Protein AF-A0A520Q5Q8-F1 (afdb_monomer)

Radius of gyration: 28.35 Å; Cα contacts (8 Å, |Δi|>4): 1143; chains: 1; bounding box: 76×62×76 Å

Mean predicted aligned error: 6.93 Å

Solvent-accessible surface area (backbone atoms only — not comparable to full-atom values): 28474 Å² total; per-residue (Å²): 132,87,76,79,60,55,26,36,37,42,36,36,56,57,55,71,32,51,42,46,49,42,38,22,42,50,52,19,48,32,73,73,33,75,84,32,46,32,32,36,36,27,25,58,93,52,46,52,65,52,68,46,31,88,71,50,74,43,77,41,70,35,61,63,80,49,60,69,50,71,88,41,71,67,20,45,48,50,52,50,52,51,39,47,55,39,38,76,62,58,30,43,33,34,40,38,70,55,31,29,35,70,52,14,49,53,51,40,42,25,66,29,84,38,25,38,27,38,58,84,26,39,84,60,9,48,76,32,42,73,42,66,40,86,70,70,85,85,52,28,57,47,59,49,48,40,53,64,33,58,94,72,75,47,68,77,44,90,55,41,76,39,27,45,40,70,72,22,41,51,50,25,50,54,52,31,56,79,66,65,47,48,79,83,50,34,34,33,38,28,75,54,60,84,52,61,17,53,34,56,58,64,69,50,54,37,54,39,61,69,68,70,60,70,38,33,38,37,46,49,53,58,89,43,31,80,77,44,47,65,44,36,64,74,48,42,95,40,35,42,75,43,24,57,72,54,54,70,39,17,51,49,35,51,44,28,67,21,32,32,34,45,20,24,80,35,40,70,41,39,49,20,40,20,32,66,22,14,28,42,33,45,36,30,58,59,55,53,80,37,66,40,52,71,68,78,68,36,43,71,48,62,54,84,91,60,62,91,76,55,89,44,88,87,37,66,31,69,51,24,70,62,61,49,55,65,65,51,49,60,56,48,68,75,42,65,68,36,71,66,42,42,33,28,28,41,79,52,67,65,58,49,48,55,35,43,77,68,30,34,77,59,46,70,40,55,45,97,69,88,64,90,83,71,72,60,79,95,49,53,71,58,61,40,23,30,50,53,3,40,52,32,19,50,56,34,46,54,57,36,50,28,39,29,50,54,26,33,29,42,9,51,24,58,41,24,34,55,98,88,40,82,36,58,56,46,86,48,70,68,51,28,49,56,48,52,60,68,40,53,66,32,70,32,50,22,34,17,7,36,16,38,37,33,61,69,61,76,44,77,51,70,50,71,44,70,15,37,41,38,31,41,79,69,58,67,68,60,52,54,58,43,60,74,66,56,65,30,67,87,24,50,52,24,57,51,71,69,62,38,44,73,71,65,44,49,54,48,71,49,68,54,66,38,14,68,68,36,52,46,52,88,69,47,48,61,53,43,48,75,70,72,48,72,54,58,83,70,80,77,131

Foldseek 3Di:
DPDQWQEEEEEDADDLLLVLLLVLVLVLSCVVRVRHAYEYEYAQQRCQFAVLPPSHDYYQHDPPVLCPDCVDPSSVVSVVVLLVVLCVSQGQEYEYLPLACVSLVSLQSNVHPAHFYAPPRPNPSCVSGDYHFYDDPLAASSVNSQSSCVVVVTDGDQASFTFFDPVLLVQLVVLCVVLVQLPPFEEEEAQDDPAQQQGADLVQLLVLLVPVDAAYEYEDALVCQVVCVVSDVSNDSRYDYPHNVGGPSNSLLSLLLHQEYEHELDNSQSSNLNSLFQYEYEGELDDCSHRNSRDHQYDYDWDPPRDPHDPRRPPHNVRSVVCHSVNVVVVVVVGGTRDAAEEECDPDPLVCVVCVVVQHRYDYDHAPDDCPPDDQPPHAPQRSQQVVQVVSQVRSLVVCVRSSHFHKYKGKGKFKDDPRHTFAQQPALVSLLVLVVSLEQHKTKMKMKMWMAGSSNRDIDIDMDIKIKHAYDDDPVNSVVLSVVVQQGPAHSRHDQVVCVVVVGRMDMDGQSVSNVTDRCVVVVVVCVVRVRDRDPDPDD

Structure (mmCIF, N/CA/C/O backbone):
data_AF-A0A520Q5Q8-F1
#
_entry.id   AF-A0A520Q5Q8-F1
#
loop_
_atom_site.group_PDB
_atom_site.id
_atom_site.type_symbol
_atom_site.label_atom_id
_atom_site.label_alt_id
_atom_site.label_comp_id
_atom_site.label_asym_id
_atom_site.label_entity_id
_atom_site.label_seq_id
_atom_site.pdbx_PDB_ins_code
_atom_site.Cartn_x
_atom_site.Cartn_y
_atom_site.Cartn_z
_atom_site.occupancy
_atom_site.B_iso_or_equiv
_atom_site.auth_seq_id
_atom_site.auth_comp_id
_atom_site.auth_asym_id
_atom_site.auth_atom_id
_atom_site.pdbx_PDB_model_num
ATOM 1 N N . MET A 1 1 ? -4.361 -36.937 -13.264 1.00 37.47 1 MET A N 1
ATOM 2 C CA . MET A 1 1 ? -4.366 -36.373 -11.900 1.00 37.47 1 MET A CA 1
ATOM 3 C C . MET A 1 1 ? -3.478 -35.142 -11.941 1.00 37.47 1 MET A C 1
ATOM 5 O O . MET A 1 1 ? -2.271 -35.295 -12.064 1.00 37.47 1 MET A O 1
ATOM 9 N N . THR A 1 2 ? -4.038 -33.935 -12.019 1.00 52.47 2 THR A N 1
ATOM 10 C CA . THR A 1 2 ? -3.224 -32.711 -11.960 1.00 52.47 2 THR A CA 1
ATOM 11 C C . THR A 1 2 ? -2.820 -32.517 -10.508 1.00 52.47 2 THR A C 1
ATOM 13 O O . THR A 1 2 ? -3.655 -32.139 -9.693 1.00 52.47 2 THR A O 1
ATOM 16 N N . ASN A 1 3 ? -1.582 -32.884 -10.181 1.00 72.31 3 ASN A N 1
ATOM 17 C CA . ASN A 1 3 ? -1.048 -32.726 -8.835 1.00 72.31 3 ASN A CA 1
ATOM 18 C C . ASN A 1 3 ? -1.079 -31.233 -8.472 1.00 72.31 3 ASN A C 1
ATOM 20 O O . ASN A 1 3 ? -0.588 -30.410 -9.250 1.00 72.31 3 ASN A O 1
ATOM 24 N N . THR A 1 4 ? -1.702 -30.886 -7.348 1.00 89.88 4 THR A N 1
ATOM 25 C CA . THR A 1 4 ? -1.678 -29.518 -6.818 1.00 89.88 4 THR A CA 1
ATOM 26 C C . THR A 1 4 ? -0.217 -29.153 -6.530 1.00 89.88 4 THR A C 1
ATOM 28 O O . THR A 1 4 ? 0.457 -29.944 -5.874 1.00 89.88 4 THR A O 1
ATOM 31 N N . PRO A 1 5 ? 0.312 -28.025 -7.039 1.00 95.00 5 PRO A N 1
ATOM 32 C CA . PRO A 1 5 ? 1.702 -27.658 -6.797 1.00 95.00 5 PRO A CA 1
ATOM 33 C C . PRO A 1 5 ? 1.919 -27.342 -5.313 1.00 95.00 5 PRO A C 1
ATOM 35 O O . PRO A 1 5 ? 1.166 -26.562 -4.733 1.00 95.00 5 PRO A O 1
ATOM 38 N N . GLU A 1 6 ? 2.966 -27.908 -4.716 1.00 97.00 6 GLU A N 1
ATOM 39 C CA . GLU A 1 6 ? 3.378 -27.613 -3.340 1.00 97.00 6 GLU A CA 1
ATOM 40 C C . GLU A 1 6 ? 4.468 -26.539 -3.305 1.00 97.00 6 GLU A C 1
ATOM 42 O O . GLU A 1 6 ? 4.583 -25.807 -2.323 1.00 97.00 6 GLU A O 1
ATOM 47 N N . ARG A 1 7 ? 5.270 -26.420 -4.372 1.00 98.38 7 ARG A N 1
ATOM 48 C CA . ARG A 1 7 ? 6.349 -25.430 -4.489 1.00 98.38 7 ARG A CA 1
ATOM 49 C C . ARG A 1 7 ? 6.286 -24.680 -5.810 1.00 98.38 7 ARG A C 1
ATOM 51 O O . ARG A 1 7 ? 6.423 -25.262 -6.888 1.00 98.38 7 ARG A O 1
ATOM 58 N N . ILE A 1 8 ? 6.149 -23.363 -5.726 1.00 98.75 8 ILE A N 1
ATOM 59 C CA . ILE A 1 8 ? 5.976 -22.465 -6.865 1.00 98.75 8 ILE A CA 1
ATOM 60 C C . ILE A 1 8 ? 7.108 -21.437 -6.880 1.00 98.75 8 ILE A C 1
ATOM 62 O O . ILE A 1 8 ? 7.420 -20.837 -5.854 1.00 98.75 8 ILE A O 1
ATOM 66 N N . LEU A 1 9 ? 7.699 -21.199 -8.052 1.00 98.81 9 LEU A N 1
ATOM 67 C CA . LEU A 1 9 ? 8.658 -20.116 -8.267 1.00 98.81 9 LEU A CA 1
ATOM 68 C C . LEU A 1 9 ? 8.105 -19.081 -9.247 1.00 98.81 9 LEU A C 1
ATOM 70 O O . LEU A 1 9 ? 7.878 -19.373 -10.424 1.00 98.81 9 LEU A O 1
ATOM 74 N N . LEU A 1 10 ? 7.990 -17.837 -8.795 1.00 98.69 10 LEU A N 1
ATOM 75 C CA . LEU A 1 10 ? 7.756 -16.683 -9.657 1.00 98.69 10 LEU A CA 1
ATOM 76 C C . LEU A 1 10 ? 9.097 -16.071 -10.084 1.00 98.69 10 LEU A C 1
ATOM 78 O O . LEU A 1 10 ? 9.955 -15.773 -9.258 1.00 98.69 10 LEU A O 1
ATOM 82 N N . ILE A 1 11 ? 9.306 -15.856 -11.382 1.00 98.50 11 ILE A N 1
ATOM 83 C CA . ILE A 1 11 ? 10.536 -15.264 -11.920 1.00 98.50 11 ILE A CA 1
ATOM 84 C C . ILE A 1 11 ? 10.229 -13.871 -12.474 1.00 98.50 11 ILE A C 1
ATOM 86 O O . ILE A 1 11 ? 9.659 -13.720 -13.556 1.00 98.50 11 ILE A O 1
ATOM 90 N N . ARG A 1 12 ? 10.677 -12.833 -11.755 1.00 97.62 12 ARG A N 1
ATOM 91 C CA . ARG A 1 12 ? 10.673 -11.439 -12.231 1.00 97.62 12 ARG A CA 1
ATOM 92 C C . ARG A 1 12 ? 11.882 -10.671 -11.685 1.00 97.62 12 ARG A C 1
ATOM 94 O O . ARG A 1 12 ? 11.743 -9.857 -10.781 1.00 97.62 12 ARG A O 1
ATOM 101 N N . PRO A 1 13 ? 13.090 -10.866 -12.238 1.00 95.31 13 PRO A N 1
ATOM 102 C CA . PRO A 1 13 ? 14.275 -10.167 -11.757 1.00 95.31 13 PRO A CA 1
ATOM 103 C C . PRO A 1 13 ? 14.294 -8.667 -12.069 1.00 95.31 13 PRO A C 1
ATOM 105 O O . PRO A 1 13 ? 15.038 -7.937 -11.417 1.00 95.31 13 PRO A O 1
ATOM 108 N N . SER A 1 14 ? 13.572 -8.180 -13.090 1.00 92.38 14 SER A N 1
ATOM 109 C CA . SER A 1 14 ? 13.646 -6.773 -13.512 1.00 92.38 14 SER A CA 1
ATOM 110 C C . SER A 1 14 ? 12.522 -6.312 -14.441 1.00 92.38 14 SER A C 1
ATOM 112 O O . SER A 1 14 ? 11.904 -7.128 -15.086 1.00 92.38 14 SER A O 1
ATOM 114 N N . ALA A 1 15 ? 12.276 -5.022 -14.654 1.00 93.00 15 ALA A N 1
ATOM 115 C CA . ALA A 1 15 ? 12.786 -3.889 -13.886 1.00 93.00 15 ALA A CA 1
ATOM 116 C C . ALA A 1 15 ? 12.002 -3.725 -12.575 1.00 93.00 15 ALA A C 1
ATOM 118 O O . ALA A 1 15 ? 10.929 -4.288 -12.441 1.00 93.00 15 ALA A O 1
ATOM 119 N N . LEU A 1 16 ? 12.510 -2.930 -11.632 1.00 94.56 16 LEU A N 1
ATOM 120 C CA . LEU A 1 16 ? 11.876 -2.723 -10.323 1.00 94.56 16 LEU A CA 1
ATOM 121 C C . LEU A 1 16 ? 10.377 -2.367 -10.398 1.00 94.56 16 LEU A C 1
ATOM 123 O O . LEU A 1 16 ? 9.581 -2.982 -9.707 1.00 94.56 16 LEU A O 1
ATOM 127 N N . GLY A 1 17 ? 9.969 -1.455 -11.289 1.00 93.69 17 GLY A N 1
ATOM 128 C CA . GLY A 1 17 ? 8.543 -1.138 -11.458 1.00 93.69 17 GLY A CA 1
ATOM 129 C C . GLY A 1 17 ? 7.709 -2.334 -11.932 1.00 93.69 17 GLY A C 1
ATOM 130 O O . GLY A 1 17 ? 6.552 -2.472 -11.561 1.00 93.69 17 GLY A O 1
ATOM 131 N N . ASP A 1 18 ? 8.301 -3.245 -12.706 1.00 95.44 18 ASP A N 1
ATOM 132 C CA . ASP A 1 18 ? 7.633 -4.489 -13.072 1.00 95.44 18 ASP A CA 1
ATOM 133 C C . ASP A 1 18 ? 7.570 -5.504 -11.933 1.00 95.44 18 ASP A C 1
ATOM 135 O O . ASP A 1 18 ? 6.618 -6.275 -11.883 1.00 95.44 18 ASP A O 1
ATOM 139 N N . VAL A 1 19 ? 8.566 -5.519 -11.043 1.00 96.88 19 VAL A N 1
ATOM 140 C CA . VAL A 1 19 ? 8.537 -6.345 -9.828 1.00 96.88 19 VAL A CA 1
ATOM 141 C C . VAL A 1 19 ? 7.296 -5.978 -9.018 1.00 96.88 19 VAL A C 1
ATOM 143 O O . VAL A 1 19 ? 6.451 -6.842 -8.808 1.00 96.88 19 VAL A O 1
ATOM 146 N N . CYS A 1 20 ? 7.111 -4.689 -8.703 1.00 95.69 20 CYS A N 1
ATOM 147 C CA . CYS A 1 20 ? 5.908 -4.188 -8.025 1.00 95.69 20 CYS A CA 1
ATOM 148 C C . CYS A 1 20 ? 4.623 -4.586 -8.774 1.00 95.69 20 CYS A C 1
ATOM 150 O O . CYS A 1 20 ? 3.688 -5.115 -8.188 1.00 95.69 20 CYS A O 1
ATOM 152 N N . ARG A 1 21 ? 4.601 -4.422 -10.103 1.00 95.88 21 ARG A N 1
ATOM 153 C CA . ARG A 1 21 ? 3.441 -4.748 -10.953 1.00 95.88 21 ARG A CA 1
ATOM 154 C C . ARG A 1 21 ? 3.111 -6.237 -11.076 1.00 95.88 21 ARG A C 1
ATOM 156 O O . ARG A 1 21 ? 2.067 -6.565 -11.631 1.00 95.88 21 ARG A O 1
ATOM 163 N N . THR A 1 22 ? 3.976 -7.139 -10.614 1.00 97.38 22 THR A N 1
ATOM 164 C CA . THR A 1 22 ? 3.727 -8.591 -10.682 1.00 97.38 22 THR A CA 1
ATOM 165 C C . THR A 1 22 ? 3.011 -9.112 -9.428 1.00 97.38 22 THR A C 1
ATOM 167 O O . THR A 1 22 ? 2.541 -10.245 -9.438 1.00 97.38 22 THR A O 1
ATOM 170 N N . VAL A 1 23 ? 2.857 -8.301 -8.373 1.00 97.44 23 VAL A N 1
ATOM 171 C CA . VAL A 1 23 ? 2.156 -8.683 -7.128 1.00 97.44 23 VAL A CA 1
ATOM 172 C C . VAL A 1 23 ? 0.776 -9.326 -7.359 1.00 97.44 23 VAL A C 1
ATOM 174 O O . VAL A 1 23 ? 0.518 -10.358 -6.743 1.00 97.44 23 VAL A O 1
ATOM 177 N N . PRO A 1 24 ? -0.074 -8.866 -8.300 1.00 97.50 24 PRO A N 1
ATOM 178 C CA . PRO A 1 24 ? -1.357 -9.520 -8.565 1.00 97.50 24 PRO A CA 1
ATOM 179 C C . PRO A 1 24 ? -1.231 -11.003 -8.958 1.00 97.50 24 PRO A C 1
ATOM 181 O O . PRO A 1 24 ? -2.108 -11.810 -8.648 1.00 97.50 24 PRO A O 1
ATOM 184 N N . VAL A 1 25 ? -0.119 -11.403 -9.591 1.00 98.31 25 VAL A N 1
ATOM 185 C CA . VAL A 1 25 ? 0.178 -12.815 -9.888 1.00 98.31 25 VAL A CA 1
ATOM 186 C C . VAL A 1 25 ? 0.442 -13.591 -8.598 1.00 98.31 25 VAL A C 1
ATOM 188 O O . VAL A 1 25 ? -0.117 -14.669 -8.426 1.00 98.31 25 VAL A O 1
ATOM 191 N N . LEU A 1 26 ? 1.240 -13.036 -7.679 1.00 98.38 26 LEU A N 1
ATOM 192 C CA . LEU A 1 26 ? 1.501 -13.625 -6.361 1.00 98.38 26 LEU A CA 1
ATOM 193 C C . LEU A 1 26 ? 0.196 -13.811 -5.570 1.00 98.38 26 LEU A C 1
ATOM 195 O O . LEU A 1 26 ? -0.075 -14.922 -5.119 1.00 98.38 26 LEU A O 1
ATOM 199 N N . ARG A 1 27 ? -0.640 -12.764 -5.489 1.00 97.75 27 ARG A N 1
ATOM 200 C CA . ARG A 1 27 ? -1.954 -12.804 -4.817 1.00 97.75 27 ARG A CA 1
ATOM 201 C C . ARG A 1 27 ? -2.837 -13.915 -5.380 1.00 97.75 27 ARG A C 1
ATOM 203 O O . ARG A 1 27 ? -3.430 -14.693 -4.639 1.00 97.75 27 ARG A O 1
ATOM 210 N N . SER A 1 28 ? -2.881 -14.024 -6.708 1.00 98.19 28 SER A N 1
ATOM 211 C CA . SER A 1 28 ? -3.678 -15.046 -7.392 1.00 98.19 28 SER A CA 1
ATOM 212 C C . SER A 1 28 ? -3.173 -16.463 -7.118 1.00 98.19 28 SER A C 1
ATOM 214 O O . SER A 1 28 ? -3.970 -17.378 -6.918 1.00 98.19 28 SER A O 1
ATOM 216 N N . LEU A 1 29 ? -1.850 -16.654 -7.079 1.00 98.00 29 LEU A N 1
ATOM 217 C CA . LEU A 1 29 ? -1.246 -17.945 -6.754 1.00 98.00 29 LEU A CA 1
ATOM 218 C C . LEU A 1 29 ? -1.519 -18.345 -5.302 1.00 98.00 29 LEU A C 1
ATOM 220 O O . LEU A 1 29 ? -1.904 -19.487 -5.077 1.00 98.00 29 LEU A O 1
ATOM 224 N N . ARG A 1 30 ? -1.380 -17.432 -4.332 1.00 97.94 30 ARG A N 1
ATOM 225 C CA . ARG A 1 30 ? -1.684 -17.727 -2.923 1.00 97.94 30 ARG A CA 1
ATOM 226 C C . ARG A 1 30 ? -3.156 -18.053 -2.710 1.00 97.94 30 ARG A C 1
ATOM 228 O O . ARG A 1 30 ? -3.459 -18.999 -1.992 1.00 97.94 30 ARG A O 1
ATOM 235 N N . ALA A 1 31 ? -4.059 -17.309 -3.345 1.00 97.19 31 ALA A N 1
ATOM 236 C CA . ALA A 1 31 ? -5.492 -17.573 -3.254 1.00 97.19 31 ALA A CA 1
ATOM 237 C C . ALA A 1 31 ? -5.862 -18.958 -3.815 1.00 97.19 31 ALA A C 1
ATOM 239 O O . ALA A 1 31 ? -6.665 -19.671 -3.217 1.00 97.19 31 ALA A O 1
ATOM 240 N N . ALA A 1 32 ? -5.256 -19.359 -4.938 1.00 96.88 32 ALA A N 1
ATOM 241 C CA . ALA A 1 32 ? -5.492 -20.669 -5.542 1.00 96.88 32 ALA A CA 1
ATOM 242 C C . ALA A 1 32 ? -4.774 -21.821 -4.822 1.00 96.88 32 ALA A C 1
ATOM 244 O O . ALA A 1 32 ? -5.279 -22.944 -4.807 1.00 96.88 32 ALA A O 1
ATOM 245 N N . TYR A 1 33 ? -3.613 -21.552 -4.222 1.00 97.12 33 TYR A N 1
ATOM 246 C CA . TYR A 1 33 ? -2.770 -22.544 -3.557 1.00 97.12 33 TYR A CA 1
ATOM 247 C C . TYR A 1 33 ? -2.369 -22.079 -2.142 1.00 97.12 33 TYR A C 1
ATOM 249 O O . TYR A 1 33 ? -1.199 -21.768 -1.905 1.00 97.12 33 TYR A O 1
ATOM 257 N N . PRO A 1 34 ? -3.304 -22.059 -1.168 1.00 96.88 34 PRO A N 1
ATOM 258 C CA . PRO A 1 34 ? -3.063 -21.476 0.157 1.00 96.88 34 PRO A CA 1
ATOM 259 C C . PRO A 1 34 ? -1.911 -22.116 0.935 1.00 96.88 34 PRO A C 1
ATOM 261 O O . PRO A 1 34 ? -1.244 -21.434 1.709 1.00 96.88 34 PRO A O 1
ATOM 264 N N . HIS A 1 35 ? -1.659 -23.408 0.708 1.00 96.50 35 HIS A N 1
ATOM 265 C CA . HIS A 1 35 ? -0.629 -24.188 1.401 1.00 96.50 35 HIS A CA 1
ATOM 266 C C . HIS A 1 35 ? 0.679 -24.334 0.613 1.00 96.50 35 HIS A C 1
ATOM 268 O O . HIS A 1 35 ? 1.635 -24.900 1.139 1.00 96.50 35 HIS A O 1
ATOM 274 N N . ALA A 1 36 ? 0.735 -23.865 -0.638 1.00 97.75 36 ALA A N 1
ATOM 275 C CA . ALA A 1 36 ? 1.954 -23.966 -1.430 1.00 97.75 36 ALA A CA 1
ATOM 276 C C . ALA A 1 36 ? 3.011 -22.995 -0.904 1.00 97.75 36 ALA A C 1
ATOM 278 O O . ALA A 1 36 ? 2.702 -21.862 -0.538 1.00 97.75 36 ALA A O 1
ATOM 279 N N . ARG A 1 37 ? 4.271 -23.416 -0.937 1.00 98.25 37 ARG A N 1
ATOM 280 C CA . ARG A 1 37 ? 5.399 -22.508 -0.792 1.00 98.25 37 ARG A CA 1
ATOM 281 C C . ARG A 1 37 ? 5.580 -21.730 -2.092 1.00 98.25 37 ARG A C 1
ATOM 283 O O . ARG A 1 37 ? 5.824 -22.333 -3.137 1.00 98.25 37 ARG A O 1
ATOM 290 N N . ILE A 1 38 ? 5.517 -20.409 -2.035 1.00 98.69 38 ILE A N 1
ATOM 291 C CA . ILE A 1 38 ? 5.717 -19.506 -3.163 1.00 98.69 38 ILE A CA 1
ATOM 292 C C . ILE A 1 38 ? 6.993 -18.708 -2.916 1.00 98.69 38 ILE A C 1
ATOM 294 O O . ILE A 1 38 ? 7.037 -17.831 -2.055 1.00 98.69 38 ILE A O 1
ATOM 298 N N . ASP A 1 39 ? 8.030 -18.998 -3.698 1.00 98.62 39 ASP A N 1
ATOM 299 C CA . ASP A 1 39 ? 9.257 -18.209 -3.719 1.00 98.62 39 ASP A CA 1
ATOM 300 C C . ASP A 1 39 ? 9.277 -17.278 -4.945 1.00 98.62 39 ASP A C 1
ATOM 302 O O . ASP A 1 39 ? 8.678 -17.562 -5.989 1.00 98.62 39 ASP A O 1
ATOM 306 N N . TRP A 1 40 ? 10.022 -16.175 -4.864 1.00 98.56 40 TRP A N 1
ATOM 307 C CA . TRP A 1 40 ? 10.153 -15.217 -5.963 1.00 98.56 40 TRP A CA 1
ATOM 308 C C . TRP A 1 40 ? 11.614 -14.885 -6.264 1.00 98.56 40 TRP A C 1
ATOM 310 O O . TRP A 1 40 ? 12.340 -14.327 -5.442 1.00 98.56 40 TRP A O 1
ATOM 320 N N . LEU A 1 41 ? 12.054 -15.189 -7.489 1.00 98.06 41 LEU A N 1
ATOM 321 C CA . LEU A 1 41 ? 13.349 -14.771 -8.013 1.00 98.06 41 LEU A CA 1
ATOM 322 C C . LEU A 1 41 ? 13.342 -13.300 -8.456 1.00 98.06 41 LEU A C 1
ATOM 324 O O . LEU A 1 41 ? 12.755 -12.942 -9.486 1.00 98.06 41 LEU A O 1
ATOM 328 N N . VAL A 1 42 ? 14.066 -12.466 -7.707 1.00 96.88 42 VAL A N 1
ATOM 329 C CA . VAL A 1 42 ? 14.204 -11.015 -7.917 1.00 96.88 42 VAL A CA 1
ATOM 330 C C . VAL A 1 42 ? 15.673 -10.588 -7.838 1.00 96.88 42 VAL A C 1
ATOM 332 O O . VAL A 1 42 ? 16.503 -11.268 -7.237 1.00 96.88 42 VAL A O 1
ATOM 335 N N . ARG A 1 43 ? 16.048 -9.463 -8.460 1.00 94.50 43 ARG A N 1
ATOM 336 C CA . ARG A 1 43 ? 17.415 -8.927 -8.334 1.00 94.50 43 ARG A CA 1
ATOM 337 C C . ARG A 1 43 ? 17.765 -8.658 -6.867 1.00 94.50 43 ARG A C 1
ATOM 339 O O . ARG A 1 43 ? 16.953 -8.090 -6.148 1.00 94.50 43 ARG A O 1
ATOM 346 N N . SER A 1 44 ? 19.000 -8.977 -6.477 1.00 88.69 44 SER A N 1
ATOM 347 C CA . SER A 1 44 ? 19.491 -8.866 -5.095 1.00 88.69 44 SER A CA 1
ATOM 348 C C . SER A 1 44 ? 19.247 -7.498 -4.444 1.00 88.69 44 SER A C 1
ATOM 350 O O . SER A 1 44 ? 18.855 -7.447 -3.285 1.00 88.69 44 SER A O 1
ATOM 352 N N . ASP A 1 45 ? 19.399 -6.407 -5.198 1.00 89.25 45 ASP A N 1
ATOM 353 C CA . ASP A 1 45 ? 19.232 -5.040 -4.676 1.00 89.25 45 ASP A CA 1
ATOM 354 C C . ASP A 1 45 ? 17.759 -4.599 -4.539 1.00 89.25 45 ASP A C 1
ATOM 356 O O . ASP A 1 45 ? 17.500 -3.449 -4.195 1.00 89.25 45 ASP A O 1
ATOM 360 N N . TRP A 1 46 ? 16.799 -5.444 -4.929 1.00 92.50 46 TRP A N 1
ATOM 361 C CA . TRP A 1 46 ? 15.372 -5.105 -5.045 1.00 92.50 46 TRP A CA 1
ATOM 362 C C . TRP A 1 46 ? 14.461 -6.010 -4.207 1.00 92.50 46 TRP A C 1
ATOM 364 O O . TRP A 1 46 ? 13.253 -6.009 -4.416 1.00 92.50 46 TRP A O 1
ATOM 374 N N . GLN A 1 47 ? 15.027 -6.795 -3.290 1.00 92.62 47 GLN A N 1
ATOM 375 C CA . GLN A 1 47 ? 14.274 -7.758 -2.477 1.00 92.62 47 GLN A CA 1
ATOM 376 C C . GLN A 1 47 ? 13.238 -7.064 -1.582 1.00 92.62 47 GLN A C 1
ATOM 378 O O . GLN A 1 47 ? 12.099 -7.516 -1.522 1.00 92.62 47 GLN A O 1
ATOM 383 N N . ASP A 1 48 ? 13.594 -5.910 -1.014 1.00 92.50 48 ASP A N 1
ATOM 384 C CA . ASP A 1 48 ? 12.728 -5.052 -0.191 1.00 92.50 48 ASP A CA 1
ATOM 385 C C . ASP A 1 48 ? 11.418 -4.659 -0.880 1.00 92.50 48 ASP A C 1
ATOM 387 O O . ASP A 1 48 ? 10.444 -4.343 -0.209 1.00 92.50 48 ASP A O 1
ATOM 391 N N . ALA A 1 49 ? 11.370 -4.710 -2.217 1.00 94.88 49 ALA A N 1
ATOM 392 C CA . ALA A 1 49 ? 10.158 -4.409 -2.968 1.00 94.88 49 ALA A CA 1
ATOM 393 C C . ALA A 1 49 ? 9.008 -5.389 -2.702 1.00 94.88 49 ALA A C 1
ATOM 395 O O . ALA A 1 49 ? 7.859 -5.052 -2.979 1.00 94.88 49 ALA A O 1
ATOM 396 N N . ILE A 1 50 ? 9.326 -6.608 -2.256 1.00 95.75 50 ILE A N 1
ATOM 397 C CA . ILE A 1 50 ? 8.381 -7.729 -2.165 1.00 95.75 50 ILE A CA 1
ATOM 398 C C . ILE A 1 50 ? 8.586 -8.608 -0.925 1.00 95.75 50 ILE A C 1
ATOM 400 O O . ILE A 1 50 ? 7.724 -9.427 -0.633 1.00 95.75 50 ILE A O 1
ATOM 404 N N . SER A 1 51 ? 9.694 -8.463 -0.191 1.00 94.31 51 SER A N 1
ATOM 405 C CA . SER A 1 51 ? 10.066 -9.369 0.907 1.00 94.31 51 SER A CA 1
ATOM 406 C C . SER A 1 51 ? 9.100 -9.353 2.091 1.00 94.31 51 SER A C 1
ATOM 408 O O . SER A 1 51 ? 8.994 -10.357 2.785 1.00 94.31 51 SER A O 1
ATOM 410 N N . ALA A 1 52 ? 8.397 -8.241 2.316 1.00 95.56 52 ALA A N 1
ATOM 411 C CA . ALA A 1 52 ? 7.406 -8.105 3.383 1.00 95.56 52 ALA A CA 1
ATOM 412 C C . ALA A 1 52 ? 5.995 -8.562 2.975 1.00 95.56 52 ALA A C 1
ATOM 414 O O . ALA A 1 52 ? 5.064 -8.458 3.770 1.00 95.56 52 ALA A O 1
ATOM 415 N N . HIS A 1 53 ? 5.800 -9.020 1.735 1.00 97.31 53 HIS A N 1
ATOM 416 C CA . HIS A 1 53 ? 4.475 -9.394 1.260 1.00 97.31 53 HIS A CA 1
ATOM 417 C C . HIS A 1 53 ? 4.010 -10.707 1.929 1.00 97.31 53 HIS A C 1
ATOM 419 O O . HIS A 1 53 ? 4.690 -11.721 1.774 1.00 97.31 53 HIS A O 1
ATOM 425 N N . PRO A 1 54 ? 2.837 -10.749 2.594 1.00 95.94 54 PRO A N 1
ATOM 426 C CA . PRO A 1 54 ? 2.408 -11.893 3.412 1.00 95.94 54 PRO A CA 1
ATOM 427 C C . PRO A 1 54 ? 2.183 -13.182 2.610 1.00 95.94 54 PRO A C 1
ATOM 429 O O . PRO A 1 54 ? 2.330 -14.280 3.132 1.00 95.94 54 PRO A O 1
ATOM 432 N N . ASP A 1 55 ? 1.847 -13.058 1.325 1.00 97.44 55 ASP A N 1
ATOM 433 C CA . ASP A 1 55 ? 1.647 -14.218 0.451 1.00 97.44 55 ASP A CA 1
ATOM 434 C C . ASP A 1 55 ? 2.948 -14.866 -0.050 1.00 97.44 55 ASP A C 1
ATOM 436 O O . ASP A 1 55 ? 2.879 -15.896 -0.728 1.00 97.44 55 ASP A O 1
ATOM 440 N N . LEU A 1 56 ? 4.112 -14.270 0.228 1.00 97.88 56 LEU A N 1
ATOM 441 C CA . LEU A 1 56 ? 5.412 -14.735 -0.242 1.00 97.88 56 LEU A CA 1
ATOM 442 C C . LEU A 1 56 ? 6.175 -15.464 0.871 1.00 97.88 56 LEU A C 1
ATOM 444 O O . LEU A 1 56 ? 6.419 -14.893 1.927 1.00 97.88 56 LEU A O 1
ATOM 448 N N . ASP A 1 57 ? 6.633 -16.688 0.608 1.00 98.12 57 ASP A N 1
ATOM 449 C CA . ASP A 1 57 ? 7.389 -17.478 1.593 1.00 98.12 57 ASP A CA 1
ATOM 450 C C . ASP A 1 57 ? 8.902 -17.247 1.521 1.00 98.12 57 ASP A C 1
ATOM 452 O O . ASP A 1 57 ? 9.626 -17.478 2.492 1.00 98.12 57 ASP A O 1
ATOM 456 N N . GLY A 1 58 ? 9.415 -16.827 0.363 1.00 96.75 58 GLY A N 1
ATOM 457 C CA . GLY A 1 58 ? 10.850 -16.669 0.178 1.00 96.75 58 GLY A CA 1
ATOM 458 C C . GLY A 1 58 ? 11.256 -15.847 -1.034 1.00 96.75 58 GLY A C 1
ATOM 459 O O . GLY A 1 58 ? 10.563 -15.754 -2.048 1.00 96.75 58 GLY A O 1
ATOM 460 N N . VAL A 1 59 ? 12.448 -15.262 -0.939 1.00 96.81 59 VAL A N 1
ATOM 461 C CA . VAL A 1 59 ? 13.056 -14.476 -2.011 1.00 96.81 59 VAL A CA 1
ATOM 462 C C . VAL A 1 59 ? 14.311 -15.180 -2.509 1.00 96.81 59 VAL A C 1
ATOM 464 O O . VAL A 1 59 ? 15.245 -15.433 -1.750 1.00 96.81 59 VAL A O 1
ATOM 467 N N . VAL A 1 60 ? 14.359 -15.482 -3.806 1.00 96.50 60 VAL A N 1
ATOM 468 C CA . VAL A 1 60 ? 15.538 -16.069 -4.453 1.00 96.50 60 VAL A CA 1
ATOM 469 C C . VAL A 1 60 ? 16.359 -14.951 -5.088 1.00 96.50 60 VAL A C 1
ATOM 471 O O . VAL A 1 60 ? 15.948 -14.305 -6.053 1.00 96.50 60 VAL A O 1
ATOM 474 N N . SER A 1 61 ? 17.555 -14.719 -4.554 1.00 93.44 61 SER A N 1
ATOM 475 C CA . SER A 1 61 ? 18.413 -13.624 -5.004 1.00 93.44 61 SER A CA 1
ATOM 476 C C . SER A 1 61 ? 18.973 -13.871 -6.410 1.00 93.44 61 SER A C 1
ATOM 478 O O . SER A 1 61 ? 19.638 -14.875 -6.667 1.00 93.44 61 SER A O 1
ATOM 480 N N . PHE A 1 62 ? 18.750 -12.931 -7.332 1.00 92.69 62 PHE A N 1
ATOM 481 C CA . PHE A 1 62 ? 19.310 -12.948 -8.682 1.00 92.69 62 PHE A CA 1
ATOM 482 C C . PHE A 1 62 ? 20.487 -11.964 -8.807 1.00 92.69 62 PHE A C 1
ATOM 484 O O . PHE A 1 62 ? 20.269 -10.757 -8.994 1.00 92.69 62 PHE A O 1
ATOM 491 N N . PRO A 1 63 ? 21.746 -12.446 -8.784 1.00 86.50 63 PRO A N 1
ATOM 492 C CA . PRO A 1 63 ? 22.933 -11.595 -8.764 1.00 86.50 63 PRO A CA 1
ATOM 493 C C . PRO A 1 63 ? 23.285 -11.104 -10.177 1.00 86.50 63 PRO A C 1
ATOM 495 O O . PRO A 1 63 ? 24.308 -11.463 -10.761 1.00 86.50 63 PRO A O 1
ATOM 498 N N . ARG A 1 64 ? 22.412 -10.273 -10.762 1.00 84.81 64 ARG A N 1
ATOM 499 C CA . ARG A 1 64 ? 22.465 -9.825 -12.168 1.00 84.81 64 ARG A CA 1
ATOM 500 C C . ARG A 1 64 ? 23.861 -9.392 -12.619 1.00 84.81 64 ARG A C 1
ATOM 502 O O . ARG A 1 64 ? 24.284 -9.754 -13.718 1.00 84.81 64 ARG A O 1
ATOM 509 N N . ASP A 1 65 ? 24.558 -8.600 -11.809 1.00 82.56 65 ASP A N 1
ATOM 510 C CA . ASP A 1 65 ? 25.855 -8.025 -12.177 1.00 82.56 65 ASP A CA 1
ATOM 511 C C . ASP A 1 65 ? 27.002 -9.049 -12.083 1.00 82.56 65 ASP A C 1
ATOM 513 O O . ASP A 1 65 ? 27.917 -9.042 -12.917 1.00 82.56 65 ASP A O 1
ATOM 517 N N . GLN A 1 66 ? 26.875 -10.036 -11.193 1.00 79.81 66 GLN A N 1
ATOM 518 C CA . GLN A 1 66 ? 27.747 -11.217 -11.130 1.00 79.81 66 GLN A CA 1
ATOM 519 C C . GLN A 1 66 ? 27.407 -12.266 -12.200 1.00 79.81 66 GLN A C 1
ATOM 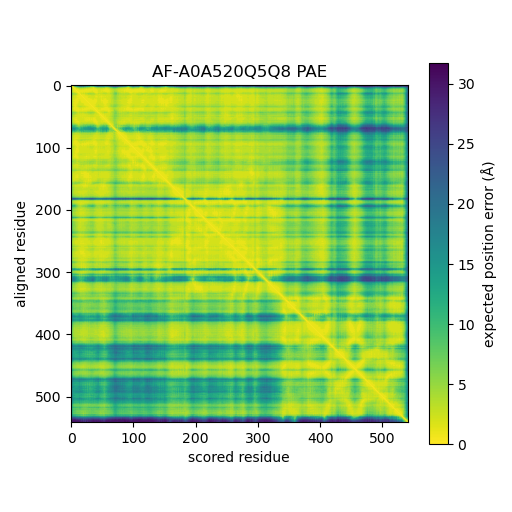521 O 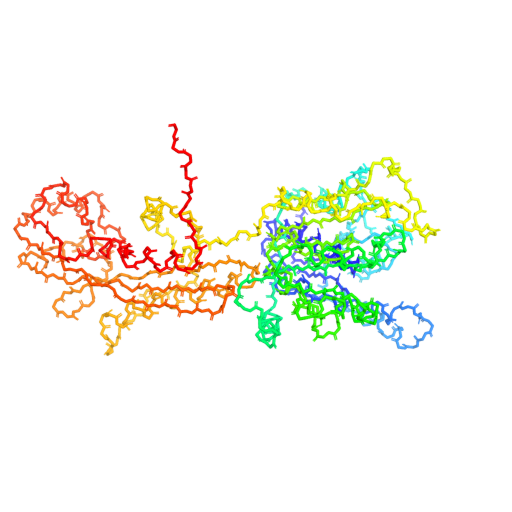O . GLN A 1 66 ? 28.075 -13.287 -12.299 1.00 79.81 66 GLN A O 1
ATOM 526 N N . LEU A 1 67 ? 26.411 -12.016 -13.053 1.00 80.00 67 LEU A N 1
ATOM 527 C CA . LEU A 1 67 ? 26.069 -12.860 -14.205 1.00 80.00 67 LEU A CA 1
ATOM 528 C C . LEU A 1 67 ? 26.316 -12.152 -15.549 1.00 80.00 67 LEU A C 1
ATOM 530 O O . LEU A 1 67 ? 25.935 -12.654 -16.606 1.00 80.00 67 LEU A O 1
ATOM 534 N N . ARG A 1 68 ? 26.961 -10.974 -15.542 1.00 75.94 68 ARG A N 1
ATOM 535 C CA . ARG A 1 68 ? 27.279 -10.218 -16.767 1.00 75.94 68 ARG A CA 1
ATOM 536 C C . ARG A 1 68 ? 28.400 -10.828 -17.611 1.00 75.94 68 ARG A C 1
ATOM 538 O O . ARG A 1 68 ? 28.280 -10.805 -18.831 1.00 75.94 68 ARG A O 1
ATOM 545 N N . HIS A 1 69 ? 29.459 -11.344 -16.983 1.00 73.75 69 HIS A N 1
ATOM 546 C CA . HIS A 1 69 ? 30.705 -11.748 -17.649 1.00 73.75 69 HIS A CA 1
ATOM 547 C C . HIS A 1 69 ? 31.045 -13.226 -17.384 1.00 73.75 69 HIS A C 1
ATOM 549 O O . HIS A 1 69 ? 31.845 -13.518 -16.497 1.00 73.75 69 HIS A O 1
ATOM 555 N N . PRO A 1 70 ? 30.469 -14.175 -18.144 1.00 65.88 70 PRO A N 1
ATOM 556 C CA . PRO A 1 70 ? 30.560 -15.614 -17.858 1.00 65.88 70 PRO A CA 1
ATOM 557 C C . PRO A 1 70 ? 31.981 -16.202 -17.960 1.00 65.88 70 PRO A C 1
ATOM 559 O O . PRO A 1 70 ? 32.233 -17.298 -17.463 1.00 65.88 70 PRO A O 1
ATOM 562 N N . TRP A 1 71 ? 32.926 -15.482 -18.573 1.00 71.19 71 TRP A N 1
ATOM 563 C CA . TRP A 1 71 ? 34.333 -15.886 -18.650 1.00 71.19 71 TRP A CA 1
ATOM 564 C C . TRP A 1 71 ? 35.096 -15.722 -17.327 1.00 71.19 71 TRP A C 1
ATOM 566 O O . TRP A 1 71 ? 36.106 -16.397 -17.123 1.00 71.19 71 TRP A O 1
ATOM 576 N N . LYS A 1 72 ? 34.618 -14.874 -16.407 1.00 74.12 72 LYS A N 1
ATOM 577 C CA . LYS A 1 72 ? 35.235 -14.681 -15.088 1.00 74.12 72 LYS A CA 1
ATOM 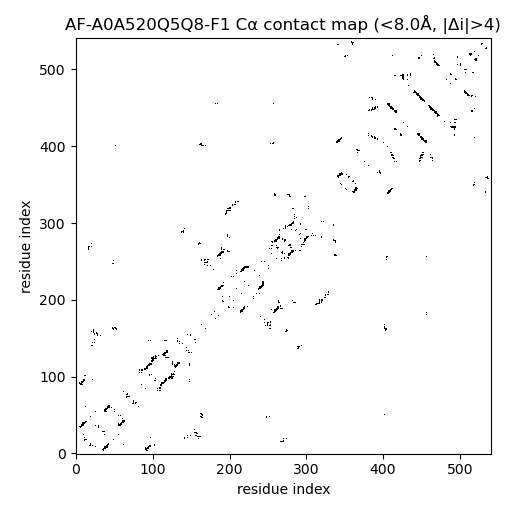578 C C . LYS A 1 72 ? 34.870 -15.834 -14.144 1.00 74.12 72 LYS A C 1
ATOM 580 O O . LYS A 1 72 ? 33.729 -16.292 -14.108 1.00 74.12 72 LYS A O 1
ATOM 585 N N . SER A 1 73 ? 35.839 -16.306 -13.359 1.00 73.56 73 SER A N 1
ATOM 586 C CA . SER A 1 73 ? 35.662 -17.433 -12.428 1.00 73.56 73 SER A CA 1
ATOM 587 C C . SER A 1 73 ? 34.600 -17.165 -11.354 1.00 73.56 73 SER A C 1
ATOM 589 O O . SER A 1 73 ? 33.802 -18.057 -11.064 1.00 73.56 73 SER A O 1
ATOM 591 N N . SER A 1 74 ? 34.538 -15.938 -10.827 1.00 75.19 74 SER A N 1
ATOM 592 C CA . SER A 1 74 ? 33.530 -15.496 -9.852 1.00 75.19 74 SER A CA 1
ATOM 593 C C . SER A 1 74 ? 32.109 -15.537 -10.418 1.00 75.19 74 SER A C 1
ATOM 595 O O . SER A 1 74 ? 31.197 -16.030 -9.760 1.00 75.19 74 SER A O 1
ATOM 597 N N . HIS A 1 75 ? 31.920 -15.130 -11.675 1.00 81.38 75 HIS A N 1
ATOM 598 C CA . HIS A 1 75 ? 30.629 -15.207 -12.365 1.00 81.38 75 HIS A CA 1
ATOM 599 C C . HIS A 1 75 ? 30.169 -16.655 -12.581 1.00 81.38 75 HIS A C 1
ATOM 601 O O . HIS A 1 75 ? 28.992 -16.970 -12.403 1.00 81.38 75 HIS A O 1
ATOM 607 N N . ARG A 1 76 ? 31.096 -17.571 -12.906 1.00 82.19 76 ARG A N 1
ATOM 608 C CA . ARG A 1 76 ? 30.789 -19.012 -12.977 1.00 82.19 76 ARG A CA 1
ATOM 609 C C . ARG A 1 76 ? 30.393 -19.583 -11.617 1.00 82.19 76 ARG A C 1
ATOM 611 O O . ARG A 1 76 ? 29.540 -20.464 -11.569 1.00 82.19 76 ARG A O 1
ATOM 618 N N . ALA A 1 77 ? 31.010 -19.110 -10.535 1.00 85.56 77 ALA A N 1
ATOM 619 C CA . ALA A 1 77 ? 30.643 -19.511 -9.180 1.00 85.56 77 ALA A CA 1
ATOM 620 C C . ALA A 1 77 ? 29.230 -19.033 -8.823 1.00 85.56 77 ALA A C 1
ATOM 622 O O . ALA A 1 77 ? 28.410 -19.863 -8.445 1.00 85.56 77 ALA A O 1
ATOM 623 N N . ALA A 1 78 ? 28.908 -17.759 -9.067 1.00 86.62 78 ALA A N 1
ATOM 624 C CA . ALA A 1 78 ? 27.566 -17.212 -8.851 1.00 86.62 78 ALA A CA 1
ATOM 625 C C . ALA A 1 78 ? 26.489 -17.968 -9.652 1.00 86.62 78 ALA A C 1
ATOM 627 O O . ALA A 1 78 ? 25.442 -18.321 -9.114 1.00 86.62 78 ALA A O 1
ATOM 628 N N . ALA A 1 79 ? 26.763 -18.292 -10.922 1.00 89.06 79 ALA A N 1
ATOM 629 C CA . ALA A 1 79 ? 25.857 -19.094 -11.746 1.00 89.06 79 ALA A CA 1
ATOM 630 C C . ALA A 1 79 ? 25.673 -20.523 -11.205 1.00 89.06 79 ALA A C 1
ATOM 632 O O . ALA A 1 79 ? 24.556 -21.032 -11.196 1.00 89.06 79 ALA A O 1
ATOM 633 N N . ARG A 1 80 ? 26.752 -21.170 -10.738 1.00 90.44 80 ARG A N 1
ATOM 634 C CA . ARG A 1 80 ? 26.685 -22.500 -10.111 1.00 90.44 80 ARG A CA 1
ATOM 635 C C . ARG A 1 80 ? 25.885 -22.477 -8.813 1.00 90.44 80 ARG A C 1
ATOM 637 O O . ARG A 1 80 ? 25.044 -23.348 -8.637 1.00 90.44 80 ARG A O 1
ATOM 644 N N . MET A 1 81 ? 26.104 -21.481 -7.958 1.00 92.00 81 MET A N 1
ATOM 645 C CA . MET A 1 81 ? 25.364 -21.312 -6.705 1.00 92.00 81 MET A CA 1
ATOM 646 C C . MET A 1 81 ? 23.871 -21.108 -6.963 1.00 92.00 81 MET A C 1
ATOM 648 O O . MET A 1 81 ? 23.056 -21.831 -6.401 1.00 92.00 81 MET A O 1
ATOM 652 N N . LEU A 1 82 ? 23.513 -20.197 -7.877 1.00 94.12 82 LEU A N 1
ATOM 653 C CA . LEU A 1 82 ? 22.116 -19.972 -8.250 1.00 94.12 82 LEU A CA 1
ATOM 654 C C . LEU A 1 82 ? 21.481 -21.237 -8.842 1.00 94.12 82 LEU A C 1
ATOM 656 O O . LEU A 1 82 ? 20.359 -21.584 -8.491 1.00 94.12 82 LEU A O 1
ATOM 660 N N . ARG A 1 83 ? 22.198 -21.950 -9.717 1.00 95.50 83 ARG A N 1
ATOM 661 C CA . ARG A 1 83 ? 21.722 -23.220 -10.276 1.00 95.50 83 ARG A CA 1
ATOM 662 C C . ARG A 1 83 ? 21.492 -24.274 -9.189 1.00 95.50 83 ARG A C 1
ATOM 664 O O . ARG A 1 83 ? 20.481 -24.960 -9.269 1.00 95.50 83 ARG A O 1
ATOM 671 N N . SER A 1 84 ? 22.407 -24.414 -8.226 1.00 95.25 84 SER A N 1
ATOM 672 C CA . SER A 1 84 ? 22.261 -25.355 -7.103 1.00 95.25 84 SER A CA 1
ATOM 673 C C . SER A 1 84 ? 21.011 -25.026 -6.300 1.00 95.25 84 SER A C 1
ATOM 675 O O . SER A 1 84 ? 20.125 -25.864 -6.196 1.00 95.25 84 SER A O 1
ATOM 677 N N . ALA A 1 85 ? 20.877 -23.766 -5.871 1.00 95.31 85 ALA A N 1
ATOM 678 C CA . ALA A 1 85 ? 19.737 -23.300 -5.089 1.00 95.31 85 ALA A CA 1
ATOM 679 C C . ALA A 1 85 ? 18.396 -23.545 -5.803 1.00 95.31 85 ALA A C 1
ATOM 681 O O . ALA A 1 85 ? 17.457 -24.062 -5.208 1.00 95.31 85 ALA A O 1
ATOM 682 N N . LEU A 1 86 ? 18.315 -23.239 -7.103 1.00 97.44 86 LEU A N 1
ATOM 683 C CA . LEU A 1 86 ? 17.103 -23.466 -7.895 1.00 97.44 86 LEU A CA 1
ATOM 684 C C . LEU A 1 86 ? 16.778 -24.950 -8.096 1.00 97.44 86 LEU A C 1
ATOM 686 O O . LEU A 1 86 ? 15.607 -25.300 -8.225 1.00 97.44 86 LEU A O 1
ATOM 690 N N . ARG A 1 87 ? 17.795 -25.815 -8.166 1.00 96.62 87 ARG A N 1
ATOM 691 C CA . ARG A 1 87 ? 17.619 -27.257 -8.372 1.00 96.62 87 ARG A CA 1
ATOM 692 C C . ARG A 1 87 ? 17.225 -27.970 -7.079 1.00 96.62 87 ARG A C 1
ATOM 694 O O . ARG A 1 87 ? 16.342 -28.817 -7.113 1.00 96.62 87 ARG A O 1
ATOM 701 N N . GLU A 1 88 ? 17.866 -27.618 -5.970 1.00 96.12 88 GLU A N 1
ATOM 702 C CA . GLU A 1 88 ? 17.626 -28.184 -4.634 1.00 96.12 88 GLU A CA 1
ATOM 703 C C . GLU A 1 88 ? 16.279 -27.748 -4.043 1.00 96.12 88 GLU A C 1
ATOM 705 O O . GLU A 1 88 ? 15.739 -28.412 -3.163 1.00 96.12 88 GLU A O 1
ATOM 710 N N . ALA A 1 89 ? 15.699 -26.653 -4.542 1.00 96.06 89 ALA A N 1
ATOM 711 C CA . ALA A 1 89 ? 14.384 -26.194 -4.112 1.00 96.06 89 ALA A CA 1
ATOM 712 C C . ALA A 1 89 ? 13.225 -27.093 -4.585 1.00 96.06 89 ALA A C 1
ATOM 714 O O . ALA A 1 89 ? 12.158 -27.033 -3.976 1.00 96.06 89 ALA A O 1
ATOM 715 N N . HIS A 1 90 ? 13.426 -27.928 -5.616 1.00 96.81 90 HIS A N 1
ATOM 716 C CA . HIS A 1 90 ? 12.428 -28.871 -6.145 1.00 96.81 90 HIS A CA 1
ATOM 717 C C . HIS A 1 90 ? 11.055 -28.231 -6.430 1.00 96.81 90 HIS A C 1
ATOM 719 O O . HIS A 1 90 ? 10.035 -28.674 -5.915 1.00 96.81 90 HIS A O 1
ATOM 725 N N . TYR A 1 91 ? 11.029 -27.165 -7.236 1.00 98.44 91 TYR A N 1
ATOM 726 C CA . TYR A 1 91 ? 9.773 -26.525 -7.639 1.00 98.44 91 TYR A CA 1
ATOM 727 C C . TYR A 1 91 ? 8.922 -27.440 -8.532 1.00 98.44 91 TYR A C 1
ATOM 729 O O . TYR A 1 91 ? 9.442 -28.063 -9.457 1.00 98.44 91 TYR A O 1
ATOM 737 N N . ASP A 1 92 ? 7.607 -27.444 -8.316 1.00 98.06 92 ASP A N 1
ATOM 738 C CA . ASP A 1 92 ? 6.626 -28.137 -9.161 1.00 98.06 92 ASP A CA 1
ATOM 739 C C . ASP A 1 92 ? 6.193 -27.264 -10.343 1.00 98.06 92 ASP A C 1
ATOM 741 O O . ASP A 1 92 ? 5.919 -27.743 -11.449 1.00 98.06 92 ASP A O 1
ATOM 745 N N . LEU A 1 93 ? 6.142 -25.953 -10.098 1.00 98.56 93 LEU A N 1
ATOM 746 C CA . LEU A 1 93 ? 5.608 -24.957 -11.011 1.00 98.56 93 LEU A CA 1
ATOM 747 C C . LEU A 1 93 ? 6.496 -23.709 -11.035 1.00 98.56 93 LEU A C 1
ATOM 749 O O . LEU A 1 93 ? 6.853 -23.156 -9.999 1.00 98.56 93 LEU A O 1
ATOM 753 N N . VAL A 1 94 ? 6.810 -23.226 -12.235 1.00 98.75 94 VAL A N 1
ATOM 754 C CA . VAL A 1 94 ? 7.541 -21.972 -12.454 1.00 98.75 94 VAL A CA 1
ATOM 755 C C . VAL A 1 94 ? 6.740 -21.059 -13.372 1.00 98.75 94 VAL A C 1
ATOM 757 O O . VAL A 1 94 ? 6.295 -21.498 -14.433 1.00 98.75 94 VAL A O 1
ATOM 760 N N . LEU A 1 95 ? 6.618 -19.781 -13.008 1.00 98.69 95 LEU A N 1
ATOM 761 C CA . LEU A 1 95 ? 6.073 -18.728 -13.867 1.00 98.69 95 LEU A CA 1
ATOM 762 C C . LEU A 1 95 ? 7.178 -17.724 -14.223 1.00 98.69 95 LEU A C 1
ATOM 764 O O . LEU A 1 95 ? 7.647 -16.975 -13.366 1.00 98.69 95 LEU A O 1
ATOM 768 N N . ASP A 1 96 ? 7.582 -17.674 -15.494 1.00 98.50 96 ASP A N 1
ATOM 769 C CA . ASP A 1 96 ? 8.497 -16.657 -16.021 1.00 98.50 96 ASP A CA 1
ATOM 770 C C . ASP A 1 96 ? 7.732 -15.420 -16.507 1.00 98.50 96 ASP A C 1
ATOM 772 O O . ASP A 1 96 ? 7.327 -15.314 -17.669 1.00 98.50 96 ASP A O 1
ATOM 776 N N . ALA A 1 97 ? 7.598 -14.445 -15.607 1.00 97.81 97 ALA A N 1
ATOM 777 C CA . ALA A 1 97 ? 7.009 -13.137 -15.876 1.00 97.81 97 ALA A CA 1
ATOM 778 C C . ALA A 1 97 ? 7.996 -12.133 -16.509 1.00 97.81 97 ALA A C 1
ATOM 780 O O . ALA A 1 97 ? 7.634 -10.983 -16.767 1.00 97.81 97 ALA A O 1
ATOM 781 N N . GLN A 1 98 ? 9.235 -12.536 -16.804 1.00 97.31 98 GLN A N 1
ATOM 782 C CA . GLN A 1 98 ? 10.253 -11.693 -17.431 1.00 97.31 98 GLN A CA 1
ATOM 783 C C . GLN A 1 98 ? 10.333 -11.874 -18.947 1.00 97.31 98 GLN A C 1
ATOM 785 O O . GLN A 1 98 ? 10.423 -10.877 -19.668 1.00 97.31 98 GLN A O 1
ATOM 790 N N . GLY A 1 99 ? 10.358 -13.121 -19.425 1.00 95.31 99 GLY A N 1
ATOM 791 C CA . GLY A 1 99 ? 10.423 -13.447 -20.853 1.00 95.31 99 GLY A CA 1
ATOM 792 C C . GLY A 1 99 ? 11.726 -13.033 -21.551 1.00 95.31 99 GLY A C 1
ATOM 793 O O . GLY A 1 99 ? 11.680 -12.522 -22.671 1.00 95.31 99 GLY A O 1
ATOM 794 N N . LEU A 1 100 ? 12.882 -13.223 -20.902 1.00 95.88 100 LEU A N 1
ATOM 795 C CA . LEU A 1 100 ? 14.222 -13.002 -21.475 1.00 95.88 100 LEU A CA 1
ATOM 796 C C . LEU A 1 100 ? 15.087 -14.266 -21.360 1.00 95.88 100 LEU A C 1
ATOM 798 O O . LEU A 1 100 ? 14.775 -15.181 -20.604 1.00 95.88 100 LEU A O 1
ATOM 802 N N . PHE A 1 101 ? 16.227 -14.316 -22.055 1.00 94.62 101 PHE A N 1
ATOM 803 C CA . PHE A 1 101 ? 17.094 -15.504 -22.049 1.00 94.62 101 PHE A CA 1
ATOM 804 C C . PHE A 1 101 ? 17.489 -15.968 -20.642 1.00 94.62 101 PHE A C 1
ATOM 806 O O . PHE A 1 101 ? 17.390 -17.144 -20.310 1.00 94.62 101 PHE A O 1
ATOM 813 N N . ARG A 1 102 ? 17.943 -15.036 -19.795 1.00 93.06 102 ARG A N 1
ATOM 814 C CA . ARG A 1 102 ? 18.445 -15.369 -18.453 1.00 93.06 102 ARG A CA 1
ATOM 815 C C . ARG A 1 102 ? 17.340 -15.822 -17.500 1.00 93.06 102 ARG A C 1
ATOM 817 O O . ARG A 1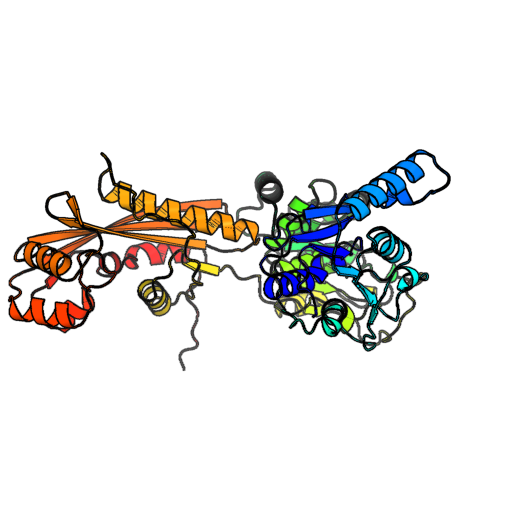 102 ? 17.628 -16.633 -16.627 1.00 93.06 102 ARG A O 1
ATOM 824 N N . SER A 1 103 ? 16.114 -15.319 -17.659 1.00 95.44 103 SER A N 1
ATOM 825 C CA . SER A 1 103 ? 14.973 -15.801 -16.874 1.00 95.44 103 SER A CA 1
ATOM 826 C C . SER A 1 103 ? 14.551 -17.194 -17.331 1.00 95.44 103 SER A C 1
ATOM 828 O O . SER A 1 103 ? 14.392 -18.071 -16.489 1.00 95.44 103 SER A O 1
ATOM 830 N N . GLY A 1 104 ? 14.531 -17.443 -18.645 1.00 96.50 104 GLY A N 1
ATOM 831 C CA . GLY A 1 104 ? 14.315 -18.777 -19.204 1.00 96.50 104 GLY A CA 1
ATOM 832 C C . GLY A 1 104 ? 15.381 -19.783 -18.760 1.00 96.50 104 GLY A C 1
ATOM 833 O O . GLY A 1 104 ? 15.061 -20.900 -18.371 1.00 96.50 104 GLY A O 1
ATOM 834 N N . LEU A 1 105 ? 16.657 -19.388 -18.736 1.00 96.25 105 LEU A N 1
ATOM 835 C CA . LEU A 1 105 ? 17.744 -20.231 -18.229 1.00 96.25 105 LEU A CA 1
ATOM 836 C C . LEU A 1 105 ? 17.576 -20.555 -16.736 1.00 96.25 105 LEU A C 1
ATOM 838 O O . LEU A 1 105 ? 17.772 -21.703 -16.342 1.00 96.25 105 LEU A O 1
ATOM 842 N N . ALA A 1 106 ? 17.186 -19.572 -15.918 1.00 96.75 106 ALA A N 1
ATOM 843 C CA . ALA A 1 106 ? 16.872 -19.802 -14.510 1.00 96.75 106 ALA A CA 1
ATOM 844 C C . ALA A 1 106 ? 15.684 -20.766 -14.356 1.00 96.75 106 ALA A C 1
ATOM 846 O O . ALA A 1 106 ? 15.786 -21.726 -13.596 1.00 96.75 106 ALA A O 1
ATOM 847 N N . ALA A 1 107 ? 14.615 -20.586 -15.141 1.00 97.94 107 ALA A N 1
ATOM 848 C CA . ALA A 1 107 ? 13.487 -21.512 -15.179 1.00 97.94 107 ALA A CA 1
ATOM 849 C C . ALA A 1 107 ? 13.954 -22.933 -15.528 1.00 97.94 107 ALA A C 1
ATOM 851 O O . ALA A 1 107 ? 13.625 -23.880 -14.822 1.00 97.94 107 ALA A O 1
ATOM 852 N N . HIS A 1 108 ? 14.794 -23.098 -16.550 1.00 97.94 108 HIS A N 1
ATOM 853 C CA . HIS A 1 108 ? 15.347 -24.399 -16.934 1.00 97.94 108 HIS A CA 1
ATOM 854 C C . HIS A 1 108 ? 16.170 -25.060 -15.811 1.00 97.94 108 HIS A C 1
ATOM 856 O O . HIS A 1 108 ? 16.084 -26.273 -15.596 1.00 97.94 108 HIS A O 1
ATOM 862 N N . TRP A 1 109 ? 16.958 -24.281 -15.062 1.00 97.81 109 TRP A N 1
ATOM 863 C CA . TRP A 1 109 ? 17.757 -24.793 -13.944 1.00 97.81 109 TRP A CA 1
ATOM 864 C C . TRP A 1 109 ? 16.926 -25.359 -12.792 1.00 97.81 109 TRP A C 1
ATOM 866 O O . TRP A 1 109 ? 17.428 -26.239 -12.095 1.00 97.81 109 TRP A O 1
ATOM 876 N N . THR A 1 110 ? 15.658 -24.970 -12.646 1.00 98.19 110 THR A N 1
ATOM 877 C CA . THR A 1 110 ? 14.761 -25.580 -11.647 1.00 98.19 110 THR A CA 1
ATOM 878 C C . THR A 1 110 ? 14.451 -27.053 -11.931 1.00 98.19 110 THR A C 1
ATOM 880 O O . THR A 1 110 ? 14.226 -27.812 -11.001 1.00 98.19 110 THR A O 1
ATOM 883 N N . ALA A 1 111 ? 14.460 -27.481 -13.204 1.00 97.44 111 ALA A N 1
ATOM 884 C CA . ALA A 1 111 ? 13.880 -28.761 -13.651 1.00 97.44 111 ALA A CA 1
ATOM 885 C C . ALA A 1 111 ? 12.406 -28.991 -13.253 1.00 97.44 111 ALA A C 1
ATOM 887 O O . ALA A 1 111 ? 11.927 -30.115 -13.379 1.00 97.44 111 ALA A O 1
ATOM 888 N N . ALA A 1 112 ? 11.669 -27.946 -12.862 1.00 97.88 112 ALA A N 1
ATOM 889 C CA . ALA A 1 112 ? 10.256 -28.067 -12.516 1.00 97.88 112 ALA A CA 1
ATOM 890 C C . ALA A 1 112 ? 9.449 -28.654 -13.682 1.00 97.88 112 ALA A C 1
ATOM 892 O O . ALA A 1 112 ? 9.659 -28.213 -14.814 1.00 97.88 112 ALA A O 1
ATOM 893 N N . PRO A 1 113 ? 8.532 -29.609 -13.468 1.00 97.19 113 PRO A N 1
ATOM 894 C CA . PRO A 1 113 ? 7.796 -30.258 -14.552 1.00 97.19 113 PRO A CA 1
ATOM 895 C C . PRO A 1 113 ? 6.965 -29.270 -15.379 1.00 97.19 113 PRO A C 1
ATOM 897 O O . PRO A 1 113 ? 6.836 -29.463 -16.588 1.00 97.19 113 PRO A O 1
ATOM 900 N N . ARG A 1 114 ? 6.465 -28.188 -14.765 1.00 97.81 114 ARG A N 1
ATOM 901 C CA . ARG A 1 114 ? 5.753 -27.107 -15.458 1.00 97.81 114 ARG A CA 1
ATOM 902 C C . ARG A 1 114 ? 6.498 -25.783 -15.338 1.00 97.81 114 ARG A C 1
ATOM 904 O O . ARG A 1 114 ? 6.764 -25.297 -14.242 1.00 97.81 114 ARG A O 1
ATOM 911 N N . ARG A 1 115 ? 6.826 -25.178 -16.479 1.00 98.50 115 ARG A N 1
ATOM 912 C CA . ARG A 1 115 ? 7.507 -23.882 -16.595 1.00 98.50 115 ARG A CA 1
ATOM 913 C C . ARG A 1 115 ? 6.774 -23.042 -17.632 1.00 98.50 115 ARG A C 1
ATOM 915 O O . ARG A 1 115 ? 6.953 -23.239 -18.834 1.00 98.50 115 ARG A O 1
ATOM 922 N N . ILE A 1 116 ? 5.937 -22.136 -17.152 1.00 98.56 116 ILE A N 1
ATOM 923 C CA . ILE A 1 116 ? 5.022 -21.323 -17.950 1.00 98.56 116 ILE A CA 1
ATOM 924 C C . ILE A 1 116 ? 5.656 -19.955 -18.183 1.00 98.56 116 ILE A C 1
ATOM 926 O O . ILE A 1 116 ? 6.174 -19.336 -17.257 1.00 98.56 116 ILE A O 1
ATOM 930 N N . GLY A 1 117 ? 5.598 -19.448 -19.408 1.00 98.25 117 GLY A N 1
ATOM 931 C CA . GLY A 1 117 ? 6.000 -18.077 -19.711 1.00 98.25 117 GLY A CA 1
ATOM 932 C C . GLY A 1 117 ? 5.427 -17.605 -21.038 1.00 98.25 117 GLY A C 1
ATOM 933 O O . GLY A 1 117 ? 4.596 -18.270 -21.652 1.00 98.25 117 GLY A O 1
ATOM 934 N N . PHE A 1 118 ? 5.851 -16.432 -21.487 1.00 97.94 118 PHE A N 1
ATOM 935 C CA . PHE A 1 118 ? 5.275 -15.818 -22.680 1.00 97.94 118 PHE A CA 1
ATOM 936 C C . PHE A 1 118 ? 5.718 -16.489 -23.986 1.00 97.94 118 PHE A C 1
ATOM 938 O O . PHE A 1 118 ? 6.895 -16.812 -24.159 1.00 97.94 118 PHE A O 1
ATOM 945 N N . ALA A 1 119 ? 4.796 -16.621 -24.941 1.00 96.69 119 ALA A N 1
ATOM 946 C CA . ALA A 1 119 ? 5.099 -17.088 -26.295 1.00 96.69 119 ALA A CA 1
ATOM 947 C C . ALA A 1 119 ? 5.966 -16.091 -27.087 1.00 96.69 119 ALA A C 1
ATOM 949 O O . ALA A 1 119 ? 6.848 -16.493 -27.847 1.00 96.69 119 ALA A O 1
ATOM 950 N N . ASP A 1 120 ? 5.795 -14.791 -26.832 1.00 94.56 120 ASP A N 1
ATOM 951 C CA . ASP A 1 120 ? 6.586 -13.698 -27.411 1.00 94.56 120 ASP A CA 1
ATOM 952 C C . ASP A 1 120 ? 7.884 -13.397 -26.627 1.00 94.56 120 ASP A C 1
ATOM 954 O O . ASP A 1 120 ? 8.482 -12.326 -26.780 1.00 94.56 120 ASP A O 1
ATOM 958 N N . ALA A 1 121 ? 8.347 -14.332 -25.783 1.00 94.31 121 ALA A N 1
ATOM 959 C CA . ALA A 1 121 ? 9.579 -14.178 -25.013 1.00 94.31 121 ALA A CA 1
ATOM 960 C C . ALA A 1 121 ? 10.778 -13.842 -25.919 1.00 94.31 121 ALA A C 1
ATOM 962 O O . ALA A 1 121 ? 11.063 -14.500 -26.924 1.00 94.31 121 ALA A O 1
ATOM 963 N N . ARG A 1 122 ? 11.526 -12.812 -25.526 1.00 93.81 122 ARG A N 1
ATOM 964 C CA . ARG A 1 122 ? 12.629 -12.247 -26.306 1.00 93.81 122 ARG A CA 1
ATOM 965 C C . ARG A 1 122 ? 13.949 -12.929 -25.969 1.00 93.81 122 ARG A C 1
ATOM 967 O O . ARG A 1 122 ? 14.066 -13.660 -24.989 1.00 93.81 122 ARG A O 1
ATOM 974 N N . GLU A 1 123 ? 14.964 -12.678 -26.796 1.00 94.12 123 GLU A N 1
ATOM 975 C CA . GLU A 1 123 ? 16.333 -13.192 -26.599 1.00 94.12 123 GLU A CA 1
ATOM 976 C C . GLU A 1 123 ? 16.402 -14.734 -26.519 1.00 94.12 123 GLU A C 1
ATOM 978 O O . GLU A 1 123 ? 17.356 -15.291 -25.994 1.00 94.12 123 GLU A O 1
ATOM 983 N N . GLY A 1 124 ? 15.390 -15.449 -27.024 1.00 91.44 124 GLY A N 1
ATOM 984 C CA . GLY A 1 124 ? 15.308 -16.907 -26.900 1.00 91.44 124 GLY A CA 1
ATOM 985 C C . GLY A 1 124 ? 14.869 -17.406 -25.516 1.00 91.44 124 GLY A C 1
ATOM 986 O O . GLY A 1 124 ? 15.024 -18.591 -25.234 1.00 91.44 124 GLY A O 1
ATOM 987 N N . GLY A 1 125 ? 14.287 -16.549 -24.664 1.00 91.88 125 GLY A N 1
ATOM 988 C CA . GLY A 1 125 ? 13.813 -16.906 -23.316 1.00 91.88 125 GLY A CA 1
ATOM 989 C C . GLY A 1 125 ? 12.852 -18.097 -23.262 1.00 91.88 125 GLY A C 1
ATOM 990 O O . GLY A 1 125 ? 12.820 -18.811 -22.264 1.00 91.88 125 GLY A O 1
ATOM 991 N N . ARG A 1 126 ? 12.155 -18.394 -24.367 1.00 95.00 126 ARG A N 1
ATOM 992 C CA . ARG A 1 126 ? 11.257 -19.552 -24.476 1.00 95.00 126 ARG A CA 1
ATOM 993 C C . ARG A 1 126 ? 11.940 -20.911 -24.306 1.00 95.00 126 ARG A C 1
ATOM 995 O O . ARG A 1 126 ? 11.263 -21.875 -23.970 1.00 95.00 126 ARG A O 1
ATOM 1002 N N . TRP A 1 127 ? 13.250 -20.998 -24.565 1.00 95.69 127 TRP A N 1
ATOM 1003 C CA . TRP A 1 127 ? 14.005 -22.259 -24.576 1.00 95.69 127 TRP A CA 1
ATOM 1004 C C . TRP A 1 127 ? 13.916 -23.016 -23.247 1.00 95.69 127 TRP A C 1
ATOM 1006 O O . TRP A 1 127 ? 13.883 -24.242 -23.229 1.00 95.69 127 TRP A O 1
ATOM 1016 N N . GLY A 1 128 ? 13.853 -22.289 -22.131 1.00 93.75 128 GLY A N 1
ATOM 1017 C CA . GLY A 1 128 ? 13.775 -22.896 -20.809 1.00 93.75 128 GLY A CA 1
ATOM 1018 C C . GLY A 1 128 ? 12.369 -23.274 -20.346 1.00 93.75 128 GLY A C 1
ATOM 1019 O O . GLY A 1 128 ? 12.238 -23.812 -19.250 1.00 93.75 128 GLY A O 1
ATOM 1020 N N . LEU A 1 129 ? 11.328 -23.003 -21.136 1.00 97.81 129 LEU A N 1
ATOM 1021 C CA . LEU A 1 129 ? 9.920 -23.153 -20.751 1.00 97.81 129 LEU A CA 1
ATOM 1022 C C . LEU A 1 129 ? 9.313 -24.452 -21.306 1.00 97.81 129 LEU A C 1
ATOM 1024 O O . LEU A 1 129 ? 9.791 -24.983 -22.306 1.00 97.81 129 LEU A O 1
ATOM 1028 N N . THR A 1 130 ? 8.267 -24.964 -20.657 1.00 97.81 130 THR A N 1
ATOM 1029 C CA . THR A 1 130 ? 7.459 -26.104 -21.138 1.00 97.81 130 THR A CA 1
ATOM 1030 C C . THR A 1 130 ? 6.148 -25.660 -21.770 1.00 97.81 130 THR A C 1
ATOM 1032 O O . THR A 1 130 ? 5.626 -26.357 -22.630 1.00 97.81 130 THR A O 1
ATOM 1035 N N . GLU A 1 131 ? 5.615 -24.519 -21.337 1.00 97.94 131 GLU A N 1
ATOM 1036 C CA . GLU A 1 131 ? 4.326 -23.986 -21.766 1.00 97.94 131 GLU A CA 1
ATOM 1037 C C . GLU A 1 131 ? 4.491 -22.513 -22.147 1.00 97.94 131 GLU A C 1
ATOM 1039 O O . GLU A 1 131 ? 5.156 -21.736 -21.450 1.00 97.94 131 GLU A O 1
ATOM 1044 N N . HIS A 1 132 ? 3.872 -22.128 -23.260 1.00 97.25 132 HIS A N 1
ATOM 1045 C CA . HIS A 1 132 ? 3.954 -20.783 -23.819 1.00 97.25 132 HIS A CA 1
ATOM 1046 C C . HIS A 1 132 ? 2.564 -20.163 -23.875 1.00 97.25 132 HIS A C 1
ATOM 1048 O O . HIS A 1 132 ? 1.620 -20.788 -24.351 1.00 97.25 132 HIS A O 1
ATOM 1054 N N . VAL A 1 133 ? 2.444 -18.934 -23.382 1.00 97.44 133 VAL A N 1
ATOM 1055 C CA . VAL A 1 133 ? 1.171 -18.213 -23.314 1.00 97.44 133 VAL A CA 1
ATOM 1056 C C . VAL A 1 133 ? 1.181 -17.039 -24.281 1.00 97.44 133 VAL A C 1
ATOM 1058 O O . VAL A 1 133 ? 2.008 -16.131 -24.156 1.00 97.44 133 VAL A O 1
ATOM 1061 N N . ASP A 1 134 ? 0.223 -17.034 -25.204 1.00 97.12 134 ASP A N 1
ATOM 1062 C CA . ASP A 1 134 ? -0.023 -15.919 -26.116 1.00 97.12 134 ASP A CA 1
ATOM 1063 C C . ASP A 1 134 ? -0.820 -14.816 -25.420 1.00 97.12 134 ASP A C 1
ATOM 1065 O O . ASP A 1 134 ? -1.942 -15.028 -24.947 1.00 97.12 134 ASP A O 1
ATOM 1069 N N . ILE A 1 135 ? -0.244 -13.618 -25.353 1.00 95.94 135 ILE A N 1
ATOM 1070 C CA . ILE A 1 135 ? -0.888 -12.427 -24.796 1.00 95.94 135 ILE A CA 1
ATOM 1071 C C . ILE A 1 135 ? -1.206 -11.469 -25.948 1.00 95.94 135 ILE A C 1
ATOM 1073 O O . ILE A 1 135 ? -0.296 -11.150 -26.717 1.00 95.94 135 ILE A O 1
ATOM 1077 N N . PRO A 1 136 ? -2.448 -10.969 -26.066 1.00 94.38 136 PRO A N 1
ATOM 1078 C CA . PRO A 1 136 ? -2.789 -9.995 -27.092 1.00 94.38 136 PRO A CA 1
ATOM 1079 C C . PRO A 1 136 ? -1.897 -8.741 -27.029 1.00 94.38 136 PRO A C 1
ATOM 1081 O O . PRO A 1 136 ? -1.652 -8.209 -25.936 1.00 94.38 136 PRO A O 1
ATOM 1084 N N . PRO A 1 137 ? -1.430 -8.217 -28.177 1.00 90.06 137 PRO A N 1
ATOM 1085 C CA . PRO A 1 137 ? -0.804 -6.902 -28.233 1.00 90.06 137 PRO A CA 1
ATOM 1086 C C . PRO A 1 137 ? -1.736 -5.829 -27.663 1.00 90.06 137 PRO A C 1
ATOM 1088 O O . PRO A 1 137 ? -2.954 -5.939 -27.763 1.00 90.06 137 PRO A O 1
ATOM 1091 N N . GLY A 1 138 ? -1.169 -4.785 -27.064 1.00 91.00 138 GLY A N 1
ATOM 1092 C CA . GLY A 1 138 ? -1.965 -3.720 -26.445 1.00 91.00 138 GLY A CA 1
ATOM 1093 C C . GLY A 1 138 ? -2.491 -4.045 -25.040 1.00 91.00 138 GLY A C 1
ATOM 1094 O O . GLY A 1 138 ? -3.137 -3.204 -24.428 1.00 91.00 138 GLY A O 1
ATOM 1095 N N . THR A 1 139 ? -2.194 -5.231 -24.499 1.00 94.81 139 THR A N 1
ATOM 1096 C CA . THR A 1 139 ? -2.529 -5.572 -23.108 1.00 94.81 139 THR A CA 1
ATOM 1097 C C . THR A 1 139 ? -1.643 -4.790 -22.136 1.00 94.81 139 THR A C 1
ATOM 1099 O O . THR A 1 139 ? -0.418 -4.755 -22.298 1.00 94.81 139 THR A O 1
ATOM 1102 N N . HIS A 1 140 ? -2.245 -4.206 -21.097 1.00 95.38 140 HIS A N 1
ATOM 1103 C CA . HIS A 1 140 ? -1.515 -3.525 -20.029 1.00 95.38 140 HIS A CA 1
ATOM 1104 C C . HIS A 1 140 ? -0.500 -4.464 -19.353 1.00 95.38 140 HIS A C 1
ATOM 1106 O O . HIS A 1 140 ? -0.736 -5.664 -19.210 1.00 95.38 140 HIS A O 1
ATOM 1112 N N . ALA A 1 141 ? 0.645 -3.937 -18.914 1.00 94.81 141 ALA A N 1
ATOM 1113 C CA . ALA A 1 141 ? 1.759 -4.741 -18.407 1.00 94.81 141 ALA A CA 1
ATOM 1114 C C . ALA A 1 141 ? 1.373 -5.682 -17.249 1.00 94.81 141 ALA A C 1
ATOM 1116 O O . ALA A 1 141 ? 1.833 -6.823 -17.218 1.00 94.81 141 ALA A O 1
ATOM 1117 N N . VAL A 1 142 ? 0.523 -5.224 -16.322 1.00 96.31 142 VAL A N 1
ATOM 1118 C CA . VAL A 1 142 ? 0.006 -6.050 -15.212 1.00 96.31 142 VAL A CA 1
ATOM 1119 C C . VAL A 1 142 ? -0.890 -7.172 -15.734 1.00 96.31 142 VAL A C 1
ATOM 1121 O O . VAL A 1 142 ? -0.650 -8.336 -15.425 1.00 96.31 142 VAL A O 1
ATOM 1124 N N . ASP A 1 143 ? -1.868 -6.847 -16.582 1.00 96.56 143 ASP A N 1
ATOM 1125 C CA . ASP A 1 143 ? -2.799 -7.830 -17.145 1.00 96.56 143 ASP A CA 1
ATOM 1126 C C . ASP A 1 143 ? -2.072 -8.848 -18.043 1.00 96.56 143 ASP A C 1
ATOM 1128 O O . ASP A 1 143 ? -2.420 -10.028 -18.074 1.00 96.56 143 ASP A O 1
ATOM 1132 N N . ARG A 1 144 ? -0.973 -8.439 -18.691 1.00 96.38 144 ARG A N 1
ATOM 1133 C CA . ARG A 1 144 ? -0.055 -9.348 -19.388 1.00 96.38 144 ARG A CA 1
ATOM 1134 C C . ARG A 1 144 ? 0.548 -10.369 -18.424 1.00 96.38 144 ARG A C 1
ATOM 1136 O O . ARG A 1 144 ? 0.576 -11.548 -18.754 1.00 96.38 144 ARG A O 1
ATOM 1143 N N . MET A 1 145 ? 1.014 -9.953 -17.248 1.00 96.62 145 MET A N 1
ATOM 1144 C CA . MET A 1 145 ? 1.578 -10.874 -16.250 1.00 96.62 145 MET A CA 1
ATOM 1145 C C . MET A 1 145 ? 0.504 -11.777 -15.630 1.00 96.62 145 MET A C 1
ATOM 1147 O O . MET A 1 145 ? 0.728 -12.980 -15.530 1.00 96.62 145 MET A O 1
ATOM 1151 N N . LEU A 1 146 ? -0.685 -11.245 -15.329 1.00 97.50 146 LEU A N 1
ATOM 1152 C CA . LEU A 1 146 ? -1.850 -12.041 -14.912 1.00 97.50 146 LEU A CA 1
ATOM 1153 C C . LEU A 1 146 ? -2.248 -13.081 -15.966 1.00 97.50 146 LEU A C 1
ATOM 1155 O O . LEU A 1 146 ? -2.648 -14.192 -15.629 1.00 97.50 146 LEU A O 1
ATOM 1159 N N . GLY A 1 147 ? -2.065 -12.768 -17.250 1.00 97.12 147 GLY A N 1
ATOM 1160 C CA . GLY A 1 147 ? -2.332 -13.686 -18.349 1.00 97.12 147 GLY A CA 1
ATOM 1161 C C . GLY A 1 147 ? -1.560 -15.009 -18.276 1.00 97.12 147 GLY A C 1
ATOM 1162 O O . GLY A 1 147 ? -2.038 -15.981 -18.862 1.00 97.12 147 GLY A O 1
ATOM 1163 N N . LEU A 1 148 ? -0.435 -15.079 -17.547 1.00 97.56 148 LEU A N 1
ATOM 1164 C CA . LEU A 1 148 ? 0.329 -16.315 -17.310 1.00 97.56 148 LEU A CA 1
ATOM 1165 C C . LEU A 1 148 ? -0.414 -17.342 -16.447 1.00 97.56 148 LEU A C 1
ATOM 1167 O O . LEU A 1 148 ? -0.054 -18.515 -16.463 1.00 97.56 148 LEU A O 1
ATOM 1171 N N . LEU A 1 149 ? -1.452 -16.926 -15.720 1.00 97.69 149 LEU A N 1
ATOM 1172 C CA . LEU A 1 149 ? -2.271 -17.805 -14.883 1.00 97.69 149 LEU A CA 1
ATOM 1173 C C . LEU A 1 149 ? -3.276 -18.631 -15.701 1.00 97.69 149 LEU A C 1
ATOM 1175 O O . LEU A 1 149 ? -3.789 -19.636 -15.211 1.00 97.69 149 LEU A O 1
ATOM 1179 N N . ARG A 1 150 ? -3.544 -18.251 -16.960 1.00 96.06 150 ARG A N 1
ATOM 1180 C CA . ARG A 1 150 ? -4.571 -18.891 -17.802 1.00 96.06 150 ARG A CA 1
ATOM 1181 C C . ARG A 1 150 ? -4.393 -20.410 -17.971 1.00 96.06 150 ARG A C 1
ATOM 1183 O O . ARG A 1 150 ? -5.379 -21.112 -17.764 1.00 96.06 150 ARG A O 1
ATOM 1190 N N . PRO A 1 151 ? -3.193 -20.959 -18.257 1.00 95.88 151 PRO A N 1
ATOM 1191 C CA . PRO A 1 151 ? -2.999 -22.413 -18.364 1.00 95.88 151 PRO A CA 1
ATOM 1192 C C . PRO A 1 151 ? -3.164 -23.174 -17.039 1.00 95.88 151 PRO A C 1
ATOM 1194 O O . PRO A 1 151 ? -3.151 -24.405 -17.025 1.00 95.88 151 PRO A O 1
ATOM 1197 N N . LEU A 1 152 ? -3.262 -22.462 -15.912 1.00 95.88 152 LEU A N 1
ATOM 1198 C CA . LEU A 1 152 ? -3.520 -23.042 -14.596 1.00 95.88 152 LEU A CA 1
ATOM 1199 C C . LEU A 1 152 ? -5.014 -23.061 -14.250 1.00 95.88 152 LEU A C 1
ATOM 1201 O O . LEU A 1 152 ? -5.382 -23.686 -13.264 1.00 95.88 152 LEU A O 1
ATOM 1205 N N . GLY A 1 153 ? -5.865 -22.358 -15.010 1.00 95.56 153 GLY A N 1
ATOM 1206 C CA . GLY A 1 153 ? -7.265 -22.139 -14.633 1.00 95.56 153 GLY A CA 1
ATOM 1207 C C . GLY A 1 153 ? -7.430 -21.300 -13.358 1.00 95.56 153 GLY A C 1
ATOM 1208 O O . GLY A 1 153 ? -8.496 -21.322 -12.751 1.00 95.56 153 GLY A O 1
ATOM 1209 N N . VAL A 1 154 ? -6.383 -20.579 -12.940 1.00 95.81 154 VAL A N 1
ATOM 1210 C CA . VAL A 1 154 ? -6.384 -19.758 -11.722 1.00 95.81 154 VAL A CA 1
ATOM 1211 C C . VAL A 1 154 ? -7.053 -18.408 -12.009 1.00 95.81 154 VAL A C 1
ATOM 1213 O O . VAL A 1 154 ? -6.608 -17.703 -12.922 1.00 95.81 154 VAL A O 1
ATOM 1216 N N . PRO A 1 155 ? -8.089 -18.015 -11.244 1.00 94.81 155 PRO A N 1
ATOM 1217 C CA . PRO A 1 155 ? -8.687 -16.690 -11.353 1.00 94.81 155 PRO A CA 1
ATOM 1218 C C . PRO A 1 155 ? -7.677 -15.586 -11.029 1.00 94.81 155 PRO A C 1
ATOM 1220 O O . PRO A 1 155 ? -6.933 -15.667 -10.053 1.00 94.81 155 PRO A O 1
ATOM 1223 N N . ALA A 1 156 ? -7.663 -14.537 -11.848 1.00 93.62 156 ALA A N 1
ATOM 1224 C CA . ALA A 1 156 ? -6.810 -13.380 -11.621 1.00 93.62 156 ALA A CA 1
ATOM 1225 C C . ALA A 1 156 ? -7.398 -12.476 -10.527 1.00 93.62 156 ALA A C 1
ATOM 1227 O O . ALA A 1 156 ? -8.511 -11.967 -10.664 1.00 93.62 156 ALA A O 1
ATOM 1228 N N . HIS A 1 157 ? -6.623 -12.225 -9.476 1.00 92.00 157 HIS A N 1
ATOM 1229 C CA . HIS A 1 157 ? -6.900 -11.200 -8.476 1.00 92.00 157 HIS A CA 1
ATOM 1230 C C . HIS A 1 157 ? -6.335 -9.857 -8.931 1.00 92.00 157 HIS A C 1
ATOM 1232 O O . HIS A 1 157 ? -5.239 -9.796 -9.486 1.00 92.00 157 HIS A O 1
ATOM 1238 N N . SER A 1 158 ? -7.069 -8.770 -8.683 1.00 88.38 158 SER A N 1
ATOM 1239 C CA . SER A 1 158 ? -6.655 -7.425 -9.095 1.00 88.38 158 SER A CA 1
ATOM 1240 C C . SER A 1 158 ? -5.954 -6.610 -8.004 1.00 88.38 158 SER A C 1
ATOM 1242 O O . SER A 1 158 ? -5.918 -5.386 -8.082 1.00 88.38 158 SER A O 1
ATOM 1244 N N . ASP A 1 159 ? -5.463 -7.273 -6.964 1.00 92.12 159 ASP A N 1
ATOM 1245 C CA . ASP A 1 159 ? -4.859 -6.632 -5.800 1.00 92.12 159 ASP A CA 1
ATOM 1246 C C . ASP A 1 159 ? -3.361 -6.379 -6.034 1.00 92.12 159 ASP A C 1
ATOM 1248 O O . ASP A 1 159 ? -2.602 -7.312 -6.301 1.00 92.12 159 ASP A O 1
ATOM 1252 N N . LEU A 1 160 ? -2.959 -5.106 -5.975 1.00 93.38 160 LEU A N 1
ATOM 1253 C CA . LEU A 1 160 ? -1.585 -4.635 -6.179 1.00 93.38 160 LEU A CA 1
ATOM 1254 C C . LEU A 1 160 ? -0.896 -4.258 -4.852 1.00 93.38 160 LEU A C 1
ATOM 1256 O O . LEU A 1 160 ? 0.202 -3.707 -4.892 1.00 93.38 160 LEU A O 1
ATOM 1260 N N . GLN A 1 161 ? -1.522 -4.523 -3.700 1.00 95.12 161 GLN A N 1
ATOM 1261 C CA . GLN A 1 161 ? -1.050 -4.059 -2.396 1.00 95.12 161 GLN A CA 1
ATOM 1262 C C . GLN A 1 161 ? 0.426 -4.407 -2.152 1.00 95.12 161 GLN A C 1
ATOM 1264 O O . GLN A 1 161 ? 0.827 -5.572 -2.156 1.00 95.12 161 GLN A O 1
ATOM 1269 N N . LEU A 1 162 ? 1.239 -3.377 -1.922 1.00 96.19 162 LEU A N 1
ATOM 1270 C CA . LEU A 1 162 ? 2.633 -3.522 -1.510 1.00 96.19 162 LEU A CA 1
ATOM 1271 C C . LEU A 1 162 ? 2.751 -3.499 0.011 1.00 96.19 162 LEU A C 1
ATOM 1273 O O . LEU A 1 162 ? 1.911 -2.934 0.707 1.00 96.19 162 LEU A O 1
ATOM 1277 N N . PHE A 1 163 ? 3.830 -4.092 0.512 1.00 96.88 163 PHE A N 1
ATOM 1278 C CA . PHE A 1 163 ? 4.126 -4.139 1.936 1.00 96.88 163 PHE A CA 1
ATOM 1279 C C . PHE A 1 163 ? 5.537 -3.615 2.200 1.00 96.88 163 PHE A C 1
ATOM 1281 O O . PHE A 1 163 ? 6.456 -3.838 1.409 1.00 96.88 163 PHE A O 1
ATOM 1288 N N . LEU A 1 164 ? 5.694 -2.908 3.311 1.00 95.31 164 LEU A N 1
ATOM 1289 C CA . LEU A 1 164 ? 6.937 -2.340 3.800 1.00 95.31 164 LEU A CA 1
ATOM 1290 C C . LEU A 1 164 ? 7.526 -3.247 4.883 1.00 95.31 164 LEU A C 1
ATOM 1292 O O . LEU A 1 164 ? 6.837 -3.572 5.852 1.00 95.31 164 LEU A O 1
ATOM 1296 N N . PRO A 1 165 ? 8.811 -3.619 4.774 1.00 93.94 165 PRO A N 1
ATOM 1297 C CA . PRO A 1 165 ? 9.531 -4.196 5.898 1.00 93.94 165 PRO A CA 1
ATOM 1298 C C . PRO A 1 165 ? 9.573 -3.217 7.090 1.00 93.94 165 PRO A C 1
ATOM 1300 O O . PRO A 1 165 ? 9.765 -2.020 6.862 1.00 93.94 165 PRO A O 1
ATOM 1303 N N . PRO A 1 166 ? 9.487 -3.680 8.353 1.00 91.75 166 PRO A N 1
ATOM 1304 C CA . PRO A 1 166 ? 9.513 -2.791 9.521 1.00 91.75 166 PRO A CA 1
ATOM 1305 C C . PRO A 1 166 ? 10.731 -1.854 9.560 1.00 91.75 166 PRO A C 1
ATOM 1307 O O . PRO A 1 166 ? 10.574 -0.644 9.682 1.00 91.75 166 PRO A O 1
ATOM 1310 N N . TYR A 1 167 ? 11.937 -2.377 9.306 1.00 93.94 167 TYR A N 1
ATOM 1311 C CA . TYR A 1 167 ? 13.161 -1.561 9.281 1.00 93.94 167 TYR A CA 1
ATOM 1312 C C . TYR A 1 167 ? 13.131 -0.453 8.214 1.00 93.94 167 TYR A C 1
ATOM 1314 O O . TYR A 1 167 ? 13.734 0.604 8.388 1.00 93.94 167 TYR A O 1
ATOM 1322 N N . ALA A 1 168 ? 12.454 -0.700 7.090 1.00 94.25 168 ALA A N 1
ATOM 1323 C CA . ALA A 1 168 ? 12.343 0.253 5.995 1.00 94.25 168 ALA A CA 1
ATOM 1324 C C . ALA A 1 168 ? 11.390 1.395 6.357 1.00 94.25 168 ALA A C 1
ATOM 1326 O O . ALA A 1 168 ? 11.623 2.546 5.980 1.00 94.25 168 ALA A O 1
ATOM 1327 N N . LEU A 1 169 ? 10.332 1.079 7.107 1.00 91.19 169 LEU A N 1
ATOM 1328 C CA . LEU A 1 169 ? 9.434 2.075 7.667 1.00 91.19 169 LEU A CA 1
ATOM 1329 C C . LEU A 1 169 ? 10.143 2.929 8.721 1.00 91.19 169 LEU A C 1
ATOM 1331 O O . LEU A 1 169 ? 10.040 4.152 8.660 1.00 91.19 169 LEU A O 1
ATOM 1335 N N . ASP A 1 170 ? 10.902 2.311 9.626 1.00 93.06 170 ASP A N 1
ATOM 1336 C CA . ASP A 1 170 ? 11.662 3.022 10.660 1.00 93.06 170 ASP A CA 1
ATOM 1337 C C . ASP A 1 170 ? 12.679 3.991 10.042 1.00 93.06 170 ASP A C 1
ATOM 1339 O O . ASP A 1 170 ? 12.747 5.160 10.427 1.00 93.06 170 ASP A O 1
ATOM 1343 N N . GLU A 1 171 ? 13.421 3.546 9.022 1.00 96.12 171 GLU A N 1
ATOM 1344 C CA . GLU A 1 171 ? 14.352 4.400 8.279 1.00 96.12 171 GLU A CA 1
ATOM 1345 C C . GLU A 1 171 ? 13.619 5.566 7.593 1.00 96.12 171 GLU A C 1
ATOM 1347 O O . GLU A 1 171 ? 14.058 6.715 7.689 1.00 96.12 171 GLU A O 1
ATOM 1352 N N . ALA A 1 172 ? 12.478 5.308 6.941 1.00 94.69 172 ALA A N 1
ATOM 1353 C CA . ALA A 1 172 ? 11.680 6.360 6.315 1.00 94.69 172 ALA A CA 1
ATOM 1354 C C . ALA A 1 172 ? 11.140 7.364 7.348 1.00 94.69 172 ALA A C 1
ATOM 1356 O O . ALA A 1 172 ? 11.181 8.569 7.101 1.00 94.69 172 ALA A O 1
ATOM 1357 N N . ASN A 1 173 ? 10.645 6.898 8.496 1.00 91.56 173 ASN A N 1
ATOM 1358 C CA . ASN A 1 173 ? 10.113 7.736 9.573 1.00 91.56 173 ASN A CA 1
ATOM 1359 C C . ASN A 1 173 ? 11.213 8.605 10.189 1.00 91.56 173 ASN A C 1
ATOM 1361 O O . ASN A 1 173 ? 11.051 9.823 10.271 1.00 91.56 173 ASN A O 1
ATOM 1365 N N . GLY A 1 174 ? 12.359 8.006 10.526 1.00 93.88 174 GLY A N 1
ATOM 1366 C CA . GLY A 1 174 ? 13.519 8.730 11.043 1.00 93.88 174 GLY A CA 1
ATOM 1367 C C . GLY A 1 174 ? 14.027 9.778 10.053 1.00 93.88 174 GLY A C 1
ATOM 1368 O O . GLY A 1 174 ? 14.317 10.912 10.437 1.00 93.88 174 GLY A O 1
ATOM 1369 N N . TRP A 1 175 ? 14.046 9.454 8.756 1.00 95.38 175 TRP A N 1
ATOM 1370 C CA . TRP A 1 175 ? 14.412 10.418 7.720 1.00 95.38 175 TRP A CA 1
ATOM 1371 C C . TRP A 1 175 ? 13.409 11.574 7.618 1.00 95.38 175 TRP A C 1
ATOM 1373 O O . TRP A 1 175 ? 13.825 12.728 7.507 1.00 95.38 175 TRP A O 1
ATOM 1383 N N . ARG A 1 176 ? 12.095 11.307 7.695 1.00 93.06 176 ARG A N 1
ATOM 1384 C CA . ARG A 1 176 ? 11.067 12.365 7.709 1.00 93.06 176 ARG A CA 1
ATOM 1385 C C . ARG A 1 176 ? 11.200 13.269 8.925 1.00 93.06 176 ARG A C 1
ATOM 1387 O O . ARG A 1 176 ? 11.130 14.486 8.773 1.00 93.06 176 ARG A O 1
ATOM 1394 N N . GLN A 1 177 ? 11.426 12.696 10.104 1.00 91.31 177 GLN A N 1
ATOM 1395 C CA . GLN A 1 177 ? 11.613 13.450 11.340 1.00 91.31 177 GLN A CA 1
ATOM 1396 C C . GLN A 1 177 ? 12.845 14.356 11.261 1.00 91.31 177 GLN A C 1
ATOM 1398 O O . GLN A 1 177 ? 12.744 15.547 11.543 1.00 91.31 177 GLN A O 1
ATOM 1403 N N . ALA A 1 178 ? 13.978 13.831 10.785 1.00 93.12 178 ALA A N 1
ATOM 1404 C CA . ALA A 1 178 ? 15.210 14.599 10.602 1.00 93.12 178 ALA A CA 1
ATOM 1405 C C . ALA A 1 178 ? 15.074 15.751 9.587 1.00 93.12 178 ALA A C 1
ATOM 1407 O O . ALA A 1 178 ? 15.866 16.690 9.612 1.00 93.12 178 ALA A O 1
ATOM 1408 N N . ASN A 1 179 ? 14.078 15.681 8.699 1.00 92.38 179 ASN A N 1
ATOM 1409 C CA . ASN A 1 179 ? 13.781 16.695 7.688 1.00 92.38 179 ASN A CA 1
ATOM 1410 C C . ASN A 1 179 ? 12.540 17.544 8.020 1.00 92.38 179 ASN A C 1
ATOM 1412 O O . ASN A 1 179 ? 12.102 18.315 7.172 1.00 92.38 179 ASN A O 1
ATOM 1416 N N . SER A 1 180 ? 11.971 17.421 9.224 1.00 89.12 180 SER A N 1
ATOM 1417 C CA . SER A 1 180 ? 10.773 18.161 9.656 1.00 89.12 180 SER A CA 1
ATOM 1418 C C . SER A 1 180 ? 9.530 17.929 8.775 1.00 89.12 180 SER A C 1
ATOM 1420 O O . SER A 1 180 ? 8.694 18.814 8.625 1.00 89.12 180 SER A O 1
ATOM 1422 N N . LEU A 1 181 ? 9.377 16.721 8.219 1.00 87.06 181 LEU A N 1
ATOM 1423 C CA . LEU A 1 181 ? 8.302 16.342 7.283 1.00 87.06 181 LEU A CA 1
ATOM 1424 C C . LEU A 1 181 ? 7.094 15.645 7.941 1.00 87.06 181 LEU A C 1
ATOM 1426 O O . LEU A 1 181 ? 6.274 15.041 7.251 1.00 87.06 181 LEU A O 1
ATOM 1430 N N . VAL A 1 182 ? 6.990 15.686 9.271 1.00 70.44 182 VAL A N 1
ATOM 1431 C CA . VAL A 1 182 ? 5.940 14.983 10.040 1.00 70.44 182 VAL A CA 1
ATOM 1432 C C . VAL A 1 182 ? 4.664 15.832 10.164 1.00 70.44 182 VAL A C 1
ATOM 1434 O O . VAL A 1 182 ? 3.549 15.317 10.119 1.00 70.44 182 VAL A O 1
ATOM 1437 N N . SER A 1 183 ? 4.816 17.158 10.240 1.00 62.34 183 SER A N 1
ATOM 1438 C CA . SER A 1 183 ? 3.721 18.122 10.383 1.00 62.34 183 SER A CA 1
ATOM 1439 C C . SER A 1 183 ? 3.337 18.710 9.020 1.00 62.34 183 SER A C 1
ATOM 1441 O O . SER A 1 183 ? 3.984 19.639 8.549 1.00 62.34 183 SER A O 1
ATOM 1443 N N . GLY A 1 184 ? 2.278 18.193 8.387 1.00 65.12 184 GLY A N 1
ATOM 1444 C CA . GLY A 1 184 ? 1.673 18.804 7.186 1.00 65.12 184 GLY A CA 1
ATOM 1445 C C . GLY A 1 184 ? 1.728 17.974 5.900 1.00 65.12 184 GLY A C 1
ATOM 1446 O O . GLY A 1 184 ? 1.151 18.384 4.899 1.00 65.12 184 GLY A O 1
ATOM 1447 N N . GLY A 1 185 ? 2.353 16.791 5.938 1.00 85.31 185 GLY A N 1
ATOM 1448 C CA . GLY A 1 185 ? 2.501 15.920 4.769 1.00 85.31 185 GLY A CA 1
ATOM 1449 C C . GLY A 1 185 ? 3.466 16.481 3.717 1.00 85.31 185 GLY A C 1
ATOM 1450 O O . GLY A 1 185 ? 4.049 17.549 3.878 1.00 85.31 185 GLY A O 1
ATOM 1451 N N . TYR A 1 186 ? 3.683 15.725 2.641 1.00 94.31 186 TYR A N 1
ATOM 1452 C CA . TYR A 1 186 ? 4.598 16.104 1.561 1.00 94.31 186 TYR A CA 1
ATOM 1453 C C . TYR A 1 186 ? 4.172 15.497 0.222 1.00 94.31 186 TYR A C 1
ATOM 1455 O O . TYR A 1 186 ? 3.446 14.498 0.162 1.00 94.31 186 TYR A O 1
ATOM 1463 N N . HIS A 1 187 ? 4.658 16.094 -0.862 1.00 95.81 187 HIS A N 1
ATOM 1464 C CA . HIS A 1 187 ? 4.563 15.561 -2.216 1.00 95.81 187 HIS A CA 1
ATOM 1465 C C . HIS A 1 187 ? 5.825 14.777 -2.565 1.00 95.81 187 HIS A C 1
ATOM 1467 O O . HIS A 1 187 ? 6.921 15.137 -2.142 1.00 95.81 187 HIS A O 1
ATOM 1473 N N . VAL A 1 188 ? 5.702 13.723 -3.369 1.00 98.06 188 VAL A N 1
ATOM 1474 C CA . VAL A 1 188 ? 6.865 13.022 -3.930 1.00 98.06 188 VAL A CA 1
ATOM 1475 C C . VAL A 1 188 ? 7.053 13.417 -5.389 1.00 98.06 188 VAL A C 1
ATOM 1477 O O . VAL A 1 188 ? 6.141 13.271 -6.201 1.00 98.06 188 VAL A O 1
ATOM 1480 N N . LEU A 1 189 ? 8.261 13.861 -5.735 1.00 98.50 189 LEU A N 1
ATOM 1481 C CA . LEU A 1 189 ? 8.682 14.101 -7.113 1.00 98.50 189 LEU A CA 1
ATOM 1482 C C . LEU A 1 189 ? 9.628 12.979 -7.553 1.00 98.50 189 LEU A C 1
ATOM 1484 O O . LEU A 1 189 ? 10.677 12.761 -6.944 1.00 98.50 189 LEU A O 1
ATOM 1488 N N . ALA A 1 190 ? 9.280 12.282 -8.636 1.00 98.12 190 ALA A N 1
ATOM 1489 C CA . ALA A 1 190 ? 10.073 11.199 -9.222 1.00 98.12 190 ALA A CA 1
ATOM 1490 C C . ALA A 1 190 ? 10.563 11.559 -10.645 1.00 98.12 190 ALA A C 1
ATOM 1492 O O . ALA A 1 190 ? 10.091 10.988 -11.638 1.00 98.12 190 ALA A O 1
ATOM 1493 N N . PRO A 1 191 ? 11.533 12.488 -10.764 1.00 97.25 191 PRO A N 1
ATOM 1494 C CA . PRO A 1 191 ? 11.984 13.066 -12.035 1.00 97.25 191 PRO A CA 1
ATOM 1495 C C . PRO A 1 191 ? 12.884 12.154 -12.879 1.00 97.25 191 PRO A C 1
ATOM 1497 O O . PRO A 1 191 ? 13.276 12.514 -13.990 1.00 97.25 191 PRO A O 1
ATOM 1500 N N . CYS A 1 192 ? 13.243 10.972 -12.374 1.00 94.75 192 CYS A N 1
ATOM 1501 C CA . CYS A 1 192 ? 14.226 10.102 -13.012 1.00 94.75 192 CYS A CA 1
ATOM 1502 C C . CYS A 1 192 ? 13.599 8.920 -13.748 1.00 94.75 192 CYS A C 1
ATOM 1504 O O . CYS A 1 192 ? 12.701 8.229 -13.264 1.00 94.75 192 CYS A O 1
ATOM 1506 N N . THR A 1 193 ? 14.139 8.635 -14.934 1.00 92.00 193 THR A N 1
ATOM 1507 C CA . THR A 1 193 ? 13.772 7.470 -15.741 1.00 92.00 193 THR A CA 1
ATOM 1508 C C . THR A 1 193 ? 14.919 7.040 -16.660 1.00 92.00 193 THR A C 1
ATOM 1510 O O . THR A 1 193 ? 15.911 7.750 -16.859 1.00 92.00 193 THR A O 1
ATOM 1513 N N . ARG A 1 194 ? 14.780 5.853 -17.257 1.00 85.62 194 ARG A N 1
ATOM 1514 C CA . ARG A 1 194 ? 15.710 5.344 -18.272 1.00 85.62 194 ARG A CA 1
ATOM 1515 C C . ARG A 1 194 ? 15.317 5.840 -19.663 1.00 85.62 194 ARG A C 1
ATOM 1517 O O . ARG A 1 194 ? 14.188 5.625 -20.097 1.00 85.62 194 ARG A O 1
ATOM 1524 N N . GLY A 1 195 ? 16.301 6.369 -20.390 1.00 84.44 195 GLY A N 1
ATOM 1525 C CA . GLY A 1 195 ? 16.150 6.875 -21.758 1.00 84.44 195 GLY A CA 1
ATOM 1526 C C . GLY A 1 195 ? 15.837 8.370 -21.792 1.00 84.44 195 GLY A C 1
ATOM 1527 O O . GLY A 1 195 ? 14.951 8.830 -21.079 1.00 84.44 195 GLY A O 1
ATOM 1528 N N . ALA A 1 196 ? 16.572 9.119 -22.620 1.00 86.44 196 ALA A N 1
ATOM 1529 C CA . ALA A 1 196 ? 16.447 10.575 -22.718 1.00 86.44 196 ALA A CA 1
ATOM 1530 C C . ALA A 1 196 ? 15.037 11.015 -23.142 1.00 86.44 196 ALA A C 1
ATOM 1532 O O . ALA A 1 196 ? 14.481 11.922 -22.540 1.00 86.44 196 ALA A O 1
ATOM 1533 N N . ALA A 1 197 ? 14.414 10.287 -24.073 1.00 90.94 197 ALA A N 1
ATOM 1534 C CA . ALA A 1 197 ? 13.091 10.607 -24.607 1.00 90.94 197 ALA A CA 1
ATOM 1535 C C . ALA A 1 197 ? 11.936 10.631 -23.595 1.00 90.94 197 ALA A C 1
ATOM 1537 O O . ALA A 1 197 ? 10.863 11.142 -23.902 1.00 90.94 197 ALA A O 1
ATOM 1538 N N . LYS A 1 198 ? 12.125 10.034 -22.414 1.00 92.94 198 LYS A N 1
ATOM 1539 C CA . LYS A 1 198 ? 11.115 9.998 -21.349 1.00 92.94 198 LYS A CA 1
ATOM 1540 C C . LYS A 1 198 ? 11.354 11.052 -20.267 1.00 92.94 198 LYS A C 1
ATOM 1542 O O . LYS A 1 198 ? 10.576 11.115 -19.325 1.00 92.94 198 LYS A O 1
ATOM 1547 N N . ARG A 1 199 ? 12.441 11.825 -20.347 1.00 94.44 199 ARG A N 1
ATOM 1548 C CA . ARG A 1 199 ? 12.800 12.820 -19.331 1.00 94.44 199 ARG A CA 1
ATOM 1549 C C . ARG A 1 199 ? 11.997 14.091 -19.546 1.00 94.44 199 ARG A C 1
ATOM 1551 O O . ARG A 1 199 ? 11.983 14.622 -20.649 1.00 94.44 199 ARG A O 1
ATOM 1558 N N . TRP A 1 200 ? 11.363 14.574 -18.487 1.00 97.31 200 TRP A N 1
ATOM 1559 C CA . TRP A 1 200 ? 10.814 15.924 -18.467 1.00 97.31 200 TRP A CA 1
ATOM 1560 C C . TRP A 1 200 ? 11.929 16.913 -18.090 1.00 97.31 200 TRP A C 1
ATOM 1562 O O . TRP A 1 200 ? 12.735 16.557 -17.221 1.00 97.31 200 TRP A O 1
ATOM 1572 N N . PRO A 1 201 ? 12.036 18.083 -18.752 1.00 96.00 201 PRO A N 1
ATOM 1573 C CA . PRO A 1 201 ? 13.120 19.033 -18.503 1.00 96.00 201 PRO A CA 1
ATOM 1574 C C . PRO A 1 201 ? 13.233 19.437 -17.029 1.00 96.00 201 PRO A C 1
ATOM 1576 O O . PRO A 1 201 ? 12.225 19.557 -16.333 1.00 96.00 201 PRO A O 1
ATOM 1579 N N . LEU A 1 202 ? 14.464 19.623 -16.544 1.00 96.00 202 LEU A N 1
ATOM 1580 C CA . LEU A 1 202 ? 14.732 19.853 -15.120 1.00 96.00 202 LEU A CA 1
ATOM 1581 C C . LEU A 1 202 ? 14.143 21.183 -14.643 1.00 96.00 202 LEU A C 1
ATOM 1583 O O . LEU A 1 202 ? 13.599 21.248 -13.547 1.00 96.00 202 LEU A O 1
ATOM 1587 N N . GLU A 1 203 ? 14.199 22.208 -15.490 1.00 97.12 203 GLU A N 1
ATOM 1588 C CA . GLU A 1 203 ? 13.605 23.523 -15.263 1.00 97.12 203 GLU A CA 1
ATOM 1589 C C . GLU A 1 203 ? 12.101 23.436 -14.955 1.00 97.12 203 GLU A C 1
ATOM 1591 O O . GLU A 1 203 ? 11.620 24.097 -14.042 1.00 97.12 203 GLU A O 1
ATOM 1596 N N . ARG A 1 204 ? 11.379 22.506 -15.592 1.00 98.19 204 ARG A N 1
ATOM 1597 C CA . ARG A 1 204 ? 9.943 22.310 -15.346 1.00 98.19 204 ARG A CA 1
ATOM 1598 C C . ARG A 1 204 ? 9.646 21.608 -14.030 1.00 98.19 204 ARG A C 1
ATOM 1600 O O . ARG A 1 204 ? 8.615 21.864 -13.421 1.00 98.19 204 ARG A O 1
ATOM 1607 N N . TRP A 1 205 ? 10.551 20.747 -13.564 1.00 98.19 205 TRP A N 1
ATOM 1608 C CA . TRP A 1 205 ? 10.448 20.187 -12.215 1.00 98.19 205 TRP A CA 1
ATOM 1609 C C . TRP A 1 205 ? 10.645 21.256 -11.140 1.00 98.19 205 TRP A C 1
ATOM 1611 O O . TRP A 1 205 ? 10.002 21.173 -10.097 1.00 98.19 205 TRP A O 1
ATOM 1621 N N . VAL A 1 206 ? 11.515 22.243 -11.389 1.00 97.94 206 VAL A N 1
ATOM 1622 C CA . VAL A 1 206 ? 11.705 23.388 -10.486 1.00 97.94 206 VAL A CA 1
ATOM 1623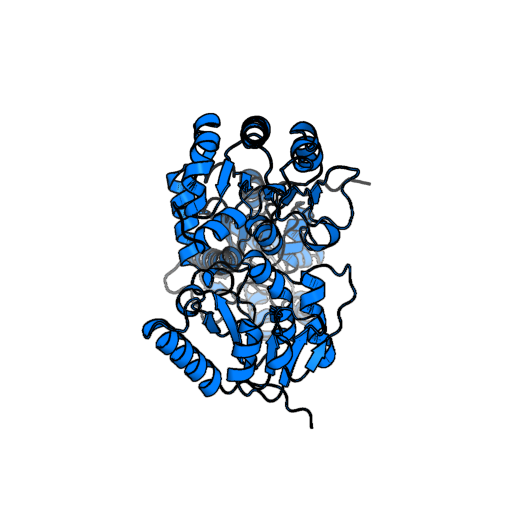 C C . VAL A 1 206 ? 10.430 24.224 -10.440 1.00 97.94 206 VAL A C 1
ATOM 1625 O O . VAL A 1 206 ? 9.893 24.438 -9.360 1.00 97.94 206 VAL A O 1
ATOM 1628 N N . GLU A 1 207 ? 9.911 24.626 -11.600 1.00 97.94 207 GLU A N 1
ATOM 1629 C CA . GLU A 1 207 ? 8.659 25.387 -11.706 1.00 97.94 207 GLU A CA 1
ATOM 1630 C C . GLU A 1 207 ? 7.483 24.646 -11.041 1.00 97.94 207 GLU A C 1
ATOM 1632 O O . GLU A 1 207 ? 6.758 25.226 -10.234 1.00 97.94 207 GLU A O 1
ATOM 1637 N N . LEU A 1 208 ? 7.338 23.337 -11.286 1.00 98.12 208 LEU A N 1
ATOM 1638 C CA . LEU A 1 208 ? 6.320 22.511 -10.631 1.00 98.12 208 LEU A CA 1
ATOM 1639 C C . LEU A 1 208 ? 6.489 22.488 -9.107 1.00 98.12 208 LEU A C 1
ATOM 1641 O O . LEU A 1 208 ? 5.513 22.653 -8.385 1.00 98.12 208 LEU A O 1
ATOM 1645 N N . GLY A 1 209 ? 7.709 22.271 -8.608 1.00 96.62 209 GLY A N 1
ATOM 1646 C CA . GLY A 1 209 ? 7.975 22.225 -7.168 1.00 96.62 209 GLY A CA 1
ATOM 1647 C C . GLY A 1 209 ? 7.715 23.560 -6.463 1.00 96.62 209 GLY A C 1
ATOM 1648 O O . GLY A 1 209 ? 7.359 23.563 -5.290 1.00 96.62 209 GLY A O 1
ATOM 1649 N N . GLN A 1 210 ? 7.847 24.684 -7.172 1.00 95.81 210 GLN A N 1
ATOM 1650 C CA . GLN A 1 210 ? 7.490 26.012 -6.663 1.00 95.81 210 GLN A CA 1
ATOM 1651 C C . GLN A 1 210 ? 5.970 26.226 -6.627 1.00 95.81 210 GLN A C 1
ATOM 1653 O O . GLN A 1 210 ? 5.474 26.892 -5.722 1.00 95.81 210 GLN A O 1
ATOM 1658 N N . ALA A 1 211 ? 5.238 25.658 -7.590 1.00 95.88 211 ALA A N 1
ATOM 1659 C CA . ALA A 1 211 ? 3.800 25.867 -7.748 1.00 95.88 211 ALA A CA 1
ATOM 1660 C C . ALA A 1 211 ? 2.918 24.871 -6.971 1.00 95.88 211 ALA A C 1
ATOM 1662 O O . ALA A 1 211 ? 1.810 25.221 -6.583 1.00 95.88 211 ALA A O 1
ATOM 1663 N N . ILE A 1 212 ? 3.390 23.642 -6.724 1.00 91.25 212 ILE A N 1
ATOM 1664 C CA . ILE A 1 212 ? 2.588 22.562 -6.112 1.00 91.25 212 ILE A CA 1
ATOM 1665 C C . ILE A 1 212 ? 2.178 22.848 -4.656 1.00 91.25 212 ILE A C 1
ATOM 1667 O O . ILE A 1 212 ? 1.182 22.304 -4.185 1.00 91.25 212 ILE A O 1
ATOM 1671 N N . GLY A 1 213 ? 2.926 23.714 -3.963 1.00 85.94 213 GLY A N 1
ATOM 1672 C CA . GLY A 1 213 ? 2.718 24.047 -2.556 1.00 85.94 213 GLY A CA 1
ATOM 1673 C C . GLY A 1 213 ? 3.197 22.951 -1.593 1.00 85.94 213 GLY A C 1
ATOM 1674 O O . GLY A 1 213 ? 3.080 21.757 -1.850 1.00 85.94 213 GLY A O 1
ATOM 1675 N N . GLY A 1 214 ? 3.742 23.363 -0.446 1.00 89.56 214 GLY A N 1
ATOM 1676 C CA . GLY A 1 214 ? 4.219 22.448 0.595 1.00 89.56 214 GLY A CA 1
ATOM 1677 C C . GLY A 1 214 ? 5.539 21.720 0.275 1.00 89.56 214 GLY A C 1
ATOM 1678 O O . GLY A 1 214 ? 6.166 21.960 -0.758 1.00 89.56 214 GLY A O 1
ATOM 1679 N N . PRO A 1 215 ? 6.009 20.845 1.185 1.00 94.69 215 PRO A N 1
ATOM 1680 C CA . PRO A 1 215 ? 7.297 20.174 1.040 1.00 94.69 215 PRO A CA 1
ATOM 1681 C C . PRO A 1 215 ? 7.306 19.109 -0.065 1.00 94.69 215 PRO A C 1
ATOM 1683 O O . PRO A 1 215 ? 6.360 18.332 -0.219 1.00 94.69 215 PRO A O 1
ATOM 1686 N N . CYS A 1 216 ? 8.424 19.010 -0.780 1.00 96.88 216 CYS A N 1
ATOM 1687 C CA . CYS A 1 216 ? 8.673 18.027 -1.829 1.00 96.88 216 CYS A CA 1
ATOM 1688 C C . CYS A 1 216 ? 9.801 17.062 -1.442 1.00 96.88 216 CYS A C 1
ATOM 1690 O O . CYS A 1 216 ? 10.928 17.465 -1.166 1.00 96.88 216 CYS A O 1
ATOM 1692 N N . VAL A 1 217 ? 9.543 15.762 -1.514 1.00 98.06 217 VAL A N 1
ATOM 1693 C CA . VAL A 1 217 ? 10.562 14.714 -1.407 1.00 98.06 217 VAL A CA 1
ATOM 1694 C C . VAL A 1 217 ? 10.952 14.265 -2.811 1.00 98.06 217 VAL A C 1
ATOM 1696 O O . VAL A 1 217 ? 10.138 13.723 -3.557 1.00 98.06 217 VAL A O 1
ATOM 1699 N N . VAL A 1 218 ? 12.213 14.481 -3.184 1.00 98.44 218 VAL A N 1
ATOM 1700 C CA . VAL A 1 218 ? 12.732 14.115 -4.507 1.00 98.44 218 VAL A CA 1
ATOM 1701 C C . VAL A 1 218 ? 13.386 12.735 -4.438 1.00 98.44 218 VAL A C 1
ATOM 1703 O O . VAL A 1 218 ? 14.434 12.557 -3.807 1.00 98.44 218 VAL A O 1
ATOM 1706 N N . VAL A 1 219 ? 12.777 11.755 -5.109 1.00 98.25 219 VAL A N 1
ATOM 1707 C CA . VAL A 1 219 ? 13.217 10.351 -5.111 1.00 98.25 219 VAL A CA 1
ATOM 1708 C C . VAL A 1 219 ? 13.955 9.976 -6.397 1.00 98.25 219 VAL A C 1
ATOM 1710 O O . VAL A 1 219 ? 13.704 10.503 -7.482 1.00 98.25 219 VAL A O 1
ATOM 1713 N N . GLY A 1 220 ? 14.872 9.018 -6.287 1.00 95.12 220 GLY A N 1
ATOM 1714 C CA . GLY A 1 220 ? 15.689 8.539 -7.397 1.00 95.12 220 GLY A CA 1
ATOM 1715 C C . GLY A 1 220 ? 16.665 7.459 -6.948 1.00 95.12 220 GLY A C 1
ATOM 1716 O O . GLY A 1 220 ? 16.780 7.157 -5.761 1.00 95.12 220 GLY A O 1
ATOM 1717 N N . SER A 1 221 ? 17.385 6.864 -7.895 1.00 93.31 221 SER A N 1
ATOM 1718 C CA . SER A 1 221 ? 18.468 5.939 -7.557 1.00 93.31 221 SER A CA 1
ATOM 1719 C C . SER A 1 221 ? 19.689 6.695 -7.012 1.00 93.31 221 SER A C 1
ATOM 1721 O O . SER A 1 221 ? 19.839 7.889 -7.281 1.00 93.31 221 SER A O 1
ATOM 1723 N N . PRO A 1 222 ? 20.630 6.018 -6.329 1.00 93.69 222 PRO A N 1
ATOM 1724 C CA . PRO A 1 222 ? 21.876 6.655 -5.899 1.00 93.69 222 PRO A CA 1
ATOM 1725 C C . PRO A 1 222 ? 22.649 7.323 -7.046 1.00 93.69 222 PRO A C 1
ATOM 1727 O O . PRO A 1 222 ? 23.206 8.403 -6.874 1.00 93.69 222 PRO A O 1
ATOM 1730 N N . SER A 1 223 ? 22.622 6.732 -8.248 1.00 93.75 223 SER A N 1
ATOM 1731 C CA . SER A 1 223 ? 23.266 7.307 -9.438 1.00 93.75 223 SER A CA 1
ATOM 1732 C C . SER A 1 223 ? 22.592 8.572 -9.975 1.00 93.75 223 SER A C 1
ATOM 1734 O O . SER A 1 223 ? 23.197 9.284 -10.772 1.00 93.75 223 SER A O 1
ATOM 1736 N N . ASP A 1 224 ? 21.360 8.864 -9.558 1.00 94.69 224 ASP A N 1
ATOM 1737 C CA . ASP A 1 224 ? 20.635 10.056 -9.995 1.00 94.69 224 ASP A CA 1
ATOM 1738 C C . ASP A 1 224 ? 20.952 11.287 -9.138 1.00 94.69 224 ASP A C 1
ATOM 1740 O O . ASP A 1 224 ? 20.718 12.408 -9.583 1.00 94.69 224 ASP A O 1
ATOM 1744 N N . ARG A 1 225 ? 21.517 11.099 -7.935 1.00 95.62 225 ARG A N 1
ATOM 1745 C CA . ARG A 1 225 ? 21.695 12.151 -6.922 1.00 95.62 225 ARG A CA 1
ATOM 1746 C C . ARG A 1 225 ? 22.330 13.425 -7.479 1.00 95.62 225 ARG A C 1
ATOM 1748 O O . ARG A 1 225 ? 21.784 14.505 -7.288 1.00 95.62 225 ARG A O 1
ATOM 1755 N N . MET A 1 226 ? 23.438 13.301 -8.211 1.00 95.62 226 MET A N 1
ATOM 1756 C CA . MET A 1 226 ? 24.151 14.460 -8.771 1.00 95.62 226 MET A CA 1
ATOM 1757 C C . MET A 1 226 ? 23.311 15.255 -9.776 1.00 95.62 226 MET A C 1
ATOM 1759 O O . MET A 1 226 ? 23.421 16.475 -9.826 1.00 95.62 226 MET A O 1
ATOM 1763 N N . ASN A 1 227 ? 22.440 14.584 -10.535 1.00 93.94 227 ASN A N 1
ATOM 1764 C CA . ASN A 1 227 ? 21.562 15.238 -11.508 1.00 93.94 227 ASN A CA 1
ATOM 1765 C C . ASN A 1 227 ? 20.364 15.936 -10.844 1.00 93.94 227 ASN A C 1
ATOM 1767 O O . ASN A 1 227 ? 19.713 16.757 -11.482 1.00 93.94 227 ASN A O 1
ATOM 1771 N N . LEU A 1 228 ? 20.067 15.607 -9.584 1.00 97.12 228 LEU A N 1
ATOM 1772 C CA . LEU A 1 228 ? 18.927 16.133 -8.829 1.00 97.12 228 LEU A CA 1
ATOM 1773 C C . LEU A 1 228 ? 19.298 17.257 -7.863 1.00 97.12 228 LEU A C 1
ATOM 1775 O O . LEU A 1 228 ? 18.411 17.977 -7.409 1.00 97.12 228 LEU A O 1
ATOM 1779 N N . LEU A 1 229 ? 20.591 17.451 -7.587 1.00 96.75 229 LEU A N 1
ATOM 1780 C CA . LEU A 1 229 ? 21.064 18.576 -6.779 1.00 96.75 229 LEU A CA 1
ATOM 1781 C C . LEU A 1 229 ? 20.597 19.939 -7.314 1.00 96.75 229 LEU A C 1
ATOM 1783 O O . LEU A 1 229 ? 20.124 20.727 -6.500 1.00 96.75 229 LEU A O 1
ATOM 1787 N N . PRO A 1 230 ? 20.644 20.241 -8.631 1.00 97.31 230 PRO A N 1
ATOM 1788 C CA . PRO A 1 230 ? 20.184 21.543 -9.115 1.00 97.31 230 PRO A CA 1
ATOM 1789 C C . PRO A 1 230 ? 18.694 21.793 -8.845 1.00 97.31 230 PRO A C 1
ATOM 1791 O O . PRO A 1 230 ? 18.329 22.909 -8.493 1.00 97.31 230 PRO A O 1
ATOM 1794 N N . LEU A 1 231 ? 17.851 20.756 -8.947 1.00 97.00 231 LEU A N 1
ATOM 1795 C CA . LEU A 1 231 ? 16.420 20.844 -8.639 1.00 97.00 231 LEU A CA 1
ATOM 1796 C C . LEU A 1 231 ? 16.192 21.190 -7.166 1.00 97.00 231 LEU A C 1
ATOM 1798 O O . LEU A 1 231 ? 15.485 22.142 -6.856 1.00 97.00 231 LEU A O 1
ATOM 1802 N N . VAL A 1 232 ? 16.814 20.440 -6.256 1.00 96.62 232 VAL A N 1
ATOM 1803 C CA . VAL A 1 232 ? 16.627 20.656 -4.814 1.00 96.62 232 VAL A CA 1
ATOM 1804 C C . VAL A 1 232 ? 17.222 21.993 -4.372 1.00 96.62 232 VAL A C 1
ATOM 1806 O O . VAL A 1 232 ? 16.591 22.711 -3.605 1.00 96.62 232 VAL A O 1
ATOM 1809 N N . ASN A 1 233 ? 18.372 22.392 -4.924 1.00 96.75 233 ASN A N 1
ATOM 1810 C CA . ASN A 1 233 ? 18.969 23.699 -4.648 1.00 96.75 233 ASN A CA 1
ATOM 1811 C C . ASN A 1 233 ? 18.064 24.860 -5.090 1.00 96.75 233 ASN A C 1
ATOM 1813 O O . ASN A 1 233 ? 17.989 25.863 -4.387 1.00 96.75 233 ASN A O 1
ATOM 1817 N N . ALA A 1 234 ? 17.373 24.732 -6.227 1.00 97.06 234 ALA A N 1
ATOM 1818 C CA . ALA A 1 234 ? 16.454 25.759 -6.715 1.00 97.06 234 ALA A CA 1
ATOM 1819 C C . ALA A 1 234 ? 15.159 25.861 -5.885 1.00 97.06 234 ALA A C 1
ATOM 1821 O O . ALA A 1 234 ? 14.567 26.934 -5.806 1.00 97.06 234 ALA A O 1
ATOM 1822 N N . LEU A 1 235 ? 14.731 24.761 -5.258 1.00 95.62 235 LEU A N 1
ATOM 1823 C CA . LEU A 1 235 ? 13.558 24.712 -4.375 1.00 95.62 235 LEU A CA 1
ATOM 1824 C C . LEU A 1 235 ? 13.875 25.087 -2.913 1.00 95.62 235 LEU A C 1
ATOM 1826 O O . LEU A 1 235 ? 12.962 25.356 -2.129 1.00 95.62 235 LEU A O 1
ATOM 1830 N N . GLY A 1 236 ? 15.155 25.123 -2.534 1.00 93.94 236 GLY A N 1
ATOM 1831 C CA . GLY A 1 236 ? 15.601 25.523 -1.201 1.00 93.94 236 GLY A CA 1
ATOM 1832 C C . GLY A 1 236 ? 15.034 24.629 -0.094 1.00 93.94 236 GLY A C 1
ATOM 1833 O O . GLY A 1 236 ? 15.031 23.406 -0.208 1.00 93.94 236 GLY A O 1
ATOM 1834 N N . SER A 1 237 ? 14.532 25.240 0.983 1.00 90.00 237 SER A N 1
ATOM 1835 C CA . SER A 1 237 ? 13.971 24.530 2.144 1.00 90.00 237 SER A CA 1
ATOM 1836 C C . SER A 1 237 ? 12.679 23.763 1.857 1.00 90.00 237 SER A C 1
ATOM 1838 O O . SER A 1 237 ? 12.231 23.009 2.713 1.00 90.00 237 SER A O 1
ATOM 1840 N N . SER A 1 238 ? 12.078 23.942 0.676 1.00 90.25 238 SER A N 1
ATOM 1841 C CA . SER A 1 238 ? 10.845 23.249 0.290 1.00 90.25 238 SER A CA 1
ATOM 1842 C C . SER A 1 238 ? 11.106 21.892 -0.366 1.00 90.25 238 SER A C 1
ATOM 1844 O O . SER A 1 238 ? 10.151 21.194 -0.694 1.00 90.25 238 SER A O 1
ATOM 1846 N N . ALA A 1 239 ? 12.366 21.491 -0.579 1.00 95.44 239 ALA A N 1
ATOM 1847 C CA . ALA A 1 239 ? 12.694 20.207 -1.186 1.00 95.44 239 ALA A CA 1
ATOM 1848 C C . ALA A 1 239 ? 13.749 19.417 -0.409 1.00 95.44 239 ALA A C 1
ATOM 1850 O O . ALA A 1 239 ? 14.764 19.945 0.036 1.00 95.44 239 ALA A O 1
ATOM 1851 N N . HIS A 1 240 ? 13.542 18.104 -0.335 1.00 96.94 240 HIS A N 1
ATOM 1852 C CA . HIS A 1 240 ? 14.400 17.178 0.393 1.00 96.94 240 HIS A CA 1
ATOM 1853 C C . HIS A 1 240 ? 14.845 16.036 -0.525 1.00 96.94 240 HIS A C 1
ATOM 1855 O O . HIS A 1 240 ? 14.027 15.321 -1.111 1.00 96.94 240 HIS A O 1
ATOM 1861 N N . LEU A 1 241 ? 16.161 15.855 -0.669 1.00 97.56 241 LEU A N 1
ATOM 1862 C CA . LEU A 1 241 ? 16.738 14.869 -1.586 1.00 97.56 241 LEU A CA 1
ATOM 1863 C C . LEU A 1 241 ? 16.879 13.488 -0.929 1.00 97.56 241 LEU A C 1
ATOM 1865 O O . LEU A 1 241 ? 17.868 13.219 -0.237 1.00 97.56 241 LEU A O 1
ATOM 1869 N N . ALA A 1 242 ? 15.937 12.590 -1.219 1.00 97.69 242 ALA A N 1
ATOM 1870 C CA . ALA A 1 242 ? 15.980 11.188 -0.792 1.00 97.69 242 ALA A CA 1
ATOM 1871 C C . ALA A 1 242 ? 16.909 10.327 -1.675 1.00 97.69 242 ALA A C 1
ATOM 1873 O O . ALA A 1 242 ? 17.451 9.311 -1.240 1.00 97.69 242 ALA A O 1
ATOM 1874 N N . ALA A 1 243 ? 17.133 10.726 -2.934 1.00 95.88 243 ALA A N 1
ATOM 1875 C CA . ALA A 1 243 ? 17.956 9.955 -3.867 1.00 95.88 243 ALA A CA 1
ATOM 1876 C C . ALA A 1 243 ? 19.384 9.722 -3.329 1.00 95.88 243 ALA A C 1
ATOM 1878 O O . ALA A 1 243 ? 20.183 10.656 -3.175 1.00 95.88 243 ALA A O 1
ATOM 1879 N N . GLY A 1 244 ? 19.704 8.455 -3.053 1.00 92.50 244 GLY A N 1
ATOM 1880 C CA . GLY A 1 244 ? 20.997 8.028 -2.515 1.00 92.50 244 GLY A CA 1
ATOM 1881 C C . GLY A 1 244 ? 21.255 8.375 -1.045 1.00 92.50 244 GLY A C 1
ATOM 1882 O O . GLY A 1 244 ? 22.377 8.164 -0.600 1.00 92.50 244 GLY A O 1
ATOM 1883 N N . SER A 1 245 ? 20.274 8.914 -0.312 1.00 95.06 245 SER A N 1
ATOM 1884 C CA . SER A 1 245 ? 20.369 9.156 1.139 1.00 95.06 245 SER A CA 1
ATOM 1885 C C . SER A 1 245 ? 19.591 8.140 1.976 1.00 95.06 245 SER A C 1
ATOM 1887 O O . SER A 1 245 ? 19.808 8.078 3.180 1.00 95.06 245 SER A O 1
ATOM 1889 N N . VAL A 1 246 ? 18.731 7.341 1.340 1.00 96.62 246 VAL A N 1
ATOM 1890 C CA . VAL A 1 246 ? 17.944 6.279 1.976 1.00 96.62 246 VAL A CA 1
ATOM 1891 C C . VAL A 1 246 ? 17.999 4.987 1.159 1.00 96.62 246 VAL A C 1
ATOM 1893 O O . VAL A 1 246 ? 18.331 5.000 -0.036 1.00 96.62 246 VAL A O 1
ATOM 1896 N N . SER A 1 247 ? 17.663 3.864 1.789 1.00 96.31 247 SER A N 1
ATOM 1897 C CA . SER A 1 247 ? 17.514 2.567 1.130 1.00 96.31 247 SER A CA 1
ATOM 1898 C C . SER A 1 247 ? 16.339 2.531 0.138 1.00 96.31 247 SER A C 1
ATOM 1900 O O . SER A 1 247 ? 15.509 3.444 0.051 1.00 96.31 247 SER A O 1
ATOM 1902 N N . LEU A 1 248 ? 16.246 1.447 -0.643 1.00 95.56 248 LEU A N 1
ATOM 1903 C CA . LEU A 1 248 ? 15.075 1.208 -1.491 1.00 95.56 248 LEU A CA 1
ATOM 1904 C C . LEU A 1 248 ? 13.803 1.046 -0.648 1.00 95.56 248 LEU A C 1
ATOM 1906 O O . LEU A 1 248 ? 12.787 1.647 -0.990 1.00 95.56 248 LEU A O 1
ATOM 1910 N N . GLY A 1 249 ? 13.862 0.259 0.429 1.00 96.19 249 GLY A N 1
ATOM 1911 C CA . GLY A 1 249 ? 12.732 0.086 1.336 1.00 96.19 249 GLY A CA 1
ATOM 1912 C C . GLY A 1 249 ? 12.271 1.426 1.911 1.00 96.19 249 GLY A C 1
ATOM 1913 O O . GLY A 1 249 ? 11.087 1.746 1.856 1.00 96.19 249 GLY A O 1
ATOM 1914 N N . ALA A 1 250 ? 13.197 2.269 2.365 1.00 96.56 250 ALA A N 1
ATOM 1915 C CA . ALA A 1 250 ? 12.851 3.599 2.854 1.00 96.56 250 ALA A CA 1
ATOM 1916 C C . ALA A 1 250 ? 12.307 4.519 1.751 1.00 96.56 250 ALA A C 1
ATOM 1918 O O . ALA A 1 250 ? 11.376 5.282 1.992 1.00 96.56 250 ALA A O 1
ATOM 1919 N N . THR A 1 251 ? 12.797 4.406 0.510 1.00 97.81 251 THR A N 1
ATOM 1920 C CA . THR A 1 251 ? 12.181 5.093 -0.641 1.00 97.81 251 THR A CA 1
ATOM 1921 C C . THR A 1 251 ? 10.724 4.662 -0.826 1.00 97.81 251 THR A C 1
ATOM 1923 O O . THR A 1 251 ? 9.872 5.507 -1.088 1.00 97.81 251 THR A O 1
ATOM 1926 N N . MET A 1 252 ? 10.413 3.372 -0.671 1.00 97.56 252 MET A N 1
ATOM 1927 C CA . MET A 1 252 ? 9.033 2.882 -0.709 1.00 97.56 252 MET A CA 1
ATOM 1928 C C . MET A 1 252 ? 8.202 3.455 0.442 1.00 97.56 252 MET A C 1
ATOM 1930 O O . MET A 1 252 ? 7.083 3.889 0.195 1.00 97.56 252 MET A O 1
ATOM 1934 N N . GLY A 1 253 ? 8.758 3.535 1.655 1.00 95.94 253 GLY A N 1
ATOM 1935 C CA . GLY A 1 253 ? 8.100 4.166 2.805 1.00 95.94 253 GLY A CA 1
ATOM 1936 C C . GLY A 1 253 ? 7.799 5.652 2.583 1.00 95.94 253 GLY A C 1
ATOM 1937 O O . GLY A 1 253 ? 6.709 6.120 2.908 1.00 95.94 253 GLY A O 1
ATOM 1938 N N . LEU A 1 254 ? 8.718 6.387 1.947 1.00 96.94 254 LEU A N 1
ATOM 1939 C CA . LEU A 1 254 ? 8.497 7.778 1.536 1.00 96.94 254 LEU A CA 1
ATOM 1940 C C . LEU A 1 254 ? 7.440 7.899 0.427 1.00 96.94 254 LEU A C 1
ATOM 1942 O O . LEU A 1 254 ? 6.697 8.871 0.386 1.00 96.94 254 LEU A O 1
ATOM 1946 N N . VAL A 1 255 ? 7.338 6.927 -0.484 1.00 97.06 255 VAL A N 1
ATOM 1947 C CA . VAL A 1 255 ? 6.243 6.913 -1.467 1.00 97.06 255 VAL A CA 1
ATOM 1948 C C . VAL A 1 255 ? 4.908 6.643 -0.774 1.00 97.06 255 VAL A C 1
ATOM 1950 O O . VAL A 1 255 ? 3.962 7.382 -1.019 1.00 97.06 255 VAL A O 1
ATOM 1953 N N . ALA A 1 256 ? 4.834 5.640 0.103 1.00 95.12 256 ALA A N 1
ATOM 1954 C CA . ALA A 1 256 ? 3.612 5.249 0.807 1.00 95.12 256 ALA A CA 1
ATOM 1955 C C . ALA A 1 256 ? 3.020 6.383 1.663 1.00 95.12 256 ALA A C 1
ATOM 1957 O O . ALA A 1 256 ? 1.809 6.580 1.682 1.00 95.12 256 ALA A O 1
ATOM 1958 N N . GLY A 1 257 ? 3.873 7.176 2.319 1.00 92.81 257 GLY A N 1
ATOM 1959 C CA . GLY A 1 257 ? 3.448 8.316 3.137 1.00 92.81 257 GLY A CA 1
ATOM 1960 C C . GLY A 1 257 ? 3.119 9.599 2.361 1.00 92.81 257 GLY A C 1
ATOM 1961 O O . GLY A 1 257 ? 2.834 10.621 2.985 1.00 92.81 257 GLY A O 1
ATOM 1962 N N . ALA A 1 258 ? 3.188 9.594 1.028 1.00 94.12 258 ALA A N 1
ATOM 1963 C CA . ALA A 1 258 ? 3.008 10.800 0.228 1.00 94.12 258 ALA A CA 1
ATOM 1964 C C . ALA A 1 258 ? 1.539 11.253 0.157 1.00 94.12 258 ALA A C 1
ATOM 1966 O O . ALA A 1 258 ? 0.601 10.455 0.075 1.00 94.12 258 ALA A O 1
ATOM 1967 N N . MET A 1 259 ? 1.328 12.570 0.102 1.00 92.31 259 MET A N 1
ATOM 1968 C CA . MET A 1 259 ? 0.016 13.151 -0.198 1.00 92.31 259 MET A CA 1
ATOM 1969 C C . MET A 1 259 ? -0.351 12.961 -1.663 1.00 92.31 259 MET A C 1
ATOM 1971 O O . MET A 1 259 ? -1.475 12.572 -1.977 1.00 92.31 259 MET A O 1
ATOM 1975 N N . ARG A 1 260 ? 0.604 13.209 -2.557 1.00 93.88 260 ARG A N 1
ATOM 1976 C CA . ARG A 1 260 ? 0.530 12.882 -3.981 1.00 93.88 260 ARG A CA 1
ATOM 1977 C C . ARG A 1 260 ? 1.930 12.583 -4.501 1.00 93.88 260 ARG A C 1
ATOM 1979 O O . ARG A 1 260 ? 2.915 13.082 -3.952 1.00 93.88 260 ARG A O 1
ATOM 1986 N N . LEU A 1 261 ? 2.009 11.831 -5.591 1.00 97.38 261 LEU A N 1
ATOM 1987 C CA . LEU A 1 261 ? 3.244 11.616 -6.338 1.00 97.38 261 LEU A CA 1
ATOM 1988 C C . LEU A 1 261 ? 3.116 12.185 -7.755 1.00 97.38 261 LEU A C 1
ATOM 1990 O O . LEU A 1 261 ? 2.155 11.881 -8.452 1.00 97.38 261 LEU A O 1
ATOM 1994 N N . VAL A 1 262 ? 4.106 12.948 -8.218 1.00 98.25 262 VAL A N 1
ATOM 1995 C CA . VAL A 1 262 ? 4.268 13.282 -9.643 1.00 98.25 262 VAL A CA 1
ATOM 1996 C C . VAL A 1 262 ? 5.541 12.618 -10.139 1.00 98.25 262 VAL A C 1
ATOM 1998 O O . VAL A 1 262 ? 6.623 12.818 -9.586 1.00 98.25 262 VAL A O 1
ATOM 2001 N N . GLY A 1 263 ? 5.431 11.789 -11.172 1.00 97.62 263 GLY A N 1
ATOM 2002 C CA . GLY A 1 263 ? 6.545 10.953 -11.601 1.00 97.62 263 GLY A CA 1
ATOM 2003 C C . GLY A 1 263 ? 6.548 10.648 -13.083 1.00 97.62 263 GLY A C 1
ATOM 2004 O O . GLY A 1 263 ? 5.537 10.738 -13.766 1.00 97.62 263 GLY A O 1
ATOM 2005 N N . LEU A 1 264 ? 7.712 10.258 -13.588 1.00 96.88 264 LEU A N 1
ATOM 2006 C CA . LEU A 1 264 ? 7.833 9.691 -14.929 1.00 96.88 264 LEU A CA 1
ATOM 2007 C C . LEU A 1 264 ? 7.415 8.212 -14.936 1.00 96.88 264 LEU A C 1
ATOM 2009 O O . LEU A 1 264 ? 7.243 7.595 -13.887 1.00 96.88 264 LEU A O 1
ATOM 2013 N N . ASP A 1 265 ? 7.356 7.600 -16.122 1.00 94.00 265 ASP A N 1
ATOM 2014 C CA . ASP A 1 265 ? 7.288 6.138 -16.268 1.00 94.00 265 ASP A CA 1
ATOM 2015 C C . ASP A 1 265 ? 8.564 5.467 -15.708 1.00 94.00 265 ASP A C 1
ATOM 2017 O O . ASP A 1 265 ? 9.560 5.241 -16.421 1.00 94.00 265 ASP A O 1
ATOM 2021 N N . SER A 1 266 ? 8.556 5.226 -14.397 1.00 94.00 266 SER A N 1
ATOM 2022 C CA . SER A 1 266 ? 9.625 4.652 -13.581 1.00 94.00 266 SER A CA 1
ATOM 2023 C C . SER A 1 266 ? 9.053 3.976 -12.321 1.00 94.00 266 SER A C 1
ATOM 2025 O O . SER A 1 266 ? 7.847 3.965 -12.095 1.00 94.00 266 SER A O 1
ATOM 2027 N N . ALA A 1 267 ? 9.907 3.327 -11.520 1.00 95.56 267 ALA A N 1
ATOM 2028 C CA . ALA A 1 267 ? 9.456 2.492 -10.402 1.00 95.56 267 ALA A CA 1
ATOM 2029 C C . ALA A 1 267 ? 8.605 3.221 -9.335 1.00 95.56 267 ALA A C 1
ATOM 2031 O O . ALA A 1 267 ? 7.599 2.633 -8.945 1.00 95.56 267 ALA A O 1
ATOM 2032 N N . PRO A 1 268 ? 8.920 4.463 -8.905 1.00 97.25 268 PRO A N 1
ATOM 2033 C CA . PRO A 1 268 ? 8.099 5.182 -7.925 1.00 97.25 268 PRO A CA 1
ATOM 2034 C C . PRO A 1 268 ? 6.635 5.365 -8.341 1.00 97.25 268 PRO A C 1
ATOM 2036 O O . PRO A 1 268 ? 5.751 5.233 -7.502 1.00 97.25 268 PRO A O 1
ATOM 2039 N N . LEU A 1 269 ? 6.362 5.581 -9.635 1.00 96.62 269 LEU A N 1
ATOM 2040 C CA . LEU A 1 269 ? 4.990 5.679 -10.147 1.00 96.62 269 LEU A CA 1
ATOM 2041 C C . LEU A 1 269 ? 4.200 4.384 -9.903 1.00 96.62 269 LEU A C 1
ATOM 2043 O O . LEU A 1 269 ? 3.039 4.420 -9.512 1.00 96.62 269 LEU A O 1
ATOM 2047 N N . HIS A 1 270 ? 4.852 3.237 -10.095 1.00 95.50 270 HIS A N 1
ATOM 2048 C CA . HIS A 1 270 ? 4.239 1.918 -9.905 1.00 95.50 270 HIS A CA 1
ATOM 2049 C C . HIS A 1 270 ? 4.125 1.529 -8.430 1.00 95.50 270 HIS A C 1
ATOM 2051 O O . HIS A 1 270 ? 3.171 0.856 -8.051 1.00 95.50 270 HIS A O 1
ATOM 2057 N N . MET A 1 271 ? 5.067 1.973 -7.592 1.00 96.25 271 MET A N 1
ATOM 2058 C CA . MET A 1 271 ? 4.969 1.836 -6.134 1.00 96.25 271 MET A CA 1
ATOM 2059 C C . MET A 1 271 ? 3.759 2.596 -5.595 1.00 96.25 271 MET A C 1
ATOM 2061 O O . MET A 1 271 ? 3.032 2.057 -4.769 1.00 96.25 271 MET A O 1
ATOM 2065 N N . ALA A 1 272 ? 3.503 3.806 -6.103 1.00 95.88 272 ALA A N 1
ATOM 2066 C CA . ALA A 1 272 ? 2.345 4.592 -5.694 1.00 95.88 272 ALA A CA 1
ATOM 2067 C C . ALA A 1 272 ? 1.025 3.845 -5.935 1.00 95.88 272 ALA A C 1
ATOM 2069 O O . ALA A 1 272 ? 0.187 3.802 -5.041 1.00 95.88 272 ALA A O 1
ATOM 2070 N N . SER A 1 273 ? 0.871 3.171 -7.083 1.00 93.94 273 SER A N 1
ATOM 2071 C CA . SER A 1 273 ? -0.304 2.323 -7.335 1.00 93.94 273 SER A CA 1
ATOM 2072 C C . SER A 1 273 ? -0.445 1.186 -6.317 1.00 93.94 273 SER A C 1
ATOM 2074 O O . SER A 1 273 ? -1.558 0.889 -5.898 1.00 93.94 273 SER A O 1
ATOM 2076 N N . GLY A 1 274 ? 0.666 0.572 -5.897 1.00 94.44 274 GLY A N 1
ATOM 2077 C CA . GLY A 1 274 ? 0.652 -0.512 -4.912 1.00 94.44 274 GLY A CA 1
ATOM 2078 C C . GLY A 1 274 ? 0.402 -0.069 -3.469 1.00 94.44 274 GLY A C 1
ATOM 2079 O O . GLY A 1 274 ? -0.092 -0.862 -2.680 1.00 94.44 274 GLY A O 1
ATOM 2080 N N . PHE A 1 275 ? 0.690 1.187 -3.125 1.00 94.31 275 PHE A N 1
ATOM 2081 C CA . PHE A 1 275 ? 0.376 1.768 -1.810 1.00 94.31 275 PHE A CA 1
ATOM 2082 C C . PHE A 1 275 ? -0.934 2.570 -1.793 1.00 94.31 275 PHE A C 1
ATOM 2084 O O . PHE A 1 275 ? -1.284 3.168 -0.780 1.00 94.31 275 PHE A O 1
ATOM 2091 N N . GLY A 1 276 ? -1.660 2.628 -2.915 1.00 92.25 276 GLY A N 1
ATOM 2092 C CA . GLY A 1 276 ? -2.891 3.417 -3.021 1.00 92.25 276 GLY A CA 1
ATOM 2093 C C . GLY A 1 276 ? -2.671 4.934 -2.974 1.00 92.25 276 GLY A C 1
ATOM 2094 O O . GLY A 1 276 ? -3.593 5.676 -2.639 1.00 92.25 276 GLY A O 1
ATOM 2095 N N . VAL A 1 277 ? -1.467 5.399 -3.312 1.00 94.06 277 VAL A N 1
ATOM 2096 C CA . VAL A 1 277 ? -1.098 6.818 -3.352 1.00 94.06 277 VAL A CA 1
ATOM 2097 C C . VAL A 1 277 ? -1.597 7.441 -4.654 1.00 94.06 277 VAL A C 1
ATOM 2099 O O . VAL A 1 277 ? -1.325 6.936 -5.747 1.00 94.06 277 VAL A O 1
ATOM 2102 N N . SER A 1 278 ? -2.289 8.573 -4.545 1.00 94.06 278 SER A N 1
ATOM 2103 C CA . SER A 1 278 ? -2.716 9.390 -5.681 1.00 94.06 278 SER A CA 1
ATOM 2104 C C . SER A 1 278 ? -1.502 9.872 -6.473 1.00 94.06 278 SER A C 1
ATOM 2106 O O . SER A 1 278 ? -0.682 10.645 -5.967 1.00 94.06 278 SER A O 1
ATOM 2108 N N . ALA A 1 279 ? -1.370 9.421 -7.720 1.00 95.81 279 ALA A N 1
ATOM 2109 C CA . ALA A 1 279 ? -0.175 9.663 -8.521 1.00 95.81 279 ALA A CA 1
ATOM 2110 C C . ALA A 1 279 ? -0.489 10.167 -9.929 1.00 95.81 279 ALA A C 1
ATOM 2112 O O . ALA A 1 279 ? -1.343 9.610 -10.614 1.00 95.81 279 ALA A O 1
ATOM 2113 N N . LEU A 1 280 ? 0.262 11.164 -10.392 1.00 97.75 280 LEU A N 1
ATOM 2114 C CA . LEU A 1 280 ? 0.260 11.631 -11.772 1.00 97.75 280 LEU A CA 1
ATOM 2115 C C . LEU A 1 280 ? 1.527 11.153 -12.486 1.00 97.75 280 LEU A C 1
ATOM 2117 O O . LEU A 1 280 ? 2.641 11.583 -12.180 1.00 97.75 280 LEU A O 1
ATOM 2121 N N . GLY A 1 281 ? 1.350 10.260 -13.456 1.00 97.62 281 GLY A N 1
ATOM 2122 C CA . GLY A 1 281 ? 2.416 9.823 -14.346 1.00 97.62 281 GLY A CA 1
ATOM 2123 C C . GLY A 1 281 ? 2.545 10.732 -15.569 1.00 97.62 281 GLY A C 1
ATOM 2124 O O . GLY A 1 281 ? 1.570 10.942 -16.288 1.00 97.62 281 GLY A O 1
ATOM 2125 N N . LEU A 1 282 ? 3.749 11.228 -15.848 1.00 97.88 282 LEU A N 1
ATOM 2126 C CA . LEU A 1 282 ? 4.067 11.999 -17.049 1.00 97.88 282 LEU A CA 1
ATOM 2127 C C . LEU A 1 282 ? 4.676 11.080 -18.113 1.00 97.88 282 LEU A C 1
ATOM 2129 O O . LEU A 1 282 ? 5.701 10.422 -17.892 1.00 97.88 282 LEU A O 1
ATOM 2133 N N . PHE A 1 283 ? 4.045 11.051 -19.284 1.00 95.81 283 PHE A N 1
ATOM 2134 C CA . PHE A 1 283 ? 4.381 10.156 -20.384 1.00 95.81 283 PHE A CA 1
ATOM 2135 C C . PHE A 1 283 ? 4.725 10.939 -21.644 1.00 95.81 283 PHE A C 1
ATOM 2137 O O . PHE A 1 283 ? 4.083 11.925 -21.988 1.00 95.81 283 PHE A O 1
ATOM 2144 N N . GLY A 1 284 ? 5.725 10.448 -22.371 1.00 92.38 284 GLY A N 1
ATOM 2145 C CA . GLY A 1 284 ? 6.077 10.947 -23.696 1.00 92.38 284 GLY A CA 1
ATOM 2146 C C . GLY A 1 284 ? 5.885 9.834 -24.720 1.00 92.38 284 GLY A C 1
ATOM 2147 O O . GLY A 1 284 ? 4.757 9.567 -25.136 1.00 92.38 284 GLY A O 1
ATOM 2148 N N . PRO A 1 285 ? 6.966 9.138 -25.116 1.00 90.94 285 PRO A N 1
ATOM 2149 C CA . PRO A 1 285 ? 6.911 8.097 -26.141 1.00 90.94 285 PRO A CA 1
ATOM 2150 C C . PRO A 1 285 ? 6.291 6.774 -25.666 1.00 90.94 285 PRO A C 1
ATOM 2152 O O . PRO A 1 285 ? 6.005 5.919 -26.501 1.00 90.94 285 PRO A O 1
ATOM 2155 N N . THR A 1 286 ? 6.135 6.569 -24.357 1.00 91.06 286 THR A N 1
ATOM 2156 C CA . THR A 1 286 ? 5.468 5.392 -23.786 1.00 91.06 286 THR A CA 1
ATOM 2157 C C . THR A 1 286 ? 3.971 5.629 -23.667 1.00 91.06 286 THR A C 1
ATOM 2159 O O . THR A 1 286 ? 3.530 6.740 -23.382 1.00 91.06 286 THR A O 1
ATOM 2162 N N . ASP A 1 287 ? 3.194 4.576 -23.901 1.00 92.31 287 ASP A N 1
ATOM 2163 C CA . ASP A 1 287 ? 1.740 4.644 -23.848 1.00 92.31 287 ASP A CA 1
ATOM 2164 C C . ASP A 1 287 ? 1.229 4.339 -22.424 1.00 92.31 287 ASP A C 1
ATOM 2166 O O . ASP A 1 287 ? 1.436 3.219 -21.937 1.00 92.31 287 ASP A O 1
ATOM 2170 N N . PRO A 1 288 ? 0.563 5.290 -21.743 1.00 93.56 288 PRO A N 1
ATOM 2171 C CA . PRO A 1 288 ? -0.016 5.059 -20.425 1.00 93.56 288 PRO A CA 1
ATOM 2172 C C . PRO A 1 288 ? -1.111 3.987 -20.427 1.00 93.56 288 PRO A C 1
ATOM 2174 O O . PRO A 1 288 ? -1.324 3.360 -19.395 1.00 93.56 288 PRO A O 1
ATOM 2177 N N . ALA A 1 289 ? -1.751 3.678 -21.559 1.00 92.25 289 ALA A N 1
ATOM 2178 C CA . ALA A 1 289 ? -2.676 2.544 -21.629 1.00 92.25 289 ALA A CA 1
ATOM 2179 C C . ALA A 1 289 ? -1.969 1.192 -21.402 1.00 92.25 289 ALA A C 1
ATOM 2181 O O . ALA A 1 289 ? -2.601 0.213 -21.012 1.00 92.25 289 ALA A O 1
ATOM 2182 N N . LEU A 1 290 ? -0.649 1.128 -21.619 1.00 92.38 290 LEU A N 1
ATOM 2183 C CA . LEU A 1 290 ? 0.152 -0.089 -21.463 1.00 92.38 290 LEU A CA 1
ATOM 2184 C C . LEU A 1 290 ? 0.937 -0.128 -20.154 1.00 92.38 290 LEU A C 1
ATOM 2186 O O . LEU A 1 290 ? 1.226 -1.211 -19.638 1.00 92.38 290 LEU A O 1
ATOM 2190 N N . THR A 1 291 ? 1.351 1.036 -19.655 1.00 91.94 291 THR A N 1
ATOM 2191 C CA . THR A 1 291 ? 2.251 1.135 -18.501 1.00 91.94 291 THR A CA 1
ATOM 2192 C C . THR A 1 291 ? 1.906 2.270 -17.545 1.00 91.94 291 THR A C 1
ATOM 2194 O O . THR A 1 291 ? 2.785 2.693 -16.804 1.00 91.94 291 THR A O 1
ATOM 2197 N N . GLY A 1 292 ? 0.695 2.809 -17.585 1.00 92.88 292 GLY A N 1
ATOM 2198 C CA . GLY A 1 292 ? 0.216 3.805 -16.631 1.00 92.88 292 GLY A CA 1
ATOM 2199 C C . GLY A 1 292 ? 0.037 3.234 -15.221 1.00 92.88 292 GLY A C 1
ATOM 2200 O O . GLY A 1 292 ? 0.247 2.035 -15.003 1.00 92.88 292 GLY A O 1
ATOM 2201 N N . PRO A 1 293 ? -0.357 4.080 -14.255 1.00 93.00 293 PRO A N 1
ATOM 2202 C CA . PRO A 1 293 ? -0.896 3.613 -12.983 1.00 93.00 293 PRO A CA 1
ATOM 2203 C C . PRO A 1 293 ? -2.007 2.588 -13.223 1.00 93.00 293 PRO A C 1
ATOM 2205 O O . PRO A 1 293 ? -2.939 2.833 -13.992 1.00 93.00 293 PRO A O 1
ATOM 2208 N N . TRP A 1 294 ? -1.887 1.416 -12.603 1.00 91.62 294 TRP A N 1
ATOM 2209 C CA . TRP A 1 294 ? -2.798 0.308 -12.865 1.00 91.62 294 TRP A CA 1
ATOM 2210 C C . TRP A 1 294 ? -3.927 0.271 -11.850 1.00 91.62 294 TRP A C 1
ATOM 2212 O O . TRP A 1 294 ? -3.721 -0.201 -10.736 1.00 91.62 294 TRP A O 1
ATOM 2222 N N . ARG A 1 295 ? -5.120 0.700 -12.283 1.00 80.12 295 ARG A N 1
ATOM 2223 C CA . ARG A 1 295 ? -6.347 0.774 -11.469 1.00 80.12 295 ARG A CA 1
ATOM 2224 C C . ARG A 1 295 ? -6.162 1.680 -10.224 1.00 80.12 295 ARG A C 1
ATOM 2226 O O . ARG A 1 295 ? -5.057 1.952 -9.768 1.00 80.12 295 ARG A O 1
ATOM 2233 N N . GLY A 1 296 ? -7.253 2.213 -9.679 1.00 74.69 296 GLY A N 1
ATOM 2234 C CA . GLY A 1 296 ? -7.200 3.095 -8.501 1.00 74.69 296 GLY A CA 1
ATOM 2235 C C . GLY A 1 296 ? -6.982 4.580 -8.818 1.00 74.69 296 GLY A C 1
ATOM 2236 O O . GLY A 1 296 ? -7.325 5.045 -9.900 1.00 74.69 296 GLY A O 1
ATOM 2237 N N . ALA A 1 297 ? -6.452 5.331 -7.847 1.00 74.00 297 ALA A N 1
ATOM 2238 C CA . ALA A 1 297 ? -6.462 6.803 -7.819 1.00 74.00 297 ALA A CA 1
ATOM 2239 C C . ALA A 1 297 ? -5.361 7.492 -8.658 1.00 74.00 297 ALA A C 1
ATOM 2241 O O . ALA A 1 297 ? -5.132 8.693 -8.524 1.00 74.00 297 ALA A O 1
ATOM 2242 N N . GLY A 1 298 ? -4.638 6.742 -9.494 1.00 85.56 298 GLY A N 1
ATOM 2243 C CA . GLY A 1 298 ? -3.587 7.289 -10.348 1.00 85.56 298 GLY A CA 1
ATOM 2244 C C . GLY A 1 298 ? -4.117 7.803 -11.688 1.00 85.56 298 GLY A C 1
ATOM 2245 O O . GLY A 1 298 ? -5.060 7.254 -12.252 1.00 85.56 298 GLY A O 1
ATOM 2246 N N . ALA A 1 299 ? -3.462 8.816 -12.243 1.00 94.69 299 ALA A N 1
ATOM 2247 C CA . ALA A 1 299 ? -3.741 9.356 -13.565 1.00 94.69 299 ALA A CA 1
ATOM 2248 C C . ALA A 1 299 ? -2.466 9.454 -14.407 1.00 94.69 299 ALA A C 1
ATOM 2250 O O . ALA A 1 299 ? -1.339 9.337 -13.925 1.00 94.69 299 ALA A O 1
ATOM 2251 N N . SER A 1 300 ? -2.650 9.657 -15.707 1.00 95.94 300 SER A N 1
ATOM 2252 C CA . SER A 1 300 ? -1.557 9.861 -16.654 1.00 95.94 300 SER A CA 1
ATOM 2253 C C . SER A 1 300 ? -1.785 11.128 -17.463 1.00 95.94 300 SER A C 1
ATOM 2255 O O . SER A 1 300 ? -2.925 11.442 -17.807 1.00 95.94 300 SER A O 1
ATOM 2257 N N . LEU A 1 301 ? -0.695 11.809 -17.802 1.00 96.56 301 LEU A N 1
ATOM 2258 C CA . LEU A 1 301 ? -0.665 12.916 -18.747 1.00 96.56 301 LEU A CA 1
ATOM 2259 C C . LEU A 1 301 ? 0.316 12.582 -19.872 1.00 96.56 301 LEU A C 1
ATOM 2261 O O . LEU A 1 301 ? 1.461 12.202 -19.622 1.00 96.56 301 LEU A O 1
ATOM 2265 N N . ARG A 1 302 ? -0.141 12.717 -21.116 1.00 95.38 302 ARG A N 1
ATOM 2266 C CA . ARG A 1 302 ? 0.652 12.481 -22.325 1.00 95.38 302 ARG A CA 1
ATOM 2267 C C . ARG A 1 302 ? 0.321 13.560 -23.359 1.00 95.38 302 ARG A C 1
ATOM 2269 O O . ARG A 1 302 ? -0.861 13.865 -23.509 1.00 95.38 302 ARG A O 1
ATOM 2276 N N . PRO A 1 303 ? 1.310 14.118 -24.082 1.00 93.44 303 PRO A N 1
ATOM 2277 C CA . PRO A 1 303 ? 1.038 15.069 -25.152 1.00 93.44 303 PRO A CA 1
ATOM 2278 C C . PRO A 1 303 ? 0.149 14.468 -26.240 1.00 93.44 303 PRO A C 1
ATOM 2280 O O . PRO A 1 303 ? 0.184 13.261 -26.505 1.00 93.44 303 PRO A O 1
ATOM 2283 N N . THR A 1 304 ? -0.600 15.326 -26.921 1.00 88.94 304 THR A N 1
ATOM 2284 C CA . THR A 1 304 ? -1.345 14.947 -28.120 1.00 88.94 304 THR A CA 1
ATOM 2285 C C . THR A 1 304 ? -0.388 14.684 -29.290 1.00 88.94 304 THR A C 1
ATOM 2287 O O . THR A 1 304 ? 0.743 15.164 -29.326 1.00 88.94 304 THR A O 1
ATOM 2290 N N . GLY A 1 305 ? -0.808 13.857 -30.252 1.00 85.69 305 GLY A N 1
ATOM 2291 C CA . GLY A 1 305 ? -0.030 13.607 -31.473 1.00 85.69 305 GLY A CA 1
ATOM 2292 C C . GLY A 1 305 ? 1.215 12.723 -31.313 1.00 85.69 305 GLY A C 1
ATOM 2293 O O . GLY A 1 305 ? 1.922 12.496 -32.296 1.00 85.69 305 GLY A O 1
ATOM 2294 N N . VAL A 1 306 ? 1.488 12.172 -30.123 1.00 88.12 306 VAL A N 1
ATOM 2295 C CA . VAL A 1 306 ? 2.543 11.161 -29.974 1.00 88.12 306 VAL A CA 1
ATOM 2296 C C . VAL A 1 306 ? 2.092 9.854 -30.646 1.00 88.12 306 VAL A C 1
ATOM 2298 O O . VAL A 1 306 ? 1.034 9.331 -30.289 1.00 88.12 306 VAL A O 1
ATOM 2301 N N . PRO A 1 307 ? 2.883 9.264 -31.564 1.00 84.50 307 PRO A N 1
ATOM 2302 C CA . PRO A 1 307 ? 2.522 7.996 -32.192 1.00 84.50 307 PRO A CA 1
ATOM 2303 C C . PRO A 1 307 ? 2.297 6.873 -31.170 1.00 84.50 307 PRO A C 1
ATOM 2305 O O . PRO A 1 307 ? 2.955 6.818 -30.126 1.00 84.50 307 PRO A O 1
ATOM 2308 N N . SER A 1 308 ? 1.409 5.931 -31.492 1.00 75.50 308 SER A N 1
ATOM 2309 C CA . SER A 1 308 ? 1.132 4.753 -30.653 1.00 75.50 308 SER A CA 1
ATOM 2310 C C . SER A 1 308 ? 2.356 3.847 -30.480 1.00 75.50 308 SER A C 1
ATOM 2312 O O . SER A 1 308 ? 2.524 3.213 -29.441 1.00 75.50 308 SER A O 1
ATOM 2314 N N . HIS A 1 309 ? 3.257 3.822 -31.468 1.00 75.19 309 HIS A N 1
ATOM 2315 C CA . HIS A 1 309 ? 4.515 3.091 -31.393 1.00 75.19 309 HIS A CA 1
ATOM 2316 C C . HIS A 1 309 ? 5.701 3.982 -31.765 1.00 75.19 309 HIS A C 1
ATOM 2318 O O . HIS A 1 309 ? 5.829 4.434 -32.902 1.00 75.19 309 HIS A O 1
ATOM 2324 N N . VAL A 1 310 ? 6.611 4.197 -30.812 1.00 74.62 310 VAL A N 1
ATOM 2325 C CA . VAL A 1 310 ? 7.843 4.966 -31.022 1.00 74.62 310 VAL A CA 1
ATOM 2326 C C . VAL A 1 310 ? 9.044 4.121 -30.609 1.00 74.62 310 VAL A C 1
ATOM 2328 O O . VAL A 1 310 ? 9.147 3.675 -29.468 1.00 74.62 310 VAL A O 1
ATOM 2331 N N . ARG A 1 311 ? 10.019 3.939 -31.506 1.00 74.75 311 ARG A N 1
ATOM 2332 C CA . ARG A 1 311 ? 11.342 3.416 -31.125 1.00 74.75 311 ARG A CA 1
ATOM 2333 C C . ARG A 1 311 ? 12.177 4.543 -30.518 1.00 74.75 311 ARG A C 1
ATOM 2335 O O . ARG A 1 311 ? 12.973 5.171 -31.201 1.00 74.75 311 ARG A O 1
ATOM 2342 N N . TYR A 1 312 ? 12.005 4.787 -29.221 1.00 76.69 312 TYR A N 1
ATOM 2343 C CA . TYR A 1 312 ? 12.530 5.987 -28.555 1.00 76.69 312 TYR A CA 1
ATOM 2344 C C . TYR A 1 312 ? 13.948 5.864 -27.966 1.00 76.69 312 TYR A C 1
ATOM 2346 O O . TYR A 1 312 ? 14.427 6.784 -27.306 1.00 76.69 312 TYR A O 1
ATOM 2354 N N . ARG A 1 313 ? 14.652 4.739 -28.179 1.00 71.31 313 ARG A N 1
ATOM 2355 C CA . ARG A 1 313 ? 15.987 4.493 -27.583 1.00 71.31 313 ARG A CA 1
ATOM 2356 C C . ARG A 1 313 ? 17.035 5.548 -27.986 1.00 71.31 313 ARG A C 1
ATOM 2358 O O . ARG A 1 313 ? 17.965 5.771 -27.218 1.00 71.31 313 ARG A O 1
ATOM 2365 N N . HIS A 1 314 ? 16.858 6.194 -29.138 1.00 73.69 314 HIS A N 1
ATOM 2366 C CA . HIS A 1 314 ? 17.743 7.237 -29.678 1.00 73.69 314 HIS A CA 1
ATOM 2367 C C . HIS A 1 314 ? 16.998 8.549 -29.958 1.00 73.69 314 HIS A C 1
ATOM 2369 O O . HIS A 1 314 ? 17.408 9.329 -30.810 1.00 73.69 314 HIS A O 1
ATOM 2375 N N . THR A 1 315 ? 15.867 8.763 -29.288 1.00 77.50 315 THR A N 1
ATOM 2376 C CA . THR A 1 315 ? 15.056 9.973 -29.445 1.00 77.50 315 THR A CA 1
ATOM 2377 C C . THR A 1 315 ? 15.360 10.958 -28.318 1.00 77.50 315 THR A C 1
ATOM 2379 O O . THR A 1 315 ? 15.715 10.557 -27.205 1.00 77.50 315 THR A O 1
ATOM 2382 N N . ASP A 1 316 ? 15.242 12.242 -28.633 1.00 84.56 316 ASP A N 1
ATOM 2383 C CA . ASP A 1 316 ? 15.287 13.358 -27.696 1.00 84.56 316 ASP A CA 1
ATOM 2384 C C . ASP A 1 316 ? 13.991 13.466 -26.874 1.00 84.56 316 ASP A C 1
ATOM 2386 O O . ASP A 1 316 ? 13.037 12.706 -27.049 1.00 84.56 316 ASP A O 1
ATOM 2390 N N . ASP A 1 317 ? 13.955 14.417 -25.948 1.00 88.19 317 ASP A N 1
ATOM 2391 C CA . ASP A 1 317 ? 12.848 14.695 -25.028 1.00 88.19 317 ASP A CA 1
ATOM 2392 C C . ASP A 1 317 ? 11.716 15.537 -25.653 1.00 88.19 317 ASP A C 1
ATOM 2394 O O . ASP A 1 317 ? 10.865 16.062 -24.935 1.00 88.19 317 ASP A O 1
ATOM 2398 N N . ARG A 1 318 ? 11.650 15.645 -26.989 1.00 90.81 318 ARG A N 1
ATOM 2399 C CA . ARG A 1 318 ? 10.724 16.538 -27.715 1.00 90.81 318 ARG A CA 1
ATOM 2400 C C . ARG A 1 318 ? 9.251 16.399 -27.333 1.00 90.81 318 ARG A C 1
ATOM 2402 O O . ARG A 1 318 ? 8.530 17.388 -27.336 1.00 90.81 318 ARG A O 1
ATOM 2409 N N . TRP A 1 319 ? 8.804 15.186 -27.004 1.00 92.38 319 TRP A N 1
ATOM 2410 C CA . TRP A 1 319 ? 7.426 14.943 -26.568 1.00 92.38 319 TRP A CA 1
ATOM 2411 C C . TRP A 1 319 ? 7.222 15.427 -25.137 1.00 92.38 319 TRP A C 1
ATOM 2413 O O . TRP A 1 319 ? 6.267 16.135 -24.852 1.00 92.38 319 TRP A O 1
ATOM 2423 N N . MET A 1 320 ? 8.164 15.129 -24.245 1.00 95.56 320 MET A N 1
ATOM 2424 C CA . MET A 1 320 ? 8.099 15.597 -22.861 1.00 95.56 320 MET A CA 1
ATOM 2425 C C . MET A 1 320 ? 8.133 17.131 -22.785 1.00 95.56 320 MET A C 1
ATOM 2427 O O . MET A 1 320 ? 7.426 17.716 -21.971 1.00 95.56 320 MET A O 1
ATOM 2431 N N . ARG A 1 321 ? 8.868 17.801 -23.686 1.00 95.19 321 ARG A N 1
ATOM 2432 C CA . ARG A 1 321 ? 8.874 19.270 -23.829 1.00 95.19 321 ARG A CA 1
ATOM 2433 C C . ARG A 1 321 ? 7.525 19.875 -24.233 1.00 95.19 321 ARG A C 1
ATOM 2435 O O . ARG A 1 321 ? 7.369 21.088 -24.132 1.00 95.19 321 ARG A O 1
ATOM 2442 N N . GLN A 1 322 ? 6.532 19.090 -24.632 1.00 95.81 322 GLN A N 1
ATOM 2443 C CA . GLN A 1 322 ? 5.187 19.611 -24.906 1.00 95.81 322 GLN A CA 1
ATOM 2444 C C . GLN A 1 322 ? 4.317 19.703 -23.646 1.00 95.81 322 GLN A C 1
ATOM 2446 O O . GLN A 1 322 ? 3.353 20.452 -23.645 1.00 95.81 322 GLN A O 1
ATOM 2451 N N . LEU A 1 323 ? 4.669 18.999 -22.563 1.00 97.38 323 LEU A N 1
ATOM 2452 C CA . LEU A 1 323 ? 3.932 19.058 -21.297 1.00 97.38 323 LEU A CA 1
ATOM 2453 C C . LEU A 1 323 ? 4.320 20.311 -20.504 1.00 97.38 323 LEU A C 1
ATOM 2455 O O . LEU A 1 323 ? 5.369 20.297 -19.854 1.00 97.38 323 LEU A O 1
ATOM 2459 N N . SER A 1 324 ? 3.543 21.394 -20.580 1.00 97.69 324 SER A N 1
ATOM 2460 C CA . SER A 1 324 ? 3.774 22.580 -19.737 1.00 97.69 324 SER A CA 1
ATOM 2461 C C . SER A 1 324 ? 3.518 22.272 -18.258 1.00 97.69 324 SER A C 1
ATOM 2463 O O . SER A 1 324 ? 2.909 21.255 -17.926 1.00 97.69 324 SER A O 1
ATOM 2465 N N . VAL A 1 325 ? 4.010 23.132 -17.366 1.00 98.19 325 VAL A N 1
ATOM 2466 C CA . VAL A 1 325 ? 3.751 23.005 -15.924 1.00 98.19 325 VAL A CA 1
ATOM 2467 C C . VAL A 1 325 ? 2.269 23.216 -15.629 1.00 98.19 325 VAL A C 1
ATOM 2469 O O . VAL A 1 325 ? 1.707 22.419 -14.890 1.00 98.19 325 VAL A O 1
ATOM 2472 N N . ASP A 1 326 ? 1.619 24.171 -16.298 1.00 97.88 326 ASP A N 1
ATOM 2473 C CA . ASP A 1 326 ? 0.172 24.402 -16.176 1.00 97.88 326 ASP A CA 1
ATOM 2474 C C . ASP A 1 326 ? -0.634 23.142 -16.510 1.00 97.88 326 ASP A C 1
ATOM 2476 O O . ASP A 1 326 ? -1.432 22.698 -15.699 1.00 97.88 326 ASP A O 1
ATOM 2480 N N . MET A 1 327 ? -0.323 22.448 -17.616 1.00 97.62 327 MET A N 1
ATOM 2481 C CA . MET A 1 327 ? -0.986 21.175 -17.946 1.00 97.62 327 MET A CA 1
ATOM 2482 C C . MET A 1 327 ? -0.812 20.110 -16.853 1.00 97.62 327 MET A C 1
ATOM 2484 O O . MET A 1 327 ? -1.667 19.239 -16.687 1.00 97.62 327 MET A O 1
ATOM 2488 N N . VAL A 1 328 ? 0.329 20.119 -16.156 1.00 97.88 328 VAL A N 1
ATOM 2489 C CA . VAL A 1 328 ? 0.596 19.198 -15.046 1.00 97.88 328 VAL A CA 1
ATOM 2490 C C . VAL A 1 328 ? -0.195 19.610 -13.809 1.00 97.88 328 VAL A C 1
ATOM 2492 O O . VAL A 1 328 ? -0.762 18.728 -13.171 1.00 97.88 328 VAL A O 1
ATOM 2495 N N . LEU A 1 329 ? -0.248 20.903 -13.482 1.00 96.88 329 LEU A N 1
ATOM 2496 C CA . LEU A 1 329 ? -1.002 21.444 -12.350 1.00 96.88 329 LEU A CA 1
ATOM 2497 C C . LEU A 1 329 ? -2.508 21.247 -12.539 1.00 96.88 329 LEU A C 1
ATOM 2499 O O . LEU A 1 329 ? -3.121 20.631 -11.673 1.00 96.88 329 LEU A O 1
ATOM 2503 N N . ASP A 1 330 ? -3.059 21.623 -13.695 1.00 96.31 330 ASP A N 1
ATOM 2504 C CA . ASP A 1 330 ? -4.471 21.426 -14.050 1.00 96.31 330 ASP A CA 1
ATOM 2505 C C . ASP A 1 330 ? -4.867 19.955 -13.865 1.00 96.31 330 ASP A C 1
ATOM 2507 O O . ASP A 1 330 ? -5.838 19.610 -13.192 1.00 96.31 330 ASP A O 1
ATOM 2511 N N . ARG A 1 331 ? -4.044 19.038 -14.393 1.00 95.75 331 ARG A N 1
ATOM 2512 C CA . ARG A 1 331 ? -4.297 17.603 -14.247 1.00 95.75 331 ARG A CA 1
ATOM 2513 C C . ARG A 1 331 ? -4.115 17.113 -12.809 1.00 95.75 331 ARG A C 1
ATOM 2515 O O . ARG A 1 331 ? -4.723 16.114 -12.433 1.00 95.75 331 ARG A O 1
ATOM 2522 N N . LEU A 1 332 ? -3.258 17.750 -12.017 1.00 93.12 332 LEU A N 1
ATOM 2523 C CA . LEU A 1 332 ? -3.029 17.402 -10.616 1.00 93.12 332 LEU A CA 1
ATOM 2524 C C . LEU A 1 332 ? -4.174 17.878 -9.712 1.00 93.12 332 LEU A C 1
ATOM 2526 O O . LEU A 1 332 ? -4.453 17.212 -8.714 1.00 93.12 332 LEU A O 1
ATOM 2530 N N . GLU A 1 333 ? -4.841 18.981 -10.052 1.00 91.81 333 GLU A N 1
ATOM 2531 C CA . GLU A 1 333 ? -6.040 19.476 -9.363 1.00 91.81 333 GLU A CA 1
ATOM 2532 C C . GLU A 1 333 ? -7.213 18.497 -9.486 1.00 91.81 333 GLU A C 1
ATOM 2534 O O . GLU A 1 333 ? -7.915 18.250 -8.506 1.00 91.81 333 GLU A O 1
ATOM 2539 N N . GLU A 1 334 ? -7.358 17.846 -10.643 1.00 90.69 334 GLU A N 1
ATOM 2540 C CA . GLU A 1 334 ? -8.381 16.819 -10.893 1.00 90.69 334 GLU A CA 1
ATOM 2541 C C . GLU A 1 334 ? -8.150 15.511 -10.111 1.00 90.69 334 GLU A C 1
ATOM 2543 O O . GLU A 1 334 ? -9.053 14.681 -9.986 1.00 90.69 334 GLU A O 1
ATOM 2548 N N . ILE A 1 335 ? -6.938 15.287 -9.595 1.00 88.81 335 ILE A N 1
ATOM 2549 C CA . ILE A 1 335 ? -6.585 14.077 -8.846 1.00 88.81 335 ILE A CA 1
ATOM 2550 C C . ILE A 1 335 ? -6.738 14.379 -7.357 1.00 88.81 335 ILE A C 1
ATOM 2552 O O . ILE A 1 335 ? -6.019 15.233 -6.846 1.00 88.81 335 ILE A O 1
ATOM 2556 N N . PRO A 1 336 ? -7.582 13.674 -6.588 1.00 87.75 336 PRO A N 1
ATOM 2557 C CA . PRO A 1 336 ? -7.712 13.939 -5.158 1.00 87.75 336 PRO A CA 1
ATOM 2558 C C . PRO A 1 336 ? -6.386 13.699 -4.423 1.00 87.75 336 PRO A C 1
ATOM 2560 O O . PRO A 1 336 ? -5.550 12.892 -4.839 1.00 87.75 336 PRO A O 1
ATOM 2563 N N . MET A 1 337 ? -6.161 14.399 -3.311 1.00 88.81 337 MET A N 1
ATOM 2564 C CA . MET A 1 337 ? -5.069 14.031 -2.405 1.00 88.81 337 MET A CA 1
ATOM 2565 C C . MET A 1 337 ? -5.280 12.602 -1.900 1.00 88.81 337 MET A C 1
ATOM 2567 O O . MET A 1 337 ? -6.415 12.143 -1.774 1.00 88.81 337 MET A O 1
ATOM 2571 N N . THR A 1 338 ? -4.189 11.898 -1.605 1.00 88.25 338 THR A N 1
ATOM 2572 C CA . THR A 1 338 ? -4.269 10.555 -1.025 1.00 88.25 338 THR A CA 1
ATOM 2573 C C . THR A 1 338 ? -5.022 10.652 0.306 1.00 88.25 338 THR A C 1
ATOM 2575 O O . THR A 1 338 ? -4.559 11.375 1.199 1.00 88.25 338 THR A O 1
ATOM 2578 N N . PRO A 1 339 ? -6.180 9.981 0.442 1.00 84.12 339 PRO A N 1
ATOM 2579 C CA . PRO A 1 339 ? -7.082 10.200 1.560 1.00 84.12 339 PRO A CA 1
ATOM 2580 C C . PRO A 1 339 ? -6.491 9.660 2.860 1.00 84.12 339 PRO A C 1
ATOM 2582 O O . PRO A 1 339 ? -5.909 8.574 2.897 1.00 84.12 339 PRO A O 1
ATOM 2585 N N . ARG A 1 340 ? -6.709 10.397 3.949 1.00 88.81 340 ARG A N 1
ATOM 2586 C CA . ARG A 1 340 ? -6.487 9.902 5.310 1.00 88.81 340 ARG A CA 1
ATOM 2587 C C . ARG A 1 340 ? -7.738 9.149 5.744 1.00 88.81 340 ARG A C 1
ATOM 2589 O O . ARG A 1 340 ? -8.830 9.706 5.701 1.00 88.81 340 ARG A O 1
ATOM 2596 N N . ARG A 1 341 ? -7.599 7.876 6.115 1.00 91.31 341 ARG A N 1
ATOM 2597 C CA . ARG A 1 341 ? -8.736 7.026 6.496 1.00 91.31 341 ARG A CA 1
ATOM 2598 C C . ARG A 1 341 ? -8.897 6.968 8.010 1.00 91.31 341 ARG A C 1
ATOM 2600 O O . ARG A 1 341 ? -7.908 6.983 8.736 1.00 91.31 341 ARG A O 1
ATOM 2607 N N . LEU A 1 342 ? -10.136 6.835 8.475 1.00 95.19 342 LEU A N 1
ATOM 2608 C CA . LEU A 1 342 ? -10.413 6.396 9.838 1.00 95.19 342 LEU A CA 1
ATOM 2609 C C . LEU A 1 342 ? -10.489 4.866 9.849 1.00 95.19 342 LEU A C 1
ATOM 2611 O O . LEU A 1 342 ? -11.389 4.277 9.250 1.00 95.19 342 LEU A O 1
ATOM 2615 N N . TRP A 1 343 ? -9.543 4.216 10.513 1.00 96.12 343 TRP A N 1
ATOM 2616 C CA . TRP A 1 343 ? -9.487 2.767 10.668 1.00 96.12 343 TRP A CA 1
ATOM 2617 C C . TRP A 1 343 ? -10.091 2.374 12.010 1.00 96.12 343 TRP A C 1
ATOM 2619 O O . TRP A 1 343 ? -9.556 2.711 13.062 1.00 96.12 343 TRP A O 1
ATOM 2629 N N . LEU A 1 344 ? -11.201 1.642 11.995 1.00 96.50 344 LEU A N 1
ATOM 2630 C CA . LEU A 1 344 ? -11.834 1.156 13.215 1.00 96.50 344 LEU A CA 1
ATOM 2631 C C . LEU A 1 344 ? -11.201 -0.175 13.626 1.00 96.50 344 LEU A C 1
ATOM 2633 O O . LEU A 1 344 ? -11.474 -1.203 13.007 1.00 96.50 344 LEU A O 1
ATOM 2637 N N . GLY A 1 345 ? -10.434 -0.170 14.714 1.00 94.88 345 GLY A N 1
ATOM 2638 C CA . GLY A 1 345 ? -9.815 -1.325 15.373 1.00 94.88 345 GLY A CA 1
ATOM 2639 C C . GLY A 1 345 ? -10.813 -2.285 16.034 1.00 94.88 345 GLY A C 1
ATOM 2640 O O . GLY A 1 345 ? -10.598 -2.757 17.147 1.00 94.88 345 GLY A O 1
ATOM 2641 N N . SER A 1 346 ? -11.968 -2.518 15.409 1.00 87.94 346 SER A N 1
ATOM 2642 C CA . SER A 1 346 ? -13.061 -3.328 15.934 1.00 87.94 346 SER A CA 1
ATOM 2643 C C . SER A 1 346 ? -13.896 -3.935 14.807 1.00 87.94 346 SER A C 1
ATOM 2645 O O . SER A 1 346 ? -14.193 -3.285 13.805 1.00 87.94 346 SER A O 1
ATOM 2647 N N . GLY A 1 347 ? -14.341 -5.176 15.013 1.00 85.19 347 GLY A N 1
ATOM 2648 C CA . GLY A 1 347 ? -15.352 -5.824 14.174 1.00 85.19 347 GLY A CA 1
ATOM 2649 C C . GLY A 1 347 ? -16.798 -5.441 14.520 1.00 85.19 347 GLY A C 1
ATOM 2650 O O . GLY A 1 347 ? -17.709 -5.916 13.850 1.00 85.19 347 GLY A O 1
ATOM 2651 N N . SER A 1 348 ? -17.029 -4.614 15.550 1.00 84.88 348 SER A N 1
ATOM 2652 C CA . SER A 1 348 ? -18.371 -4.275 16.048 1.00 84.88 348 SER A CA 1
ATOM 2653 C C . SER A 1 348 ? -19.197 -3.487 15.016 1.00 84.88 348 SER A C 1
ATOM 2655 O O . SER A 1 348 ? -18.806 -2.368 14.662 1.00 84.88 348 SER A O 1
ATOM 2657 N N . PRO A 1 349 ? -20.361 -4.006 14.569 1.00 85.81 349 PRO A N 1
ATOM 2658 C CA . PRO A 1 349 ? -21.280 -3.261 13.708 1.00 85.81 349 PRO A CA 1
ATOM 2659 C C . PRO A 1 349 ? -21.831 -2.004 14.390 1.00 85.81 349 PRO A C 1
ATOM 2661 O O . PRO A 1 349 ? -21.955 -0.969 13.744 1.00 85.81 349 PRO A O 1
ATOM 2664 N N . GLN A 1 350 ? -22.085 -2.072 15.703 1.00 86.06 350 GLN A N 1
ATOM 2665 C CA . GLN A 1 350 ? -22.619 -0.955 16.486 1.00 86.06 350 GLN A CA 1
ATOM 2666 C C . GLN A 1 350 ? -21.661 0.241 16.488 1.00 86.06 350 GLN A C 1
ATOM 2668 O O . GLN A 1 350 ? -22.063 1.354 16.175 1.00 86.06 350 GLN A O 1
ATOM 2673 N N . ARG A 1 351 ? -20.370 0.008 16.758 1.00 90.69 351 ARG A N 1
ATOM 2674 C CA . ARG A 1 351 ? -19.356 1.078 16.758 1.00 90.69 351 ARG A CA 1
ATOM 2675 C C . ARG A 1 351 ? -19.202 1.732 15.386 1.00 90.69 351 ARG A C 1
ATOM 2677 O O . ARG A 1 351 ? -18.963 2.930 15.297 1.00 90.69 351 ARG A O 1
ATOM 2684 N N . ARG A 1 352 ? -19.348 0.949 14.315 1.00 91.31 352 ARG A N 1
ATOM 2685 C CA . ARG A 1 352 ? -19.328 1.472 12.946 1.00 91.31 352 ARG A CA 1
ATOM 2686 C C . ARG A 1 352 ? -20.545 2.349 12.659 1.00 91.31 352 ARG A C 1
ATOM 2688 O O . ARG A 1 352 ? -20.362 3.432 12.121 1.00 91.31 352 ARG A O 1
ATOM 2695 N N . ALA A 1 353 ? -21.742 1.903 13.045 1.00 90.44 353 ALA A N 1
ATOM 2696 C CA . ALA A 1 353 ? -22.973 2.674 12.882 1.00 90.44 353 ALA A CA 1
ATOM 2697 C C . ALA A 1 353 ? -22.906 4.008 13.640 1.00 90.44 353 ALA A C 1
ATOM 2699 O O . ALA A 1 353 ? -23.165 5.047 13.050 1.00 90.44 353 ALA A O 1
ATOM 2700 N N . MET A 1 354 ? -22.422 3.998 14.887 1.00 91.44 354 MET A N 1
ATOM 2701 C CA . MET A 1 354 ? -22.225 5.218 15.683 1.00 91.44 354 MET A CA 1
ATOM 2702 C C . MET A 1 354 ? -21.295 6.234 15.004 1.00 91.44 354 MET A C 1
ATOM 2704 O O . MET A 1 354 ? -21.563 7.431 15.023 1.00 91.44 354 MET A O 1
ATOM 2708 N N . LEU A 1 355 ? -20.191 5.771 14.406 1.00 92.88 355 LEU A N 1
ATOM 2709 C CA . LEU A 1 355 ? -19.280 6.650 13.665 1.00 92.88 355 LEU A CA 1
ATOM 2710 C C . LEU A 1 355 ? -19.937 7.196 12.397 1.00 92.88 355 LEU A C 1
ATOM 2712 O O . LEU A 1 355 ? -19.782 8.378 12.114 1.00 92.88 355 LEU A O 1
ATOM 2716 N N . GLN A 1 356 ? -20.688 6.363 11.675 1.00 91.88 356 GLN A N 1
ATOM 2717 C CA . GLN A 1 356 ? -21.405 6.771 10.470 1.00 91.88 356 GLN A CA 1
ATOM 2718 C C . GLN A 1 356 ? -22.493 7.810 10.775 1.00 91.88 356 GLN A C 1
ATOM 2720 O O . GLN A 1 356 ? -22.559 8.822 10.087 1.00 91.88 356 GLN A O 1
ATOM 2725 N N . GLU A 1 357 ? -23.285 7.613 11.831 1.00 90.50 357 GLU A N 1
ATOM 2726 C CA . GLU A 1 357 ? -24.277 8.586 12.319 1.00 90.50 357 GLU A CA 1
ATOM 2727 C C . GLU A 1 357 ? -23.623 9.908 12.750 1.00 90.50 357 GLU A C 1
ATOM 2729 O O . GLU A 1 357 ? -24.197 10.977 12.566 1.00 90.50 357 GLU A O 1
ATOM 2734 N N . ALA A 1 358 ? -22.392 9.850 13.266 1.00 89.19 358 ALA A N 1
ATOM 2735 C CA . ALA A 1 358 ? -21.573 11.025 13.562 1.00 89.19 358 ALA A CA 1
ATOM 2736 C C . ALA A 1 358 ? -20.873 11.627 12.321 1.00 89.19 358 ALA A C 1
ATOM 2738 O O . ALA A 1 358 ? -20.074 12.554 12.455 1.00 89.19 358 ALA A O 1
ATOM 2739 N N . GLY A 1 359 ? -21.142 11.106 11.119 1.00 89.50 359 GLY A N 1
ATOM 2740 C CA . GLY A 1 359 ? -20.604 11.582 9.844 1.00 89.50 359 GLY A CA 1
ATOM 2741 C C . GLY A 1 359 ? -19.251 10.987 9.443 1.00 89.50 359 GLY A C 1
ATOM 2742 O O . GLY A 1 359 ? -18.715 11.348 8.400 1.00 89.50 359 GLY A O 1
ATOM 2743 N N . TYR A 1 360 ? -18.665 10.066 10.208 1.00 90.12 360 TYR A N 1
ATOM 2744 C CA . TYR A 1 360 ? -17.347 9.492 9.923 1.00 90.12 360 TYR A CA 1
ATOM 2745 C C . TYR A 1 360 ? -17.423 8.155 9.173 1.00 90.12 360 TYR A C 1
ATOM 2747 O O . TYR A 1 360 ? -17.897 7.143 9.693 1.00 90.12 360 TYR A O 1
ATOM 2755 N N . ALA A 1 361 ? -16.832 8.107 7.977 1.00 90.31 361 ALA A N 1
ATOM 2756 C CA . ALA A 1 361 ? -16.648 6.869 7.224 1.00 90.31 361 ALA A CA 1
ATOM 2757 C C . ALA A 1 361 ? -15.457 6.050 7.767 1.00 90.31 361 ALA A C 1
ATOM 2759 O O . ALA A 1 361 ? -14.302 6.262 7.387 1.00 90.31 361 ALA A O 1
ATOM 2760 N N . ALA A 1 362 ? -15.735 5.096 8.660 1.00 92.94 362 ALA A N 1
ATOM 2761 C CA . ALA A 1 362 ? -14.714 4.244 9.268 1.00 92.94 362 ALA A CA 1
ATOM 2762 C C . ALA A 1 362 ? -14.554 2.892 8.549 1.00 92.94 362 ALA A C 1
ATOM 2764 O O . ALA A 1 362 ? -15.510 2.131 8.387 1.00 92.94 362 ALA A O 1
ATOM 2765 N N . THR A 1 363 ? -13.321 2.545 8.175 1.00 93.94 363 THR A N 1
ATOM 2766 C CA . THR A 1 363 ? -12.988 1.239 7.588 1.00 93.94 363 THR A CA 1
ATOM 2767 C C . THR A 1 363 ? -12.661 0.238 8.701 1.00 93.94 363 THR A C 1
ATOM 2769 O O . THR A 1 363 ? -11.720 0.472 9.460 1.00 93.94 363 THR A O 1
ATOM 2772 N N . PRO A 1 364 ? -13.398 -0.877 8.836 1.00 94.31 364 PRO A N 1
ATOM 2773 C CA . PRO A 1 364 ? -13.149 -1.850 9.893 1.00 94.31 364 PRO A CA 1
ATOM 2774 C C . PRO A 1 364 ? -11.845 -2.618 9.670 1.00 94.31 364 PRO A C 1
ATOM 2776 O O . PRO A 1 364 ? -11.592 -3.148 8.589 1.00 94.31 364 PRO A O 1
ATOM 2779 N N . ARG A 1 365 ? -11.056 -2.732 10.734 1.00 94.94 365 ARG A N 1
ATOM 2780 C CA . ARG A 1 365 ? -9.821 -3.507 10.796 1.00 94.94 365 ARG A CA 1
ATOM 2781 C C . ARG A 1 365 ? -9.713 -4.167 12.178 1.00 94.94 365 ARG A C 1
ATOM 2783 O O . ARG A 1 365 ? -9.082 -3.612 13.072 1.00 94.94 365 ARG A O 1
ATOM 2790 N N . PRO A 1 366 ? -10.390 -5.304 12.411 1.00 92.19 366 PRO A N 1
ATOM 2791 C CA . PRO A 1 366 ? -10.334 -5.969 13.708 1.00 92.19 366 PRO A CA 1
ATOM 2792 C C . PRO A 1 366 ? -8.896 -6.424 14.025 1.00 92.19 366 PRO A C 1
ATOM 2794 O O . PRO A 1 366 ? -8.212 -6.917 13.127 1.00 92.19 366 PRO A O 1
ATOM 2797 N N . PRO A 1 367 ? -8.430 -6.278 15.277 1.00 88.38 367 PRO A N 1
ATOM 2798 C CA . PRO A 1 367 ? -7.122 -6.774 15.688 1.00 88.38 367 PRO A CA 1
ATOM 2799 C C . PRO A 1 367 ? -7.101 -8.307 15.668 1.00 88.38 367 PRO A C 1
ATOM 2801 O O . PRO A 1 367 ? -8.053 -8.953 16.105 1.00 88.38 367 PRO A O 1
ATOM 2804 N N . HIS A 1 368 ? -5.993 -8.895 15.217 1.00 82.88 368 HIS A N 1
ATOM 2805 C CA . HIS A 1 368 ? -5.738 -10.336 15.320 1.00 82.88 368 HIS A CA 1
ATOM 2806 C C . HIS A 1 368 ? -5.146 -10.682 16.696 1.00 82.88 368 HIS A C 1
ATOM 2808 O O . HIS A 1 368 ? -4.028 -11.178 16.792 1.00 82.88 368 HIS A O 1
ATOM 2814 N N . LEU A 1 369 ? -5.880 -10.359 17.763 1.00 83.25 369 LEU A N 1
ATOM 2815 C CA . LEU A 1 369 ? -5.474 -10.575 19.154 1.00 83.25 369 LEU A CA 1
ATOM 2816 C C . LEU A 1 369 ? -6.515 -11.439 19.874 1.00 83.25 369 LEU A C 1
ATOM 2818 O O . LEU A 1 369 ? -7.713 -11.226 19.691 1.00 83.25 369 LEU A O 1
ATOM 2822 N N . ASP A 1 370 ? -6.056 -12.374 20.707 1.00 76.38 370 ASP A N 1
ATOM 2823 C CA . ASP A 1 370 ? -6.905 -13.098 21.659 1.00 76.38 370 ASP A CA 1
ATOM 2824 C C . ASP A 1 370 ? -6.755 -12.458 23.045 1.00 76.38 370 ASP A C 1
ATOM 2826 O O . ASP A 1 370 ? -5.690 -12.523 23.659 1.00 76.38 370 ASP A O 1
ATOM 2830 N N . ASP A 1 371 ? -7.810 -11.788 23.511 1.00 70.44 371 ASP A N 1
ATOM 2831 C CA . ASP A 1 371 ? -7.877 -11.122 24.814 1.00 70.44 371 ASP A CA 1
ATOM 2832 C C . ASP A 1 371 ? -8.665 -11.931 25.862 1.00 70.44 371 ASP A C 1
ATOM 2834 O O . ASP A 1 371 ? -8.754 -11.520 27.019 1.00 70.44 371 ASP A O 1
ATOM 2838 N N . GLY A 1 372 ? -9.204 -13.104 25.501 1.00 68.88 372 GLY A N 1
ATOM 2839 C CA . GLY A 1 372 ? -10.195 -13.825 26.307 1.00 68.88 372 GLY A CA 1
ATOM 2840 C C . GLY A 1 372 ? -9.679 -14.407 27.626 1.00 68.88 372 GLY A C 1
ATOM 2841 O O . GLY A 1 372 ? -10.482 -14.754 28.492 1.00 68.88 372 GLY A O 1
ATOM 2842 N N . GLN A 1 373 ? -8.359 -14.518 27.790 1.00 70.62 373 GLN A N 1
ATOM 2843 C CA . GLN A 1 373 ? -7.715 -15.046 29.001 1.00 70.62 373 GLN A CA 1
ATOM 2844 C C . GLN A 1 373 ? -7.065 -13.964 29.870 1.00 70.62 373 GLN A C 1
ATOM 2846 O O . GLN A 1 373 ? -6.535 -14.269 30.938 1.00 70.62 373 GLN A O 1
ATOM 2851 N N . LEU A 1 374 ? -7.076 -12.709 29.421 1.00 79.50 374 LEU A N 1
ATOM 2852 C CA . LEU A 1 374 ? -6.431 -11.615 30.132 1.00 79.50 374 LEU A CA 1
ATOM 2853 C C . LEU A 1 374 ? -7.286 -11.174 31.329 1.00 79.50 374 LEU A C 1
ATOM 2855 O O . LEU A 1 374 ? -8.500 -11.002 31.215 1.00 79.50 374 LEU A O 1
ATOM 2859 N N . THR A 1 375 ? -6.646 -10.969 32.482 1.00 79.56 375 THR A N 1
ATOM 2860 C CA . THR A 1 375 ? -7.299 -10.510 33.719 1.00 79.56 375 THR A CA 1
ATOM 2861 C C . THR A 1 375 ? -6.697 -9.193 34.213 1.00 79.56 375 THR A C 1
ATOM 2863 O O . THR A 1 375 ? -5.478 -9.047 34.106 1.00 79.56 375 THR A O 1
ATOM 2866 N N . PRO A 1 376 ? -7.485 -8.294 34.836 1.00 80.31 376 PRO A N 1
ATOM 2867 C CA . PRO A 1 376 ? -7.005 -6.990 35.309 1.00 80.31 376 PRO A CA 1
ATOM 2868 C C . PRO A 1 376 ? -5.841 -7.028 36.309 1.00 80.31 376 PRO A C 1
ATOM 2870 O O . PRO A 1 376 ? -5.087 -6.064 36.398 1.00 80.31 376 PRO A O 1
ATOM 2873 N N . GLY A 1 377 ? -5.670 -8.124 37.060 1.00 83.12 377 GLY A N 1
ATOM 2874 C CA . GLY A 1 377 ? -4.690 -8.178 38.147 1.00 83.12 377 GLY A CA 1
ATOM 2875 C C . GLY A 1 377 ? -4.983 -7.100 39.195 1.00 83.12 377 GLY A C 1
ATOM 2876 O O . GLY A 1 377 ? -6.132 -6.948 39.604 1.00 83.12 377 GLY A O 1
ATOM 2877 N N . ASP A 1 378 ? -3.960 -6.335 39.579 1.00 84.56 378 ASP A N 1
ATOM 2878 C CA . ASP A 1 378 ? -4.062 -5.239 40.559 1.00 84.56 378 ASP A CA 1
ATOM 2879 C C . ASP A 1 378 ? -4.469 -3.887 39.936 1.00 84.56 378 ASP A C 1
ATOM 2881 O O . ASP A 1 378 ? -4.456 -2.853 40.606 1.00 84.56 378 ASP A O 1
ATOM 2885 N N . VAL A 1 379 ? -4.797 -3.870 38.642 1.00 87.31 379 VAL A N 1
ATOM 2886 C CA . VAL A 1 379 ? -5.066 -2.650 37.875 1.00 87.31 379 VAL A CA 1
ATOM 2887 C C . VAL A 1 379 ? -6.544 -2.266 37.974 1.00 87.31 379 VAL A C 1
ATOM 2889 O O . VAL A 1 379 ? -7.436 -3.115 37.888 1.00 87.31 379 VAL A O 1
ATOM 2892 N N . GLY A 1 380 ? -6.820 -0.968 38.125 1.00 89.38 380 GLY A N 1
ATOM 2893 C CA . GLY A 1 380 ? -8.189 -0.457 38.171 1.00 89.38 380 GLY A CA 1
ATOM 2894 C C . GLY A 1 380 ? -8.939 -0.638 36.837 1.00 89.38 380 GLY A C 1
ATOM 2895 O O . GLY A 1 380 ? -8.314 -0.719 35.779 1.00 89.38 380 GLY A O 1
ATOM 2896 N N . PRO A 1 381 ? -10.286 -0.640 36.831 1.00 89.50 381 PRO A N 1
ATOM 2897 C CA . PRO A 1 381 ? -11.074 -0.836 35.609 1.00 89.50 381 PRO A CA 1
ATOM 2898 C C . PRO A 1 381 ? -10.788 0.178 34.492 1.00 89.50 381 PRO A C 1
ATOM 2900 O O . PRO A 1 381 ? -10.828 -0.178 33.317 1.00 89.50 381 PRO A O 1
ATOM 2903 N N . GLU A 1 382 ? -10.493 1.431 34.839 1.00 93.06 382 GLU A N 1
ATOM 2904 C CA . GLU A 1 382 ? -10.161 2.500 33.885 1.00 93.06 382 GLU A CA 1
ATOM 2905 C C . GLU A 1 382 ? -8.841 2.234 33.165 1.00 93.06 382 GLU A C 1
ATOM 2907 O O . GLU A 1 382 ? -8.803 2.176 31.935 1.00 93.06 382 GLU A O 1
ATOM 2912 N N . GLU A 1 383 ? -7.780 1.994 33.931 1.00 93.31 383 GLU A N 1
ATOM 2913 C CA . GLU A 1 383 ? -6.450 1.669 33.415 1.00 93.31 383 GLU A CA 1
ATOM 2914 C C . GLU A 1 383 ? -6.464 0.364 32.611 1.00 93.31 383 GLU A C 1
ATOM 2916 O O . GLU A 1 383 ? -5.891 0.303 31.523 1.00 93.31 383 GLU A O 1
ATOM 2921 N N . TRP A 1 384 ? -7.183 -0.655 33.096 1.00 91.94 384 TRP A N 1
ATOM 2922 C CA . TRP A 1 384 ? -7.361 -1.925 32.397 1.00 91.94 384 TRP A CA 1
ATOM 2923 C C . TRP A 1 384 ? -7.991 -1.739 31.016 1.00 91.94 384 TRP A C 1
ATOM 2925 O O . TRP A 1 384 ? -7.464 -2.198 30.001 1.00 91.94 384 TRP A O 1
ATOM 2935 N N . THR A 1 385 ? -9.113 -1.024 30.970 1.00 92.31 385 THR A N 1
ATOM 2936 C CA . THR A 1 385 ? -9.866 -0.813 29.731 1.00 92.31 385 THR A CA 1
ATOM 2937 C C . THR A 1 385 ? -9.072 0.040 28.744 1.00 92.31 385 THR A C 1
ATOM 2939 O O . THR A 1 385 ? -9.056 -0.244 27.545 1.00 92.31 385 THR A O 1
ATOM 2942 N N . LEU A 1 386 ? -8.363 1.061 29.236 1.00 95.81 386 LEU A N 1
ATOM 2943 C CA . LEU A 1 386 ? -7.478 1.877 28.411 1.00 95.81 386 LEU A CA 1
ATOM 2944 C C . LEU A 1 386 ? -6.339 1.046 27.815 1.00 95.81 386 LEU A C 1
ATOM 2946 O O . LEU A 1 386 ? -6.076 1.144 26.618 1.00 95.81 386 LEU A O 1
ATOM 2950 N N . ALA A 1 387 ? -5.699 0.195 28.621 1.00 94.50 387 ALA A N 1
ATOM 2951 C CA . ALA A 1 387 ? -4.610 -0.663 28.170 1.00 94.50 387 ALA A CA 1
ATOM 2952 C C . ALA A 1 387 ? -5.061 -1.615 27.053 1.00 94.50 387 ALA A C 1
ATOM 2954 O O . ALA A 1 387 ? -4.369 -1.733 26.039 1.00 94.50 387 ALA A O 1
ATOM 2955 N N . LEU A 1 388 ? -6.242 -2.233 27.183 1.00 93.00 388 LEU A N 1
ATOM 2956 C CA . LEU A 1 388 ? -6.819 -3.076 26.131 1.00 93.00 388 LEU A CA 1
ATOM 2957 C C . LEU A 1 388 ? -7.114 -2.282 24.852 1.00 93.00 388 LEU A C 1
ATOM 2959 O O . LEU A 1 388 ? -6.803 -2.751 23.755 1.00 93.00 388 LEU A O 1
ATOM 2963 N N . ALA A 1 389 ? -7.671 -1.074 24.971 1.00 95.19 389 ALA A N 1
ATOM 2964 C CA . ALA A 1 389 ? -7.917 -0.206 23.822 1.00 95.19 389 ALA A CA 1
ATOM 2965 C C . ALA A 1 389 ? -6.608 0.167 23.102 1.00 95.19 389 ALA A C 1
ATOM 2967 O O . ALA A 1 389 ? -6.520 0.022 21.881 1.00 95.19 389 ALA A O 1
ATOM 2968 N N . CYS A 1 390 ? -5.571 0.573 23.841 1.00 96.94 390 CYS A N 1
ATOM 2969 C CA . CYS A 1 390 ? -4.261 0.902 23.276 1.00 96.94 390 CYS A CA 1
ATOM 2970 C C . CYS A 1 390 ? -3.578 -0.315 22.644 1.00 96.94 390 CYS A C 1
ATOM 2972 O O . CYS A 1 390 ? -3.017 -0.207 21.555 1.00 96.94 390 CYS A O 1
ATOM 2974 N N . TRP A 1 391 ? -3.653 -1.490 23.270 1.00 95.19 391 TRP A N 1
ATOM 2975 C CA . TRP A 1 391 ? -3.082 -2.718 22.714 1.00 95.19 391 TRP A CA 1
ATOM 2976 C C . TRP A 1 391 ? -3.724 -3.088 21.371 1.00 95.19 391 TRP A C 1
ATOM 2978 O O . TRP A 1 391 ? -3.018 -3.350 20.394 1.00 95.19 391 TRP A O 1
ATOM 2988 N N . LYS A 1 392 ? -5.059 -2.998 21.285 1.00 94.94 392 LYS A N 1
ATOM 2989 C CA . LYS A 1 392 ? -5.814 -3.199 20.039 1.00 94.94 392 LYS A CA 1
ATOM 2990 C C . LYS A 1 392 ? -5.436 -2.171 18.973 1.00 94.94 392 LYS A C 1
ATOM 2992 O O . LYS A 1 392 ? -5.199 -2.558 17.829 1.00 94.94 392 LYS A O 1
ATOM 2997 N N . ALA A 1 393 ? -5.344 -0.887 19.332 1.00 96.88 393 ALA A N 1
ATOM 2998 C CA . ALA A 1 393 ? -4.944 0.169 18.400 1.00 96.88 393 ALA A CA 1
ATOM 2999 C C . ALA A 1 393 ? -3.534 -0.067 17.845 1.00 96.88 393 ALA A C 1
ATOM 3001 O O . ALA A 1 393 ? -3.346 -0.013 16.632 1.00 96.88 393 ALA A O 1
ATOM 3002 N N . ARG A 1 394 ? -2.556 -0.379 18.704 1.00 96.12 394 ARG A N 1
ATOM 3003 C CA . ARG A 1 394 ? -1.155 -0.596 18.306 1.00 96.12 394 ARG A CA 1
ATOM 3004 C C . ARG A 1 394 ? -0.993 -1.797 17.378 1.00 96.12 394 ARG A C 1
ATOM 3006 O O . ARG A 1 394 ? -0.317 -1.667 16.362 1.00 96.12 394 ARG A O 1
ATOM 3013 N N . ALA A 1 395 ? -1.664 -2.915 17.658 1.00 95.06 395 ALA A N 1
ATOM 3014 C CA . ALA A 1 395 ? -1.629 -4.091 16.783 1.00 95.06 395 ALA A CA 1
ATOM 3015 C C . ALA A 1 395 ? -2.223 -3.804 15.392 1.00 95.06 395 ALA A C 1
ATOM 3017 O O . ALA A 1 395 ? -1.686 -4.228 14.367 1.00 95.06 395 ALA A O 1
ATOM 3018 N N . VAL A 1 396 ? -3.320 -3.043 15.337 1.00 96.19 396 VAL A N 1
ATOM 3019 C CA . VAL A 1 396 ? -3.916 -2.606 14.066 1.00 96.19 396 VAL A CA 1
ATOM 3020 C C . VAL A 1 396 ? -2.996 -1.622 13.340 1.00 96.19 396 VAL A C 1
ATOM 3022 O O . VAL A 1 396 ? -2.800 -1.753 12.132 1.00 96.19 396 VAL A O 1
ATOM 3025 N N . ALA A 1 397 ? -2.395 -0.673 14.062 1.00 95.25 397 ALA A N 1
ATOM 3026 C CA . ALA A 1 397 ? -1.471 0.306 13.504 1.00 95.25 397 ALA A CA 1
ATOM 3027 C C . ALA A 1 397 ? -0.219 -0.347 12.908 1.00 95.25 397 ALA A C 1
ATOM 3029 O O . ALA A 1 397 ? 0.195 0.047 11.824 1.00 95.25 397 ALA A O 1
ATOM 3030 N N . GLU A 1 398 ? 0.356 -1.360 13.559 1.00 92.81 398 GLU A N 1
ATOM 3031 C CA . GLU A 1 398 ? 1.498 -2.123 13.042 1.00 92.81 398 GLU A CA 1
ATOM 3032 C C . GLU A 1 398 ? 1.172 -2.798 11.701 1.00 92.81 398 GLU A C 1
ATOM 3034 O O . GLU A 1 398 ? 1.897 -2.621 10.721 1.00 92.81 398 GLU A O 1
ATOM 3039 N N . SER A 1 399 ? 0.033 -3.495 11.619 1.00 93.00 399 SER A N 1
ATOM 3040 C CA . SER A 1 399 ? -0.414 -4.135 10.376 1.00 93.00 399 SER A CA 1
ATOM 3041 C C . SER A 1 399 ? -0.654 -3.121 9.251 1.00 93.00 399 SER A C 1
ATOM 3043 O O . SER A 1 399 ? -0.255 -3.362 8.114 1.00 93.00 399 SER A O 1
ATOM 3045 N N . LEU A 1 400 ? -1.282 -1.984 9.554 1.00 94.62 400 LEU A N 1
ATOM 3046 C CA . LEU A 1 400 ? -1.565 -0.932 8.574 1.00 94.62 400 LEU A CA 1
ATOM 3047 C C . LEU A 1 400 ? -0.295 -0.201 8.117 1.00 94.62 400 LEU A C 1
ATOM 3049 O O . LEU A 1 400 ? -0.156 0.127 6.941 1.00 94.62 400 LEU A O 1
ATOM 3053 N N . ARG A 1 401 ? 0.662 0.011 9.023 1.00 93.12 401 ARG A N 1
ATOM 3054 C CA . ARG A 1 401 ? 1.988 0.561 8.720 1.00 93.12 401 ARG A CA 1
ATOM 3055 C C . ARG A 1 401 ? 2.759 -0.322 7.744 1.00 93.12 401 ARG A C 1
ATOM 3057 O O . ARG A 1 401 ? 3.348 0.195 6.796 1.00 93.12 401 ARG A O 1
ATOM 3064 N N . ALA A 1 402 ? 2.705 -1.641 7.928 1.00 92.44 402 ALA A N 1
ATOM 3065 C CA . ALA A 1 402 ? 3.281 -2.588 6.979 1.00 92.44 402 ALA A CA 1
ATOM 3066 C C . ALA A 1 402 ? 2.616 -2.490 5.595 1.00 92.44 402 ALA A C 1
ATOM 3068 O O . ALA A 1 402 ? 3.294 -2.637 4.591 1.00 92.44 402 ALA A O 1
ATOM 3069 N N . GLU A 1 403 ? 1.325 -2.170 5.506 1.00 93.25 403 GLU A N 1
ATOM 3070 C CA . GLU A 1 403 ? 0.622 -1.913 4.234 1.00 93.25 403 GLU A CA 1
ATOM 3071 C C . GLU A 1 403 ? 0.920 -0.521 3.638 1.00 93.25 403 GLU A C 1
ATOM 3073 O O . GLU A 1 403 ? 0.425 -0.183 2.563 1.00 93.25 403 GLU A O 1
ATOM 3078 N N . GLY A 1 404 ? 1.708 0.318 4.320 1.00 90.56 404 GLY A N 1
ATOM 3079 C CA . GLY A 1 404 ? 1.910 1.711 3.920 1.00 90.56 404 GLY A CA 1
ATOM 3080 C C . GLY A 1 404 ? 0.629 2.551 3.997 1.00 90.56 404 GLY A C 1
ATOM 3081 O O . GLY A 1 404 ? 0.503 3.548 3.289 1.00 90.56 404 GLY A O 1
ATOM 3082 N N . ALA A 1 405 ? -0.343 2.137 4.816 1.00 91.88 405 ALA A N 1
ATOM 3083 C CA . ALA A 1 405 ? -1.619 2.819 4.956 1.00 91.88 405 ALA A CA 1
ATOM 3084 C C . ALA A 1 405 ? -1.482 4.159 5.698 1.00 91.88 405 ALA A C 1
ATOM 3086 O O . ALA A 1 405 ? -0.583 4.365 6.513 1.00 91.88 405 ALA A O 1
ATOM 3087 N N . ARG A 1 406 ? -2.434 5.060 5.435 1.00 90.19 406 ARG A N 1
ATOM 3088 C CA . ARG A 1 406 ? -2.476 6.425 5.981 1.00 90.19 406 ARG A CA 1
ATOM 3089 C C . ARG A 1 406 ? -3.741 6.678 6.800 1.00 90.19 406 ARG A C 1
ATOM 3091 O O . ARG A 1 406 ? -4.767 6.022 6.583 1.00 90.19 406 ARG A O 1
ATOM 3098 N N . GLY A 1 407 ? -3.694 7.671 7.686 1.00 92.31 407 GLY A N 1
ATOM 3099 C CA . GLY A 1 407 ? -4.821 8.101 8.515 1.00 92.31 407 GLY A CA 1
ATOM 3100 C C . GLY A 1 407 ? -4.705 7.710 9.987 1.00 92.31 407 GLY A C 1
ATOM 3101 O O . GLY A 1 407 ? -3.607 7.638 10.526 1.00 92.31 407 GLY A O 1
ATOM 3102 N N . VAL A 1 408 ? -5.844 7.501 10.646 1.00 95.25 408 VAL A N 1
ATOM 3103 C CA . VAL A 1 408 ? -5.927 7.336 12.105 1.00 95.25 408 VAL A CA 1
ATOM 3104 C C . VAL A 1 408 ? -6.569 6.003 12.448 1.00 95.25 408 VAL A C 1
ATOM 3106 O O . VAL A 1 408 ? -7.629 5.667 11.923 1.00 95.25 408 VAL A O 1
ATOM 3109 N N . VAL A 1 409 ? -5.954 5.257 13.357 1.00 97.19 409 VAL A N 1
ATOM 3110 C CA . VAL A 1 409 ? -6.539 4.065 13.971 1.00 97.19 409 VAL A CA 1
ATOM 3111 C C . VAL A 1 409 ? -7.310 4.473 15.212 1.00 97.19 409 VAL A C 1
ATOM 3113 O O . VAL A 1 409 ? -6.742 5.094 16.098 1.00 97.19 409 VAL A O 1
ATOM 3116 N N . LEU A 1 410 ? -8.577 4.084 15.291 1.00 97.50 410 LEU A N 1
ATOM 3117 C CA . LEU A 1 410 ? -9.437 4.219 16.460 1.00 97.50 410 LEU A CA 1
ATOM 3118 C C . LEU A 1 410 ? -9.743 2.830 17.012 1.00 97.50 410 LEU A C 1
ATOM 3120 O O . LEU A 1 410 ? -10.423 2.038 16.357 1.00 97.50 410 LEU A O 1
ATOM 3124 N N . ALA A 1 411 ? -9.310 2.547 18.234 1.00 96.81 411 ALA A N 1
ATOM 3125 C CA . ALA A 1 411 ? -9.755 1.377 18.975 1.00 96.81 411 ALA A CA 1
ATOM 3126 C C . ALA A 1 411 ? -10.418 1.798 20.285 1.00 96.81 411 ALA A C 1
ATOM 3128 O O . ALA A 1 411 ? -10.050 2.794 20.903 1.00 96.81 411 ALA A O 1
ATOM 3129 N N . GLY A 1 412 ? -11.402 1.008 20.699 1.00 93.50 412 GLY A N 1
ATOM 3130 C CA . GLY A 1 412 ? -12.074 1.181 21.975 1.00 93.50 412 GLY A CA 1
ATOM 3131 C C . GLY A 1 412 ? -12.260 -0.158 22.666 1.00 93.50 412 GLY A C 1
ATOM 3132 O O . GLY A 1 412 ? -12.460 -1.187 22.006 1.00 93.50 412 GLY A O 1
ATOM 3133 N N . ASP A 1 413 ? -12.238 -0.139 23.986 1.00 92.75 413 ASP A N 1
ATOM 3134 C CA . ASP A 1 413 ? -12.616 -1.266 24.827 1.00 92.75 413 ASP A CA 1
ATOM 3135 C C . ASP A 1 413 ? -13.603 -0.805 25.894 1.00 92.75 413 ASP A C 1
ATOM 3137 O O . ASP A 1 413 ? -13.632 0.376 26.231 1.00 92.75 413 ASP A O 1
ATOM 3141 N N . THR A 1 414 ? -14.464 -1.706 26.359 1.00 90.94 414 THR A N 1
ATOM 3142 C CA . THR A 1 414 ? -15.591 -1.340 27.221 1.00 90.94 414 THR A CA 1
ATOM 3143 C C . THR A 1 414 ? -15.833 -2.429 28.241 1.00 90.94 414 THR A C 1
ATOM 3145 O O . THR A 1 414 ? -16.104 -3.577 27.876 1.00 90.94 414 THR A O 1
ATOM 3148 N N . VAL A 1 415 ? -15.812 -2.049 29.514 1.00 89.69 415 VAL A N 1
ATOM 3149 C CA . VAL A 1 415 ? -16.120 -2.943 30.624 1.00 89.69 415 VAL A CA 1
ATOM 3150 C C . VAL A 1 415 ? -17.231 -2.367 31.485 1.00 89.69 415 VAL A C 1
ATOM 3152 O O . VAL A 1 415 ? -17.308 -1.167 31.745 1.00 89.69 415 VAL A O 1
ATOM 3155 N N . CYS A 1 416 ? -18.103 -3.249 31.951 1.00 88.94 416 CYS A N 1
ATOM 3156 C CA . CYS A 1 416 ? -19.042 -2.934 33.014 1.00 88.94 416 CYS A CA 1
ATOM 3157 C C . CYS A 1 416 ? -18.380 -3.311 34.339 1.00 88.94 416 CYS A C 1
ATOM 3159 O O . CYS A 1 416 ? -17.676 -4.317 34.389 1.00 88.94 416 CYS A O 1
ATOM 3161 N N . THR A 1 417 ? -18.603 -2.567 35.418 1.00 86.94 417 THR A N 1
ATOM 3162 C CA . THR A 1 417 ? -18.133 -2.984 36.747 1.00 86.94 417 THR A CA 1
ATOM 3163 C C . THR A 1 417 ? -19.282 -3.076 37.726 1.00 86.94 417 THR A C 1
ATOM 3165 O O . THR A 1 417 ? -20.210 -2.287 37.666 1.00 86.94 417 THR A O 1
ATOM 3168 N N . HIS A 1 418 ? -19.268 -4.039 38.638 1.00 84.69 418 HIS A N 1
ATOM 3169 C CA . HIS A 1 418 ? -20.270 -4.130 39.696 1.00 84.69 418 HIS A CA 1
ATOM 3170 C C . HIS A 1 418 ? -19.574 -4.466 41.005 1.00 84.69 418 HIS A C 1
ATOM 3172 O O . HIS A 1 418 ? -18.787 -5.403 41.062 1.00 84.69 418 HIS A O 1
ATOM 3178 N N . ARG A 1 419 ? -19.836 -3.676 42.055 1.00 80.12 419 ARG A N 1
ATOM 3179 C CA . ARG A 1 419 ? -19.189 -3.827 43.375 1.00 80.12 419 ARG A CA 1
ATOM 3180 C C . ARG A 1 419 ? -17.650 -3.870 43.314 1.00 80.12 419 ARG A C 1
ATOM 3182 O O . ARG A 1 419 ? -17.020 -4.528 44.128 1.00 80.12 419 ARG A O 1
ATOM 3189 N N . GLY A 1 420 ? -17.057 -3.147 42.363 1.00 72.19 420 GLY A N 1
ATOM 3190 C CA . GLY A 1 420 ? -15.604 -3.077 42.175 1.00 72.19 420 GLY A CA 1
ATOM 3191 C C . GLY A 1 420 ? -15.014 -4.165 41.272 1.00 72.19 420 GLY A C 1
ATOM 3192 O O . GLY A 1 420 ? -13.845 -4.067 40.922 1.00 72.19 420 GLY A O 1
ATOM 3193 N N . GLU A 1 421 ? -15.804 -5.148 40.833 1.00 78.12 421 GLU A N 1
ATOM 3194 C CA . GLU A 1 421 ? -15.342 -6.219 39.945 1.00 78.12 421 GLU A CA 1
ATOM 3195 C C . GLU A 1 421 ? -15.709 -5.947 38.483 1.00 78.12 421 GLU A C 1
ATOM 3197 O O . GLU A 1 421 ? -16.790 -5.433 38.184 1.00 78.12 421 GLU A O 1
ATOM 3202 N N . VAL A 1 422 ? -14.817 -6.314 37.559 1.00 82.12 422 VAL A N 1
ATOM 3203 C CA . VAL A 1 422 ? -15.052 -6.217 36.113 1.00 82.12 422 VAL A CA 1
ATOM 3204 C C . VAL A 1 422 ? -16.016 -7.318 35.662 1.00 82.12 422 VAL A C 1
ATOM 3206 O O . VAL A 1 422 ? -15.721 -8.509 35.726 1.00 82.12 422 VAL A O 1
ATOM 3209 N N . MET A 1 423 ? -17.170 -6.902 35.154 1.00 79.75 423 MET A N 1
ATOM 3210 C CA . MET A 1 423 ? -18.202 -7.749 34.570 1.00 79.75 423 MET A CA 1
ATOM 3211 C C . MET A 1 423 ? -17.961 -7.875 33.062 1.00 79.75 423 MET A C 1
ATOM 3213 O O . MET A 1 423 ? -18.163 -6.930 32.293 1.00 79.75 423 MET A O 1
ATOM 3217 N N . GLY A 1 424 ? -17.528 -9.062 32.636 1.00 74.81 424 GLY A N 1
ATOM 3218 C CA . GLY A 1 424 ? -17.321 -9.388 31.227 1.00 74.81 424 GLY A CA 1
ATOM 3219 C C . GLY A 1 424 ? -18.619 -9.646 30.452 1.00 74.81 424 GLY A C 1
ATOM 3220 O O . GLY A 1 424 ? -19.725 -9.286 30.863 1.00 74.81 424 GLY A O 1
ATOM 3221 N N . LYS A 1 425 ? -18.486 -10.313 29.304 1.00 83.50 425 LYS A N 1
ATOM 3222 C CA . LYS A 1 425 ? -19.635 -10.808 28.537 1.00 83.50 425 LYS A CA 1
ATOM 3223 C C . LYS A 1 425 ? -20.218 -12.056 29.222 1.00 83.50 425 LYS A C 1
ATOM 3225 O O . LYS A 1 425 ? -19.454 -12.908 29.689 1.00 83.50 425 LYS A O 1
ATOM 3230 N N . PRO A 1 426 ? -21.549 -12.215 29.268 1.00 85.19 426 PRO A N 1
ATOM 3231 C CA . PRO A 1 426 ? -22.163 -13.442 29.760 1.00 85.19 426 PRO A CA 1
ATOM 3232 C C . PRO A 1 426 ? -21.732 -14.657 28.920 1.00 85.19 426 PRO A C 1
ATOM 3234 O O . PRO A 1 426 ? -21.593 -14.573 27.702 1.00 85.19 426 PRO A O 1
ATOM 3237 N N . ARG A 1 427 ? -21.525 -15.800 29.588 1.00 87.25 427 ARG A N 1
ATOM 3238 C CA . ARG A 1 427 ? -21.001 -17.041 28.978 1.00 87.25 427 ARG A CA 1
ATOM 3239 C C . ARG A 1 427 ? -22.121 -17.910 28.415 1.00 87.25 427 ARG A C 1
ATOM 3241 O O . ARG A 1 427 ? -21.935 -18.646 27.456 1.00 87.25 427 ARG A O 1
ATOM 3248 N N . ASN A 1 428 ? -23.278 -17.829 29.055 1.00 90.56 428 ASN A N 1
ATOM 3249 C CA . ASN A 1 428 ? -24.506 -18.527 28.728 1.00 90.56 428 ASN A CA 1
ATOM 3250 C C . ASN A 1 428 ? -25.683 -17.711 29.290 1.00 90.56 428 ASN A C 1
ATOM 3252 O O . ASN A 1 428 ? -25.482 -16.702 29.975 1.00 90.56 428 ASN A O 1
ATOM 3256 N N . GLN A 1 429 ? -26.902 -18.151 28.988 1.00 92.56 429 GLN A N 1
ATOM 3257 C CA . GLN A 1 429 ? -28.125 -17.458 29.388 1.00 92.56 429 GLN A CA 1
ATOM 3258 C C . GLN A 1 429 ? -28.274 -17.363 30.915 1.00 92.56 429 GLN A C 1
ATOM 3260 O O . GLN A 1 429 ? -28.691 -16.326 31.422 1.00 92.56 429 GLN A O 1
ATOM 3265 N N . ASP A 1 430 ? -27.864 -18.393 31.662 1.00 92.50 430 ASP A N 1
ATOM 3266 C CA . ASP A 1 430 ? -27.912 -18.371 33.130 1.00 92.50 430 ASP A CA 1
ATOM 3267 C C . ASP A 1 430 ? -26.948 -17.338 33.719 1.00 92.50 430 ASP A C 1
ATOM 3269 O O . ASP A 1 430 ? -27.306 -16.601 34.636 1.00 92.50 430 ASP A O 1
ATOM 3273 N N . HIS A 1 431 ? -25.745 -17.217 33.151 1.00 90.06 431 HIS A N 1
ATOM 3274 C CA . HIS A 1 431 ? -24.792 -16.180 33.537 1.00 90.06 431 HIS A CA 1
ATOM 3275 C C . HIS A 1 431 ? -25.347 -14.782 33.237 1.00 90.06 431 HIS A C 1
ATOM 3277 O O . HIS A 1 431 ? -25.216 -13.890 34.071 1.00 90.06 431 HIS A O 1
ATOM 3283 N N . ALA A 1 432 ? -26.006 -14.600 32.085 1.00 90.94 432 ALA A N 1
ATOM 3284 C CA . ALA A 1 432 ? -26.680 -13.347 31.753 1.00 90.94 432 ALA A CA 1
ATOM 3285 C C . ALA A 1 432 ? -27.795 -13.020 32.757 1.00 90.94 432 ALA A C 1
ATOM 3287 O O . ALA A 1 432 ? -27.865 -11.891 33.230 1.00 90.94 432 ALA A O 1
ATOM 3288 N N . ARG A 1 433 ? -28.614 -14.002 33.154 1.00 93.75 433 ARG A N 1
ATOM 3289 C CA . ARG A 1 433 ? -29.653 -13.822 34.180 1.00 93.75 433 ARG A CA 1
ATOM 3290 C C . ARG A 1 433 ? -29.074 -13.312 35.493 1.00 93.75 433 ARG A C 1
ATOM 3292 O O . ARG A 1 433 ? -29.540 -12.298 36.005 1.00 93.75 433 ARG A O 1
ATOM 3299 N N . VAL A 1 434 ? -28.037 -13.983 35.999 1.00 90.81 434 VAL A N 1
ATOM 3300 C CA . VAL A 1 434 ? -27.364 -13.600 37.249 1.00 90.81 434 VAL A CA 1
ATOM 3301 C C . VAL A 1 434 ? -26.804 -12.178 37.153 1.00 90.81 434 VAL A C 1
ATOM 3303 O O . VAL A 1 434 ? -26.991 -11.389 38.076 1.00 90.81 434 VAL A O 1
ATOM 3306 N N . MET A 1 435 ? -26.177 -11.823 36.026 1.00 90.12 435 MET A N 1
ATOM 3307 C CA . MET A 1 435 ? -25.671 -10.467 35.786 1.00 90.12 435 MET A CA 1
ATOM 3308 C C . MET A 1 435 ? -26.790 -9.417 35.818 1.00 90.12 435 MET A C 1
ATOM 3310 O O . MET A 1 435 ? -26.683 -8.434 36.546 1.00 90.12 435 MET A O 1
ATOM 3314 N N . LEU A 1 436 ? -27.875 -9.628 35.066 1.00 91.00 436 LEU A N 1
ATOM 3315 C CA . LEU A 1 436 ? -28.979 -8.666 34.964 1.00 91.00 436 LEU A CA 1
ATOM 3316 C C . LEU A 1 436 ? -29.715 -8.500 36.300 1.00 91.00 436 LEU A C 1
ATOM 3318 O O . LEU A 1 436 ? -30.070 -7.385 36.677 1.00 91.00 436 LEU A O 1
ATOM 3322 N N . GLN A 1 437 ? -29.903 -9.588 37.050 1.00 90.56 437 GLN A N 1
ATOM 3323 C CA . GLN A 1 437 ? -30.504 -9.538 38.384 1.00 90.56 437 GLN A CA 1
ATOM 3324 C C . GLN A 1 437 ? -29.619 -8.789 39.389 1.00 90.56 437 GLN A C 1
ATOM 3326 O O . GLN A 1 437 ? -30.150 -8.067 40.232 1.00 90.56 437 GLN A O 1
ATOM 3331 N N . ALA A 1 438 ? -28.289 -8.900 39.285 1.00 88.25 438 ALA A N 1
ATOM 3332 C CA . ALA A 1 438 ? -27.357 -8.184 40.157 1.00 88.25 438 ALA A CA 1
ATOM 3333 C C . ALA A 1 438 ? -27.420 -6.655 39.987 1.00 88.25 438 ALA A C 1
ATOM 3335 O O . ALA A 1 438 ? -27.124 -5.924 40.931 1.00 88.25 438 ALA A O 1
ATOM 3336 N N . PHE A 1 439 ? -27.836 -6.162 38.816 1.00 89.12 439 PHE A N 1
ATOM 3337 C CA . PHE A 1 439 ? -27.995 -4.727 38.577 1.00 89.12 439 PHE A CA 1
ATOM 3338 C C . PHE A 1 439 ? -29.266 -4.133 39.181 1.00 89.12 439 PHE A C 1
ATOM 3340 O O . PHE A 1 439 ? -29.351 -2.915 39.291 1.00 89.12 439 PHE A O 1
ATOM 3347 N N . ARG A 1 440 ? -30.249 -4.937 39.608 1.00 88.06 440 ARG A N 1
ATOM 3348 C CA . ARG A 1 440 ? -31.503 -4.407 40.167 1.00 88.06 440 ARG A CA 1
ATOM 3349 C C . ARG A 1 440 ? -31.259 -3.428 41.304 1.00 88.06 440 ARG A C 1
ATOM 3351 O O . ARG A 1 440 ? -30.550 -3.741 42.259 1.00 88.06 440 ARG A O 1
ATOM 3358 N N . SER A 1 441 ? -31.920 -2.273 41.216 1.00 87.75 441 SER A N 1
ATOM 3359 C CA . SER A 1 441 ? -31.832 -1.216 42.229 1.00 87.75 441 SER A CA 1
ATOM 3360 C C . SER A 1 441 ? -30.390 -0.788 42.539 1.00 87.75 441 SER A C 1
ATOM 3362 O O . SER A 1 441 ? -30.104 -0.307 43.635 1.00 87.75 441 SER A O 1
ATOM 3364 N N . ALA A 1 442 ? -29.476 -0.976 41.585 1.00 89.75 442 ALA A N 1
ATOM 3365 C CA . ALA A 1 442 ? -28.078 -0.611 41.696 1.00 89.75 442 ALA A CA 1
ATOM 3366 C C . ALA A 1 442 ? -27.707 0.420 40.627 1.00 89.75 442 ALA A C 1
ATOM 3368 O O . ALA A 1 442 ? -28.328 0.534 39.570 1.00 89.75 442 ALA A O 1
ATOM 3369 N N . THR A 1 443 ? -26.639 1.155 40.912 1.00 91.94 443 THR A N 1
ATOM 3370 C CA . THR A 1 443 ? -25.952 1.973 39.919 1.00 91.94 443 THR A CA 1
ATOM 3371 C C . THR A 1 443 ? -24.583 1.374 39.696 1.00 91.94 443 THR A C 1
ATOM 3373 O O . THR A 1 443 ? -23.840 1.147 40.655 1.00 91.94 443 THR A O 1
ATOM 3376 N N . HIS A 1 444 ? -24.225 1.157 38.439 1.00 91.12 444 HIS A N 1
ATOM 3377 C CA . HIS A 1 444 ? -22.927 0.609 38.083 1.00 91.12 444 HIS A CA 1
ATOM 3378 C C . HIS A 1 444 ? -22.195 1.464 37.045 1.00 91.12 444 HIS A C 1
ATOM 3380 O O . HIS A 1 444 ? -22.835 2.043 36.163 1.00 91.12 444 HIS A O 1
ATOM 3386 N N . PRO A 1 445 ? -20.857 1.564 37.130 1.00 92.50 445 PRO A N 1
ATOM 3387 C CA . PRO A 1 445 ? -20.059 2.199 36.093 1.00 92.50 445 PRO A CA 1
ATOM 3388 C C . PRO A 1 445 ? -19.961 1.317 34.847 1.00 92.50 445 PRO A C 1
ATOM 3390 O O . PRO A 1 445 ? -19.760 0.101 34.926 1.00 92.50 445 PRO A O 1
ATOM 3393 N N . VAL A 1 446 ? -20.009 1.963 33.691 1.00 92.62 446 VAL A N 1
ATOM 3394 C CA . VAL A 1 446 ? -19.543 1.430 32.418 1.00 92.62 446 VAL A CA 1
ATOM 3395 C C . VAL A 1 446 ? -18.394 2.312 31.963 1.00 92.62 446 VAL A C 1
ATOM 3397 O O . VAL A 1 446 ? -18.544 3.521 31.789 1.00 92.62 446 VAL A O 1
ATOM 3400 N N . VAL A 1 447 ? -17.233 1.691 31.830 1.00 93.50 447 VAL A N 1
ATOM 3401 C CA . VAL A 1 447 ? -15.966 2.346 31.542 1.00 93.50 447 VAL A CA 1
ATOM 3402 C C . VAL A 1 447 ? -15.594 2.018 30.108 1.00 93.50 447 VAL A C 1
ATOM 3404 O O . VAL A 1 447 ? -15.556 0.842 29.742 1.00 93.50 447 VAL A O 1
ATOM 3407 N N . THR A 1 448 ? -15.306 3.040 29.306 1.00 94.75 448 THR A N 1
ATOM 3408 C CA . THR A 1 448 ? -14.781 2.865 27.950 1.00 94.75 448 THR A CA 1
ATOM 3409 C C . THR A 1 448 ? -13.435 3.557 27.814 1.00 94.75 448 THR A C 1
ATOM 3411 O O . THR A 1 448 ? -13.316 4.766 27.998 1.00 94.75 448 THR A O 1
ATOM 3414 N N . GLY A 1 449 ? -12.422 2.770 27.466 1.00 96.25 449 GLY A N 1
ATOM 3415 C CA . GLY A 1 449 ? -11.107 3.248 27.062 1.00 96.25 449 GLY A CA 1
ATOM 3416 C C . GLY A 1 449 ? -11.073 3.441 25.552 1.00 96.25 449 GLY A C 1
ATOM 3417 O O . GLY A 1 449 ? -11.591 2.609 24.806 1.00 96.25 449 GLY A O 1
ATOM 3418 N N . VAL A 1 450 ? -10.461 4.527 25.097 1.00 97.81 450 VAL A N 1
ATOM 3419 C CA . VAL A 1 450 ? -10.295 4.860 23.681 1.00 97.81 450 VAL A CA 1
ATOM 3420 C C . VAL A 1 450 ? -8.834 5.171 23.407 1.00 97.81 450 VAL A C 1
ATOM 3422 O O . VAL A 1 450 ? -8.198 5.911 24.156 1.00 97.81 450 VAL A O 1
ATOM 3425 N N . CYS A 1 451 ? -8.318 4.637 22.304 1.00 98.06 451 CYS A N 1
ATOM 3426 C CA . CYS A 1 451 ? -6.994 4.942 21.785 1.00 98.06 451 CYS A CA 1
ATOM 3427 C C . CYS A 1 451 ? -7.085 5.346 20.311 1.00 98.06 451 CYS A C 1
ATOM 3429 O O . CYS A 1 451 ? -7.763 4.691 19.512 1.00 98.06 451 CYS A O 1
ATOM 3431 N N . LEU A 1 452 ? -6.389 6.429 19.977 1.00 97.56 452 LEU A N 1
ATOM 3432 C CA . LEU A 1 452 ? -6.212 6.979 18.644 1.00 97.56 452 LEU A CA 1
ATOM 3433 C C . LEU A 1 452 ? -4.720 6.963 18.294 1.00 97.56 452 LEU A C 1
ATOM 3435 O O . LEU A 1 452 ? -3.912 7.489 19.057 1.00 97.56 452 LEU A O 1
ATOM 3439 N N . ILE A 1 453 ? -4.361 6.400 17.140 1.00 96.12 453 ILE A N 1
ATOM 3440 C CA . ILE A 1 453 ? -2.987 6.423 16.614 1.00 96.12 453 ILE A CA 1
ATOM 3441 C C . ILE A 1 453 ? -2.999 7.045 15.224 1.00 96.12 453 ILE A C 1
ATOM 3443 O O . ILE A 1 453 ? -3.607 6.497 14.305 1.00 96.12 453 ILE A O 1
ATOM 3447 N N . ASP A 1 454 ? -2.307 8.166 15.062 1.00 93.31 454 ASP A N 1
ATOM 3448 C CA . ASP A 1 454 ? -2.081 8.812 13.774 1.00 93.31 454 ASP A CA 1
ATOM 3449 C C . ASP A 1 454 ? -0.893 8.145 13.061 1.00 93.31 454 ASP A C 1
ATOM 3451 O O . ASP A 1 454 ? 0.262 8.290 13.464 1.00 93.31 454 ASP A O 1
ATOM 3455 N N . LEU A 1 455 ? -1.173 7.408 11.983 1.00 90.81 455 LEU A N 1
ATOM 3456 C CA . LEU A 1 455 ? -0.169 6.670 11.211 1.00 90.81 455 LEU A CA 1
ATOM 3457 C C . LEU A 1 455 ? 0.787 7.591 10.443 1.00 90.81 455 LEU A C 1
ATOM 3459 O O . LEU A 1 455 ? 1.905 7.188 10.126 1.00 90.81 455 LEU A O 1
ATOM 3463 N N . ASP A 1 456 ? 0.348 8.808 10.116 1.00 86.06 456 ASP A N 1
ATOM 3464 C CA . ASP A 1 456 ? 1.136 9.772 9.351 1.00 86.06 456 ASP A CA 1
ATOM 3465 C C . ASP A 1 456 ? 2.112 10.534 10.260 1.00 86.06 456 ASP A C 1
ATOM 3467 O O . ASP A 1 456 ? 3.249 10.809 9.859 1.00 86.06 456 ASP A O 1
ATOM 3471 N N . ARG A 1 457 ? 1.653 10.879 11.472 1.00 83.69 457 ARG A N 1
ATOM 3472 C CA . ARG A 1 457 ? 2.377 11.720 12.440 1.00 83.69 457 ARG A CA 1
ATOM 3473 C C . ARG A 1 457 ? 3.111 10.945 13.527 1.00 83.69 457 ARG A C 1
ATOM 3475 O O . ARG A 1 457 ? 3.936 11.531 14.215 1.00 83.69 457 ARG A O 1
ATOM 3482 N N . ASP A 1 458 ? 2.826 9.653 13.658 1.00 79.31 458 ASP A N 1
ATOM 3483 C CA . ASP A 1 458 ? 3.330 8.806 14.742 1.00 79.31 458 ASP A CA 1
ATOM 3484 C C . ASP A 1 458 ? 2.925 9.319 16.139 1.00 79.31 458 ASP A C 1
ATOM 3486 O O . ASP A 1 458 ? 3.662 9.208 17.114 1.00 79.31 458 ASP A O 1
ATOM 3490 N N . GLU A 1 459 ? 1.726 9.904 16.229 1.00 88.88 459 GLU A N 1
ATOM 3491 C CA . GLU A 1 459 ? 1.148 10.438 17.465 1.00 88.88 459 GLU A CA 1
ATOM 3492 C C . GLU A 1 459 ? 0.122 9.455 18.042 1.00 88.88 459 GLU A C 1
ATOM 3494 O O . GLU A 1 459 ? -0.747 8.953 17.326 1.00 88.88 459 GLU A O 1
ATOM 3499 N N . GLU A 1 460 ? 0.185 9.212 19.352 1.00 94.50 460 GLU A N 1
ATOM 3500 C CA . GLU A 1 460 ? -0.790 8.405 20.091 1.00 94.50 460 GLU A CA 1
ATOM 3501 C C . GLU A 1 460 ? -1.526 9.287 21.106 1.00 94.50 460 GLU A C 1
ATOM 3503 O O . GLU A 1 460 ? -0.909 10.004 21.895 1.00 94.50 460 GLU A O 1
ATOM 3508 N N . GLN A 1 461 ? -2.856 9.232 21.093 1.00 95.75 461 GLN A N 1
ATOM 3509 C CA . GLN A 1 461 ? -3.716 9.894 22.070 1.00 95.75 461 GLN A CA 1
ATOM 3510 C C . GLN A 1 461 ? -4.695 8.880 22.645 1.00 95.75 461 GLN A C 1
ATOM 3512 O O . GLN A 1 461 ? -5.265 8.067 21.921 1.00 95.75 461 GLN A O 1
ATOM 3517 N N . SER A 1 462 ? -4.932 8.931 23.950 1.00 97.38 462 SER A N 1
ATOM 3518 C CA . SER A 1 462 ? -5.814 7.970 24.606 1.00 97.38 462 SER A CA 1
ATOM 3519 C C . SER A 1 462 ? -6.565 8.603 25.762 1.00 97.38 462 SER A C 1
ATOM 3521 O O . SER A 1 462 ? -6.047 9.501 26.426 1.00 97.38 462 SER A O 1
ATOM 3523 N N . PHE A 1 463 ? -7.773 8.120 26.028 1.00 97.69 463 PHE A N 1
ATOM 3524 C CA . PHE A 1 463 ? -8.553 8.565 27.169 1.00 97.69 463 PHE A CA 1
ATOM 3525 C C . PHE A 1 463 ? -9.540 7.516 27.667 1.00 97.69 463 PHE A C 1
ATOM 3527 O O . PHE A 1 463 ? -9.901 6.589 26.948 1.00 97.69 463 PHE A O 1
ATOM 3534 N N . VAL A 1 464 ? -10.009 7.715 28.897 1.00 97.44 464 VAL A N 1
ATOM 3535 C CA . VAL A 1 464 ? -11.103 6.951 29.497 1.00 97.44 464 VAL A CA 1
ATOM 3536 C C . VAL A 1 464 ? -12.311 7.857 29.680 1.00 97.44 464 VAL A C 1
ATOM 3538 O O . VAL A 1 464 ? -12.162 9.022 30.057 1.00 97.44 464 VAL A O 1
ATOM 3541 N N . ASP A 1 465 ? -13.491 7.313 29.407 1.00 97.06 465 ASP A N 1
ATOM 3542 C CA . ASP A 1 465 ? -14.775 7.904 29.755 1.00 97.06 465 ASP A CA 1
ATOM 3543 C C . ASP A 1 465 ? -15.595 6.929 30.610 1.00 97.06 465 ASP A C 1
ATOM 3545 O O . ASP A 1 465 ? -15.495 5.707 30.447 1.00 97.06 465 ASP A O 1
ATOM 3549 N N . VAL A 1 466 ? -16.385 7.467 31.539 1.00 95.50 466 VAL A N 1
ATOM 3550 C CA . VAL A 1 466 ? -17.173 6.683 32.493 1.00 95.50 466 VAL A CA 1
ATOM 3551 C C . VAL A 1 466 ? -18.609 7.183 32.492 1.00 95.50 466 VAL A C 1
ATOM 35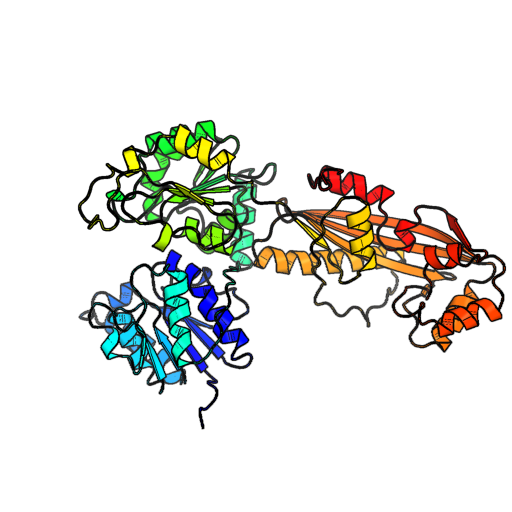53 O O . VAL A 1 466 ? -18.886 8.313 32.888 1.00 95.50 466 VAL A O 1
ATOM 3556 N N . ALA A 1 467 ? -19.531 6.300 32.122 1.00 94.69 467 ALA A N 1
ATOM 3557 C CA . ALA A 1 467 ? -20.963 6.510 32.274 1.00 94.69 467 ALA A CA 1
ATOM 3558 C C . ALA A 1 467 ? -21.488 5.659 33.432 1.00 94.69 467 ALA A C 1
ATOM 3560 O O . ALA A 1 467 ? -21.021 4.543 33.663 1.00 94.69 467 ALA A O 1
ATOM 3561 N N . ARG A 1 468 ? -22.466 6.165 34.180 1.00 94.75 468 ARG A N 1
ATOM 3562 C CA . ARG A 1 468 ? -23.099 5.426 35.279 1.00 94.75 468 ARG A CA 1
ATOM 3563 C C . ARG A 1 468 ? -24.503 5.035 34.862 1.00 94.75 468 ARG A C 1
ATOM 3565 O O . ARG A 1 468 ? -25.325 5.894 34.557 1.00 94.75 468 ARG A O 1
ATOM 3572 N N . VAL A 1 469 ? -24.784 3.738 34.860 1.00 93.75 469 VAL A N 1
ATOM 3573 C CA . VAL A 1 469 ? -26.109 3.226 34.520 1.00 93.75 469 VAL A CA 1
ATOM 3574 C C . VAL A 1 469 ? -26.841 2.898 35.810 1.00 93.75 469 VAL A C 1
ATOM 3576 O O . VAL A 1 469 ? -26.409 2.042 36.581 1.00 93.75 469 VAL A O 1
ATOM 3579 N N . ARG A 1 470 ? -27.939 3.610 36.056 1.00 93.69 470 ARG A N 1
ATOM 3580 C CA . ARG A 1 470 ? -28.834 3.390 37.188 1.00 93.69 470 ARG A CA 1
ATOM 3581 C C . ARG A 1 470 ? -29.964 2.477 36.753 1.00 93.69 470 ARG A C 1
ATOM 3583 O O . ARG A 1 470 ? -30.674 2.781 35.799 1.00 93.69 470 ARG A O 1
ATOM 3590 N N . TRP A 1 471 ? -30.150 1.399 37.493 1.00 92.75 471 TRP A N 1
ATOM 3591 C CA . TRP A 1 471 ? -31.283 0.497 37.372 1.00 92.75 471 TRP A CA 1
ATOM 3592 C C . TRP A 1 471 ? -32.215 0.718 38.554 1.00 92.75 471 TRP A C 1
ATOM 3594 O O . TRP A 1 471 ? -31.780 0.725 39.705 1.00 92.75 471 TRP A O 1
ATOM 3604 N N . GLY A 1 472 ? -33.501 0.896 38.282 1.00 88.81 472 GLY A N 1
ATOM 3605 C CA . GLY A 1 472 ? -34.538 0.887 39.301 1.00 88.81 472 GLY A CA 1
ATOM 3606 C C . GLY A 1 472 ? -35.165 -0.498 39.438 1.00 88.81 472 GLY A C 1
ATOM 3607 O O . GLY A 1 472 ? -34.454 -1.475 39.709 1.00 88.81 472 GLY A O 1
ATOM 3608 N N . SER A 1 473 ? -36.488 -0.596 39.296 1.00 87.38 473 SER A N 1
ATOM 3609 C CA . SER A 1 473 ? -37.214 -1.865 39.452 1.00 87.38 473 SER A CA 1
ATOM 3610 C C . SER A 1 473 ? -37.555 -2.494 38.100 1.00 87.38 473 SER A C 1
ATOM 3612 O O . SER A 1 473 ? -38.504 -2.091 37.434 1.00 87.38 473 SER A O 1
ATOM 3614 N N . VAL A 1 474 ? -36.772 -3.498 37.691 1.00 89.44 474 VAL A N 1
ATOM 3615 C CA . VAL A 1 474 ? -37.030 -4.288 36.474 1.00 89.44 474 VAL A CA 1
ATOM 3616 C C . VAL A 1 474 ? -37.576 -5.668 36.873 1.00 89.44 474 VAL A C 1
ATOM 3618 O O . VAL A 1 474 ? -36.843 -6.426 37.525 1.00 89.44 474 VAL A O 1
ATOM 3621 N N . PRO A 1 475 ? -38.826 -6.024 36.510 1.00 90.81 475 PRO A N 1
ATOM 3622 C CA . PRO A 1 475 ? -39.456 -7.280 36.924 1.00 90.81 475 PRO A CA 1
ATOM 3623 C C . PRO A 1 475 ? -38.792 -8.511 36.287 1.00 90.81 475 PRO A C 1
ATOM 3625 O O . PRO A 1 475 ? -38.198 -8.423 35.213 1.00 90.81 475 PRO A O 1
ATOM 3628 N N . ASP A 1 476 ? -38.893 -9.674 36.943 1.00 90.69 476 ASP A N 1
ATOM 3629 C CA . ASP A 1 476 ? -38.307 -10.935 36.446 1.00 90.69 476 ASP A CA 1
ATOM 3630 C C . ASP A 1 476 ? -38.844 -11.322 35.067 1.00 90.69 476 ASP A C 1
ATOM 3632 O O . ASP A 1 476 ? -38.071 -11.725 34.205 1.00 90.69 476 ASP A O 1
ATOM 3636 N N . GLU A 1 477 ? -40.135 -11.106 34.819 1.00 92.38 477 GLU A N 1
ATOM 3637 C CA . GLU A 1 477 ? -40.765 -11.395 33.527 1.00 92.38 477 GLU A CA 1
ATOM 3638 C C . GLU A 1 477 ? -40.108 -10.628 32.365 1.00 92.38 477 GLU A C 1
ATOM 3640 O O . GLU A 1 477 ? -39.846 -11.203 31.309 1.00 92.38 477 GLU A O 1
ATOM 3645 N N . ALA A 1 478 ? -39.748 -9.356 32.580 1.00 91.12 478 ALA A N 1
ATOM 3646 C CA . ALA A 1 478 ? -39.058 -8.550 31.574 1.00 91.12 478 ALA A CA 1
ATOM 3647 C C . ALA A 1 478 ? -37.629 -9.054 31.312 1.00 91.12 478 ALA A C 1
ATOM 3649 O O . ALA A 1 478 ? -37.196 -9.109 30.158 1.00 91.12 478 ALA A O 1
ATOM 3650 N N . ILE A 1 479 ? -36.902 -9.456 32.364 1.00 92.00 479 ILE A N 1
ATOM 3651 C CA . ILE A 1 479 ? -35.556 -10.036 32.230 1.00 92.00 479 ILE A CA 1
ATOM 3652 C C . ILE A 1 479 ? -35.622 -11.363 31.468 1.00 92.00 479 ILE A C 1
ATOM 3654 O O . ILE A 1 479 ? -34.853 -11.554 30.528 1.00 92.00 479 ILE A O 1
ATOM 3658 N N . GLU A 1 480 ? -36.552 -12.256 31.812 1.00 93.50 480 GLU A N 1
ATOM 3659 C CA . GLU A 1 480 ? -36.706 -13.542 31.121 1.00 93.50 480 GLU A CA 1
ATOM 3660 C C . GLU A 1 480 ? -37.095 -13.366 29.652 1.00 93.50 480 GLU A C 1
ATOM 3662 O O . GLU A 1 480 ? -36.499 -14.006 28.784 1.00 93.50 480 GLU A O 1
ATOM 3667 N N . SER A 1 481 ? -38.023 -12.453 29.349 1.00 92.38 481 SER A N 1
ATOM 3668 C CA . SER A 1 481 ? -38.397 -12.137 27.967 1.00 92.38 481 SER A CA 1
ATOM 3669 C C . SER A 1 481 ? -37.201 -11.640 27.151 1.00 92.38 481 SER A C 1
ATOM 3671 O O . SER A 1 481 ? -37.048 -12.007 25.987 1.00 92.38 481 SER A O 1
ATOM 3673 N N . TYR A 1 482 ? -36.330 -10.824 27.746 1.00 93.12 482 TYR A N 1
ATOM 3674 C CA . TYR A 1 482 ? -35.122 -10.338 27.084 1.00 93.12 482 TYR A CA 1
ATOM 3675 C C . TYR A 1 482 ? -34.058 -11.433 26.908 1.00 93.12 482 TYR A C 1
ATOM 3677 O O . TYR A 1 482 ? -33.393 -11.507 25.874 1.00 93.12 482 TYR A O 1
ATOM 3685 N N . LEU A 1 483 ? -33.912 -12.332 27.884 1.00 92.56 483 LEU A N 1
ATOM 3686 C CA . LEU A 1 483 ? -33.006 -13.476 27.768 1.00 92.56 483 LEU A CA 1
ATOM 3687 C C . LEU A 1 483 ? -33.392 -14.401 26.604 1.00 92.56 483 LEU A C 1
ATOM 3689 O O . LEU A 1 483 ? -32.503 -14.929 25.936 1.00 92.56 483 LEU A O 1
ATOM 3693 N N . GLN A 1 484 ? -34.693 -14.549 26.332 1.00 92.50 484 GLN A N 1
ATOM 3694 C CA . GLN A 1 484 ? -35.218 -15.317 25.196 1.00 92.50 484 GLN A CA 1
ATOM 3695 C C . GLN A 1 484 ? -34.966 -14.652 23.837 1.00 92.50 484 GLN A C 1
ATOM 3697 O O . GLN A 1 484 ? -34.916 -15.343 22.823 1.00 92.50 484 GLN A O 1
ATOM 3702 N N . SER A 1 485 ? -34.781 -13.329 23.797 1.00 89.62 485 SER A N 1
ATOM 3703 C CA . SER A 1 485 ? -34.541 -12.597 22.550 1.00 89.62 485 SER A CA 1
ATOM 3704 C C 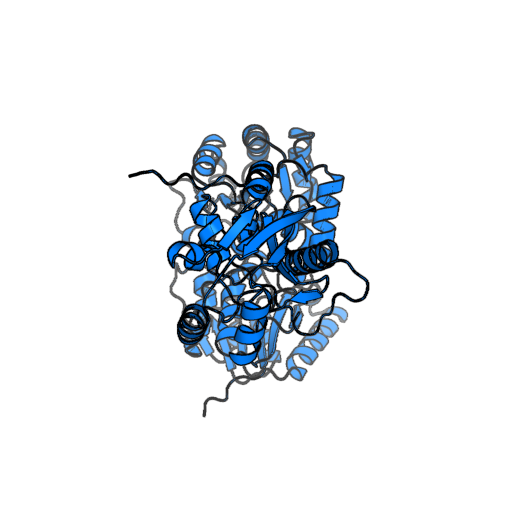. SER A 1 485 ? -33.097 -12.710 22.049 1.00 89.62 485 SER A C 1
ATOM 3706 O O . SER A 1 485 ? -32.762 -12.108 21.030 1.00 89.62 485 SER A O 1
ATOM 3708 N N . ASP A 1 486 ? -32.216 -13.390 22.795 1.00 88.50 486 ASP A N 1
ATOM 3709 C CA . ASP A 1 486 ? -30.770 -13.465 22.553 1.00 88.50 486 ASP A CA 1
ATOM 3710 C C . ASP A 1 486 ? -30.043 -12.107 22.517 1.00 88.50 486 ASP A C 1
ATOM 3712 O O . ASP A 1 486 ? -28.842 -12.041 22.239 1.00 88.50 486 ASP A O 1
ATOM 3716 N N . GLY A 1 487 ? -30.730 -11.017 22.880 1.00 83.69 487 GLY A N 1
ATOM 3717 C CA . GLY A 1 487 ? -30.194 -9.659 22.822 1.00 83.69 487 GLY A CA 1
ATOM 3718 C C . GLY A 1 487 ? -28.977 -9.452 23.723 1.00 83.69 487 GLY A C 1
ATOM 3719 O O . GLY A 1 487 ? -28.188 -8.546 23.482 1.00 83.69 487 GLY A O 1
ATOM 3720 N N . TRP A 1 488 ? -28.784 -10.313 24.722 1.00 86.00 488 TRP A N 1
ATOM 3721 C CA . TRP A 1 488 ? -27.684 -10.276 25.686 1.00 86.00 488 TRP A CA 1
ATOM 3722 C C . TRP A 1 488 ? -26.349 -10.783 25.135 1.00 86.00 488 TRP A C 1
ATOM 3724 O O . TRP A 1 488 ? -25.289 -10.479 25.696 1.00 86.00 488 TRP A O 1
ATOM 3734 N N . LYS A 1 489 ? -26.369 -11.564 24.050 1.00 85.19 489 LYS A N 1
ATOM 3735 C CA . LYS A 1 489 ? -25.169 -12.208 23.510 1.00 85.19 489 LYS A CA 1
ATOM 3736 C C . LYS A 1 489 ? -24.162 -11.161 23.038 1.00 85.19 489 LYS A C 1
ATOM 3738 O O . LYS A 1 489 ? -24.479 -10.247 22.284 1.00 85.19 489 LYS A O 1
ATOM 3743 N N . GLY A 1 490 ? -22.915 -11.309 23.483 1.00 77.31 490 GLY A N 1
ATOM 3744 C CA . GLY A 1 490 ? -21.801 -10.467 23.044 1.00 77.31 490 GLY A CA 1
ATOM 3745 C C . GLY A 1 490 ? -21.726 -9.067 23.668 1.00 77.31 490 GLY A C 1
ATOM 3746 O O . GLY A 1 490 ? -20.796 -8.333 23.329 1.00 77.31 490 GLY A O 1
ATOM 3747 N N . ARG A 1 491 ? -22.632 -8.700 24.587 1.00 81.62 491 ARG A N 1
ATOM 3748 C CA . ARG A 1 491 ? -22.678 -7.370 25.224 1.00 81.62 491 ARG A CA 1
ATOM 3749 C C . ARG A 1 491 ? -22.065 -7.388 26.626 1.00 81.62 491 ARG A C 1
ATOM 3751 O O . ARG A 1 491 ? -22.350 -8.291 27.412 1.00 81.62 491 ARG A O 1
ATOM 3758 N N . ALA A 1 492 ? -21.233 -6.399 26.950 1.00 78.44 492 ALA A N 1
ATOM 3759 C CA . ALA A 1 492 ? -20.703 -6.235 28.307 1.00 78.44 492 ALA A CA 1
ATOM 3760 C C . ALA A 1 492 ? -21.858 -5.937 29.280 1.00 78.44 492 ALA A C 1
ATOM 3762 O O . ALA A 1 492 ? -22.734 -5.134 28.966 1.00 78.44 492 ALA A O 1
ATOM 3763 N N . GLY A 1 493 ? -21.919 -6.644 30.412 1.00 83.81 493 GLY A N 1
ATOM 3764 C CA . GLY A 1 493 ? -23.072 -6.586 31.325 1.00 83.81 493 GLY A CA 1
ATOM 3765 C C . GLY A 1 493 ? -24.358 -7.240 30.787 1.00 83.81 493 GLY A C 1
ATOM 3766 O O . GLY A 1 493 ? -25.359 -7.293 31.490 1.00 83.81 493 GLY A O 1
ATOM 3767 N N . GLY A 1 494 ? -24.361 -7.773 29.560 1.00 86.75 494 GLY A N 1
ATOM 3768 C CA . GLY A 1 494 ? -25.480 -8.539 29.012 1.00 86.75 494 GLY A CA 1
ATOM 3769 C C . GLY A 1 494 ? -26.683 -7.721 28.535 1.00 86.75 494 GLY A C 1
ATOM 3770 O O . GLY A 1 494 ? -27.702 -8.323 28.218 1.00 86.75 494 GLY A O 1
ATOM 3771 N N . TYR A 1 495 ? -26.613 -6.389 28.428 1.00 87.56 495 TYR A N 1
ATOM 3772 C CA . TYR A 1 495 ? -27.735 -5.570 27.937 1.00 87.56 495 TYR A CA 1
ATOM 3773 C C . TYR A 1 495 ? -27.338 -4.488 26.922 1.00 87.56 495 TYR A C 1
ATOM 3775 O O . TYR A 1 495 ? -26.171 -4.127 26.796 1.00 87.56 495 TYR A O 1
ATOM 3783 N N . ASN A 1 496 ? -28.328 -3.987 26.174 1.00 87.31 496 ASN A N 1
ATOM 3784 C CA . ASN A 1 496 ? -28.221 -2.781 25.348 1.00 87.31 496 ASN A CA 1
ATOM 3785 C C . ASN A 1 496 ? -28.980 -1.640 26.013 1.00 87.31 496 ASN A C 1
ATOM 3787 O O . ASN A 1 496 ? -30.199 -1.727 26.134 1.00 87.31 496 ASN A O 1
ATOM 3791 N N . LEU A 1 497 ? -28.290 -0.573 26.411 1.00 87.50 497 LEU A N 1
ATOM 3792 C CA . LEU A 1 497 ? -28.930 0.559 27.076 1.00 87.50 497 LEU A CA 1
ATOM 3793 C C . LEU A 1 497 ? -30.084 1.149 26.245 1.00 87.50 497 LEU A C 1
ATOM 3795 O O . LEU A 1 497 ? -31.179 1.295 26.777 1.00 87.50 497 LEU A O 1
ATOM 3799 N N . ALA A 1 498 ? -29.865 1.431 24.957 1.00 84.94 498 ALA A N 1
ATOM 3800 C CA . ALA A 1 498 ? -30.873 2.071 24.108 1.00 84.94 498 ALA A CA 1
ATOM 3801 C C . ALA A 1 498 ? -32.118 1.189 23.922 1.00 84.94 498 ALA A C 1
ATOM 3803 O O . ALA A 1 498 ? -33.234 1.651 24.146 1.00 84.94 498 ALA A O 1
ATOM 3804 N N . ASP A 1 499 ? -31.934 -0.100 23.609 1.00 86.44 499 ASP A N 1
ATOM 3805 C CA . ASP A 1 499 ? -33.061 -1.031 23.461 1.00 86.44 499 ASP A CA 1
ATOM 3806 C C . ASP A 1 499 ? -33.834 -1.173 24.777 1.00 86.44 499 ASP A C 1
ATOM 3808 O O . ASP A 1 499 ? -35.053 -1.254 24.761 1.00 86.44 499 ASP A O 1
ATOM 3812 N N . ARG A 1 500 ? -33.147 -1.210 25.931 1.00 91.19 500 ARG A N 1
ATOM 3813 C CA . ARG A 1 500 ? -33.826 -1.349 27.230 1.00 91.19 500 ARG A CA 1
ATOM 3814 C C . ARG A 1 500 ? -34.621 -0.095 27.602 1.00 91.19 500 ARG A C 1
ATOM 3816 O O . ARG A 1 500 ? -35.717 -0.229 28.134 1.00 91.19 500 ARG A O 1
ATOM 3823 N N . ILE A 1 501 ? -34.105 1.098 27.292 1.00 87.69 501 ILE A N 1
ATOM 3824 C CA . ILE A 1 501 ? -34.854 2.355 27.454 1.00 87.69 501 ILE A CA 1
ATOM 3825 C C . ILE A 1 501 ? -36.105 2.337 26.564 1.00 87.69 501 ILE A C 1
ATOM 3827 O O . ILE A 1 501 ? -37.195 2.644 27.040 1.00 87.69 501 ILE A O 1
ATOM 3831 N N . ASN A 1 502 ? -35.966 1.927 25.299 1.00 87.88 502 ASN A N 1
ATOM 3832 C CA . ASN A 1 502 ? -37.086 1.840 24.356 1.00 87.88 502 ASN A CA 1
ATOM 3833 C C . ASN A 1 502 ? -38.132 0.791 24.769 1.00 87.88 502 ASN A C 1
ATOM 3835 O O . ASN A 1 502 ? -39.326 1.015 24.588 1.00 87.88 502 ASN A O 1
ATOM 3839 N N . ASP A 1 503 ? -37.695 -0.309 25.384 1.00 88.38 503 ASP A N 1
ATOM 3840 C CA . ASP A 1 503 ? -38.562 -1.351 25.947 1.00 88.38 503 ASP A CA 1
ATOM 3841 C C . ASP A 1 503 ? -39.212 -0.936 27.286 1.00 88.38 503 ASP A C 1
ATOM 3843 O O . ASP A 1 503 ? -39.885 -1.743 27.929 1.00 88.38 503 ASP A O 1
ATOM 3847 N N . GLY A 1 504 ? -39.011 0.308 27.736 1.00 89.81 504 GLY A N 1
ATOM 3848 C CA . GLY A 1 504 ? -39.643 0.860 28.934 1.00 89.81 504 GLY A CA 1
ATOM 3849 C C . GLY A 1 504 ? -39.065 0.347 30.253 1.00 89.81 504 GLY A C 1
ATOM 3850 O O . GLY A 1 504 ? -39.741 0.412 31.280 1.00 89.81 504 GLY A O 1
ATOM 3851 N N . TRP A 1 505 ? -37.837 -0.181 30.256 1.00 92.31 505 TRP A N 1
ATOM 3852 C CA . TRP A 1 505 ? -37.176 -0.561 31.504 1.00 92.31 505 TRP A CA 1
ATOM 3853 C C . TRP A 1 505 ? -36.881 0.683 32.348 1.00 92.31 505 TRP A C 1
ATOM 3855 O O . TRP A 1 505 ? -36.504 1.727 31.818 1.00 92.31 505 TRP A O 1
ATOM 3865 N N . ASP A 1 506 ? -36.991 0.553 33.673 1.00 92.25 506 ASP A N 1
ATOM 3866 C CA . ASP A 1 506 ? -36.563 1.582 34.631 1.00 92.25 506 ASP A CA 1
ATOM 3867 C C . ASP A 1 506 ? -35.027 1.629 34.697 1.00 92.25 506 ASP A C 1
ATOM 3869 O O . ASP A 1 506 ? -34.390 1.112 35.620 1.00 92.25 506 ASP A O 1
ATOM 3873 N N . ILE A 1 507 ? -34.426 2.179 33.643 1.00 92.56 507 ILE A N 1
ATOM 3874 C CA . ILE A 1 507 ? -32.987 2.305 33.442 1.00 92.56 507 ILE A CA 1
ATOM 3875 C C . ILE A 1 507 ? -32.663 3.719 32.955 1.00 92.56 507 ILE A C 1
ATOM 3877 O O . ILE A 1 507 ? -33.325 4.264 32.075 1.00 92.56 507 ILE A O 1
ATOM 3881 N N . ALA A 1 508 ? -31.633 4.329 33.531 1.00 91.81 508 ALA A N 1
ATOM 3882 C CA . ALA A 1 508 ? -31.172 5.662 33.159 1.00 91.81 508 ALA A CA 1
ATOM 3883 C C . ALA A 1 508 ? -29.645 5.706 33.097 1.00 91.81 508 ALA A C 1
ATOM 3885 O O . ALA A 1 508 ? -28.963 4.957 33.797 1.00 91.81 508 ALA A O 1
ATOM 3886 N N . CYS A 1 509 ? -29.107 6.597 32.269 1.00 93.06 509 CYS A N 1
ATOM 3887 C CA . CYS A 1 509 ? -27.672 6.805 32.124 1.00 93.06 509 CYS A CA 1
ATOM 3888 C C . CYS A 1 509 ? -27.302 8.220 32.568 1.00 93.06 509 CYS A C 1
ATOM 3890 O O . CYS A 1 509 ? -27.883 9.193 32.093 1.00 93.06 509 CYS A O 1
ATOM 3892 N N . GLU A 1 510 ? -26.322 8.319 33.457 1.00 93.12 510 GLU A N 1
ATOM 3893 C CA . GLU A 1 510 ? -25.642 9.557 33.825 1.00 93.12 510 GLU A CA 1
ATOM 3894 C C . GLU A 1 510 ? -24.276 9.588 33.120 1.00 93.12 510 GLU A C 1
ATOM 3896 O O . GLU A 1 510 ? -23.511 8.625 33.210 1.00 93.12 510 GLU A O 1
ATOM 3901 N N . GLY A 1 511 ? -23.965 10.678 32.415 1.00 91.75 511 GLY A N 1
ATOM 3902 C CA . GLY A 1 511 ? -22.794 10.778 31.531 1.00 91.75 511 GLY A CA 1
ATOM 3903 C C . GLY A 1 511 ? -23.157 10.572 30.057 1.00 91.75 511 GLY A C 1
ATOM 3904 O O . GLY A 1 511 ? -24.324 10.701 29.689 1.00 91.75 511 GLY A O 1
ATOM 3905 N N . ASP A 1 512 ? -22.168 10.274 29.210 1.00 91.06 512 ASP A N 1
ATOM 3906 C CA . ASP A 1 512 ? -22.379 10.047 27.774 1.00 91.06 512 ASP A CA 1
ATOM 3907 C C . ASP A 1 512 ? -22.947 8.628 27.522 1.00 91.06 512 ASP A C 1
ATOM 3909 O O . ASP A 1 512 ? -22.262 7.633 27.773 1.00 91.06 512 ASP A O 1
ATOM 3913 N N . PRO A 1 513 ? -24.181 8.473 26.997 1.00 90.94 513 PRO A N 1
ATOM 3914 C CA . PRO A 1 513 ? -24.728 7.157 26.658 1.00 90.94 513 PRO A CA 1
ATOM 3915 C C . PRO A 1 513 ? -23.880 6.399 25.626 1.00 90.94 513 PRO A C 1
ATOM 3917 O O . PRO A 1 513 ? -23.874 5.165 25.606 1.00 90.94 513 PRO A O 1
ATOM 3920 N N . ALA A 1 514 ? -23.131 7.115 24.782 1.00 91.38 514 ALA A N 1
ATOM 3921 C CA . ALA A 1 514 ? -22.238 6.530 23.792 1.00 91.38 514 ALA A CA 1
ATOM 3922 C C . ALA A 1 514 ? -21.045 5.802 24.441 1.00 91.38 514 ALA A C 1
ATOM 3924 O O . ALA A 1 514 ? -20.555 4.809 23.896 1.00 91.38 514 ALA A O 1
ATOM 3925 N N . THR A 1 515 ? -20.659 6.185 25.662 1.00 92.19 515 THR A N 1
ATOM 3926 C CA . THR A 1 515 ? -19.694 5.455 26.500 1.00 92.19 515 THR A CA 1
ATOM 3927 C C . THR A 1 515 ? -20.181 4.051 26.810 1.00 92.19 515 THR A C 1
ATOM 3929 O O . THR A 1 515 ? -19.404 3.104 26.715 1.00 92.19 515 THR A O 1
ATOM 3932 N N . VAL A 1 516 ? -21.474 3.883 27.098 1.00 89.44 516 VAL A N 1
ATOM 3933 C CA . VAL A 1 516 ? -22.077 2.563 27.354 1.00 89.44 516 VAL A CA 1
ATOM 3934 C C . VAL A 1 516 ? -22.109 1.711 26.084 1.00 89.44 516 VAL A C 1
ATOM 3936 O O . VAL A 1 516 ? -21.949 0.493 26.139 1.00 89.44 516 VAL A O 1
ATOM 3939 N N . MET A 1 517 ? -22.263 2.352 24.924 1.00 87.19 517 MET A N 1
ATOM 3940 C CA . MET A 1 517 ? -22.224 1.706 23.605 1.00 87.19 517 MET A CA 1
ATOM 3941 C C . MET A 1 517 ? -20.791 1.447 23.096 1.00 87.19 517 MET A C 1
ATOM 3943 O O . MET A 1 517 ? -20.589 0.766 22.088 1.00 87.19 517 MET A O 1
ATOM 3947 N N . GLY A 1 518 ? -19.787 1.944 23.820 1.00 89.19 518 GLY A N 1
ATOM 3948 C CA . GLY A 1 518 ? -18.374 1.656 23.614 1.00 89.19 518 GLY A CA 1
ATOM 3949 C C . GLY A 1 518 ? -17.616 2.619 22.707 1.00 89.19 518 GLY A C 1
ATOM 3950 O O . GLY A 1 518 ? -16.521 2.266 22.268 1.00 89.19 518 GLY A O 1
ATOM 3951 N N . LEU A 1 519 ? -18.173 3.802 22.430 1.00 92.62 519 LEU A N 1
ATOM 3952 C CA . LEU A 1 519 ? -17.480 4.935 21.810 1.00 92.62 519 LEU A CA 1
ATOM 3953 C C . LEU A 1 519 ? -18.022 6.260 22.390 1.00 92.62 519 LEU A C 1
ATOM 3955 O O . LEU A 1 519 ? -19.076 6.700 21.943 1.00 92.62 519 LEU A O 1
ATOM 3959 N N . PRO A 1 520 ? -17.333 6.913 23.343 1.00 94.38 520 PRO A N 1
ATOM 3960 C CA . PRO A 1 520 ? -17.729 8.207 23.924 1.00 94.38 520 PRO A CA 1
ATOM 3961 C C . PRO A 1 520 ? -17.640 9.354 22.900 1.00 94.38 520 PRO A C 1
ATOM 3963 O O . PRO A 1 520 ? -16.630 10.062 22.816 1.00 94.38 520 PRO A O 1
ATOM 3966 N N . LEU A 1 521 ? -18.673 9.516 22.067 1.00 90.81 5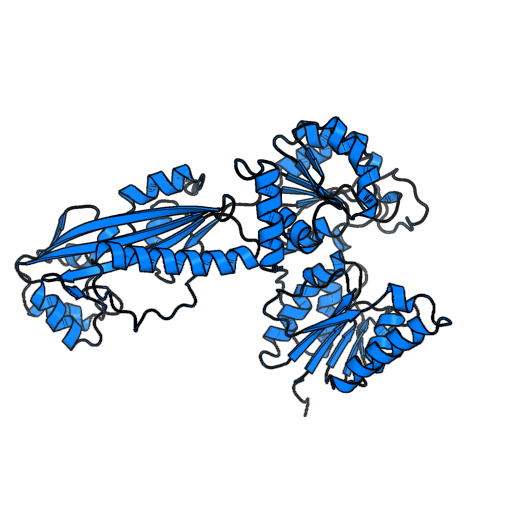21 LEU A N 1
ATOM 3967 C CA . LEU A 1 521 ? -18.681 10.436 20.924 1.00 90.81 521 LEU A CA 1
ATOM 3968 C C . LEU A 1 521 ? -18.544 11.908 21.331 1.00 90.81 521 LEU A C 1
ATOM 3970 O O . LEU A 1 521 ? -17.928 12.668 20.582 1.00 90.81 521 LEU A O 1
ATOM 3974 N N . GLN A 1 522 ? -19.035 12.311 22.511 1.00 91.12 522 GLN A N 1
ATOM 3975 C CA . GLN A 1 522 ? -18.928 13.705 22.972 1.00 91.12 522 GLN A CA 1
ATOM 3976 C C . GLN A 1 522 ? -17.470 14.155 23.109 1.00 91.12 522 GLN A C 1
ATOM 3978 O O . GLN A 1 522 ? -17.123 15.286 22.766 1.00 91.12 522 GLN A O 1
ATOM 3983 N N . ARG A 1 523 ? -16.604 13.253 23.578 1.00 93.44 523 ARG A N 1
ATOM 3984 C CA . ARG A 1 523 ? -15.174 13.516 23.753 1.00 93.44 523 ARG A CA 1
ATOM 3985 C C . ARG A 1 523 ? -14.350 13.111 22.532 1.00 93.44 523 ARG A C 1
ATOM 3987 O O . ARG A 1 523 ? -13.371 13.779 22.211 1.00 93.44 523 ARG A O 1
ATOM 3994 N N . LEU A 1 524 ? -14.761 12.057 21.827 1.00 93.69 524 LEU A N 1
ATOM 3995 C CA . LEU A 1 524 ? -14.081 11.555 20.633 1.00 93.69 524 LEU A CA 1
ATOM 3996 C C . LEU A 1 524 ? -14.213 12.502 19.427 1.00 93.69 524 LEU A C 1
ATOM 3998 O O . LEU A 1 524 ? -13.239 12.692 18.701 1.00 93.69 524 LEU A O 1
ATOM 4002 N N . GLY A 1 525 ? -15.380 13.116 19.214 1.00 90.25 525 GLY A N 1
ATOM 4003 C CA . GLY A 1 525 ? -15.642 13.984 18.056 1.00 90.25 525 GLY A CA 1
ATOM 4004 C C . GLY A 1 525 ? -14.620 15.122 17.885 1.00 90.25 525 GLY A C 1
ATOM 4005 O O . GLY A 1 525 ? -13.985 15.203 16.831 1.00 90.25 525 GLY A O 1
ATOM 4006 N N . PRO A 1 526 ? -14.371 15.958 18.916 1.00 90.19 526 PRO A N 1
ATOM 4007 C CA . PRO A 1 526 ? -13.355 17.013 18.855 1.00 90.19 526 PRO A CA 1
ATOM 4008 C C . PRO A 1 526 ? -11.937 16.497 18.565 1.00 90.19 526 PRO A C 1
ATOM 4010 O O . PRO A 1 526 ? -11.181 17.153 17.849 1.00 90.19 526 PRO A O 1
ATOM 4013 N N . MET A 1 527 ? -11.577 15.313 19.076 1.00 92.44 527 MET A N 1
ATOM 4014 C CA . MET A 1 527 ? -10.266 14.701 18.822 1.00 92.44 527 MET A CA 1
ATOM 4015 C C . MET A 1 527 ? -10.119 14.265 17.360 1.00 92.44 527 MET A C 1
ATOM 4017 O O . MET A 1 527 ? -9.105 14.565 16.732 1.00 92.44 527 MET A O 1
ATOM 4021 N N . LEU A 1 528 ? -11.146 13.621 16.791 1.00 90.62 528 LEU A N 1
ATOM 4022 C CA . LEU A 1 528 ? -11.158 13.236 15.375 1.00 90.62 528 LEU A CA 1
ATOM 4023 C C . LEU A 1 528 ? -11.087 14.463 14.455 1.00 90.62 528 LEU A C 1
ATOM 4025 O O . LEU A 1 528 ? -10.314 14.467 13.494 1.00 90.62 528 LEU A O 1
ATOM 4029 N N . ALA A 1 529 ? -11.826 15.529 14.780 1.00 85.19 529 ALA A N 1
ATOM 4030 C CA . ALA A 1 529 ? -11.770 16.791 14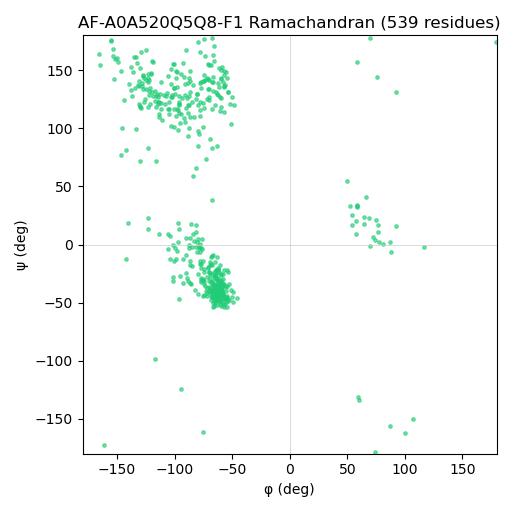.045 1.00 85.19 529 ALA A CA 1
ATOM 4031 C C . ALA A 1 529 ? -10.364 17.423 14.087 1.00 85.19 529 ALA A C 1
ATOM 4033 O O . ALA A 1 529 ? -9.845 17.848 13.054 1.00 85.19 529 ALA A O 1
ATOM 4034 N N . GLY A 1 530 ? -9.705 17.419 15.253 1.00 83.81 530 GLY A N 1
ATOM 4035 C CA . GLY A 1 530 ? -8.331 17.912 15.418 1.00 83.81 530 GLY A CA 1
ATOM 4036 C C . GLY A 1 530 ? -7.279 17.129 14.618 1.00 83.81 530 GLY A C 1
ATOM 4037 O O . GLY A 1 530 ? -6.247 17.682 14.237 1.00 83.81 530 GLY A O 1
ATOM 4038 N N . MET A 1 531 ? -7.555 15.864 14.289 1.00 83.94 531 MET A N 1
ATOM 4039 C CA . MET A 1 531 ? -6.700 15.021 13.442 1.00 83.94 531 MET A CA 1
ATOM 4040 C C . MET A 1 531 ? -6.942 15.222 11.937 1.00 83.94 531 MET A C 1
ATOM 4042 O O . MET A 1 531 ? -6.384 14.489 11.118 1.00 83.94 531 MET A O 1
ATOM 4046 N N . ALA A 1 532 ? -7.729 16.234 11.554 1.00 73.38 532 ALA A N 1
ATOM 4047 C CA . ALA A 1 532 ? -8.098 16.532 10.170 1.00 73.38 532 ALA A CA 1
ATOM 4048 C C . ALA A 1 532 ? -8.817 15.366 9.464 1.00 73.38 532 ALA A C 1
ATOM 4050 O O . ALA A 1 532 ? -8.682 15.177 8.254 1.00 73.38 532 ALA A O 1
ATOM 4051 N N . LEU A 1 533 ? -9.588 14.584 10.223 1.00 76.50 533 LEU A N 1
ATOM 4052 C CA . LEU A 1 533 ? -10.618 13.713 9.678 1.00 76.50 533 LEU A CA 1
ATOM 4053 C C . LEU A 1 533 ? -11.916 14.518 9.645 1.00 76.50 533 LEU A C 1
ATOM 4055 O O . LEU A 1 533 ? -12.512 14.789 10.687 1.00 76.50 533 LEU A O 1
ATOM 4059 N N . ALA A 1 534 ? -12.327 14.954 8.457 1.00 57.62 534 ALA A N 1
ATOM 4060 C CA . ALA A 1 534 ? -13.608 15.627 8.302 1.00 57.62 534 ALA A CA 1
ATOM 4061 C C . ALA A 1 534 ? -14.740 14.586 8.319 1.00 57.62 534 ALA A C 1
ATOM 4063 O O . ALA A 1 534 ? -14.583 13.523 7.705 1.00 57.62 534 ALA A O 1
ATOM 4064 N N . PRO A 1 535 ? -15.877 14.866 8.979 1.00 56.69 535 PRO A N 1
ATOM 4065 C CA . PRO A 1 535 ? -17.095 14.130 8.694 1.00 56.69 535 PRO A CA 1
ATOM 4066 C C . PRO A 1 535 ? -17.412 14.282 7.201 1.00 56.69 535 PRO A C 1
ATOM 4068 O O . PRO A 1 535 ? -17.248 15.358 6.620 1.00 56.69 535 PRO A O 1
ATOM 4071 N N . SER A 1 536 ? -17.790 13.174 6.575 1.00 53.47 536 SER A N 1
ATOM 4072 C CA . SER A 1 536 ? -18.231 13.096 5.187 1.00 53.47 536 SER A CA 1
ATOM 4073 C C . SER A 1 536 ? -19.275 14.186 4.962 1.00 53.47 536 SER A C 1
ATOM 4075 O O . SER A 1 536 ? -20.297 14.205 5.646 1.00 53.47 536 SER A O 1
ATOM 4077 N N . GLN A 1 537 ? -19.016 15.108 4.035 1.00 40.62 537 GLN A N 1
ATOM 4078 C CA . GLN A 1 537 ? -20.080 15.950 3.505 1.00 40.62 537 GLN A CA 1
ATOM 4079 C C . GLN A 1 537 ? -20.956 15.016 2.669 1.00 40.62 537 GLN A C 1
ATOM 4081 O O . GLN A 1 537 ? -20.646 14.743 1.513 1.00 40.62 537 GLN A O 1
ATOM 4086 N N . GLU A 1 538 ? -21.973 14.416 3.284 1.00 37.25 538 GLU A N 1
ATOM 4087 C CA . GLU A 1 538 ? -23.091 13.905 2.505 1.00 37.25 538 GLU A CA 1
ATOM 4088 C C . GLU A 1 538 ? -23.801 15.131 1.934 1.00 37.25 538 GLU A C 1
ATOM 4090 O O . GLU A 1 538 ? -24.277 15.990 2.682 1.00 37.25 538 GLU A O 1
ATOM 4095 N N . ASP A 1 539 ? -23.809 15.228 0.603 1.00 36.31 539 ASP A N 1
ATOM 4096 C CA . ASP A 1 539 ? -24.779 16.037 -0.121 1.00 36.31 539 ASP A CA 1
ATOM 4097 C C . ASP A 1 539 ? -26.161 15.627 0.397 1.00 36.31 539 ASP A C 1
ATOM 4099 O O . ASP A 1 539 ? -26.661 14.538 0.107 1.00 36.31 539 ASP A O 1
ATOM 4103 N N . ASN A 1 540 ? -26.740 16.470 1.250 1.00 27.03 540 ASN A N 1
ATOM 4104 C CA . ASN A 1 540 ? -28.116 16.313 1.692 1.00 27.03 540 ASN A CA 1
ATOM 4105 C C . ASN A 1 540 ? -28.998 16.444 0.430 1.00 27.03 540 ASN A C 1
ATOM 4107 O O . ASN A 1 540 ? -28.777 17.397 -0.324 1.00 27.03 540 ASN A O 1
ATOM 4111 N N . PRO A 1 541 ? -29.923 15.502 0.163 1.00 36.81 541 PRO A N 1
ATOM 4112 C CA . PRO A 1 541 ? -30.675 15.446 -1.092 1.00 36.81 541 PRO A CA 1
ATOM 4113 C C . PRO A 1 541 ? -31.505 16.697 -1.392 1.00 36.81 541 PRO A C 1
ATOM 4115 O O . PRO A 1 541 ? -31.979 17.358 -0.435 1.00 36.81 541 PRO A O 1
#

Secondary structure (DSSP, 8-state):
--PPPSEEEEE--S-HHHHHHTHHHHHHHHHH-TTSEEEEEEEGGGGGGTTT-TT--EEEEE-GGGGS-TTSHHHHHHHHHHHHHHHHTT-SEEEESS-SHHHHHHHHHH--SEEEEETT-STTGGGG-SEEE---TT--HHHHHHGGGGGGTPPPP--------HHHHHHHHHHHHHTT-SSS--EEEE---SSGGGPPPHHHHHHHHHHS-S-EEE---GGGHHHHHHHHHHHGGGEEE-TTTS-HHHHHHHHHT-SEEEEESSHHHHHHHHTT--EEEE-SSS-HHHHS--SSS-EEE--TT--SS--GGG--STTGGG--HHHHHHHHHTSPPPPPEEEES---HHHHHHHHHTT--EEE-------TT---TT--HHHHHHHHHHHHHHHHHHHHHHTT--EEEEEEEEEEEETTEEE---SSHHHHHHHHHHTTT-EEEEEEEEEEEETTTTEEEEEEEEEEEEE----HHHHHHHHHTTTTTT-GGG--HHHHHHTT-SEEEES-HHHHHT--HHHHHHHHHHTT-PPP-----

pLDDT: mean 91.08, std 9.2, range [27.03, 98.81]

Sequence (541 aa):
MTNTPERILLIRPSALGDVCRTVPVLRSLRAAYPHARIDWLVRSDWQDAISAHPDLDGVVSFPRDQLRHPWKSSHRAAARMLRSALREAHYDLVLDAQGLFRSGLAAHWTAAPRRIGFADAREGGRWGLTEHVDIPPGTHAVDRMLGLLRPLGVPAHSDLQLFLPPYALDEANGWRQANSLVSGGYHVLAPCTRGAAKRWPLERWVELGQAIGGPCVVVGSPSDRMNLLPLVNALGSSAHLAAGSVSLGATMGLVAGAMRLVGLDSAPLHMASGFGVSALGLFGPTDPALTGPWRGAGASLRPTGVPSHVRYRHTDDRWMRQLSVDMVLDRLEEIPMTPRRLWLGSGSPQRRAMLQEAGYAATPRPPHLDDGQLTPGDVGPEEWTLALACWKARAVAESLRAEGARGVVLAGDTVCTHRGEVMGKPRNQDHARVMLQAFRSATHPVVTGVCLIDLDRDEEQSFVDVARVRWGSVPDEAIESYLQSDGWKGRAGGYNLADRINDGWDIACEGDPATVMGLPLQRLGPMLAGMALAPSQEDNP

Nearest PDB structures (foldseek):
  2h1f-assembly1_A  TM=8.289E-01  e=1.315E-18  Escherichia coli O6
  4oo0-assembly1_B  TM=9.083E-01  e=8.904E-15  Burkholderia cenocepacia J2315
  4jhc-assembly1_A  TM=8.879E-01  e=2.531E-14  Escherichia coli K-12
  4lu1-assembly1_A  TM=8.901E-01  e=8.077E-14  Escherichia coli K-12
  2amh-assembly1_A  TM=8.762E-01  e=2.783E-12  Trypanosoma brucei